Protein AF-A0AA89C3M0-F1 (afdb_monomer)

Mean predicted aligned error: 6.58 Å

Radius of gyration: 28.15 Å; Cα contacts (8 Å, |Δi|>4): 535; chains: 1; bounding box: 69×43×86 Å

Nearest PDB structures (foldseek):
  2bap-assembly1_A-2  TM=1.719E-01  e=4.183E+00  Mus musculus
  3jck-assembly1_B  TM=1.562E-01  e=6.192E+00  Saccharomyces cerevisiae S288C

pLDDT: mean 90.75, std 10.66, range [44.59, 98.56]

Organism: Pinctada imbricata (NCBI:txid66713)

Secondary structure (DSSP, 8-state):
-HHHHHHHHHHHTT----TTT--B-----TT--SS-PPP-EETTEEPPB-SEEEETTEEEETT--SHHHHHHHHHHHHHHHHHHHTTT-SSTTSS-HHHHHHHIIIIIHHHHTTTHHHH---HHHHHHHHHHHHHHHHHHTT--TTS-HHHHHHHH----HHHHHHHHHHHHHHHHHTS-TTSHHHHHHHHHHHHHTTT--SHHHHHHHHHHHTTPPPHHHHHHSPPPHHHHHHHHHHHHHHHHHHHHHHHHHT-GGGTTS-GGG-BTTB--GGG---TTS-HHHHHHHHHHHHHHHTT-S--HHHHHHHTTT-S--B-TTT-SSB--HHIIIII-GGGHHHHHHHHHHHHHHH-TT--GGGS-HHHHHHHHH-GGG-TTTS----HHHHHHHHHHHHHHHHHHHHHHHHHHTTS-GGGTTT-

Foldseek 3Di:
DVLQVVQVVCVVVPHHDDLAQDAAAAQDDPVPPDDDDDFDDNVPHTHHYDQWDADPNAIAGSPRACQVRQVQLVVVLVVQCVVCVVVFLWQAQGAFLLVNLVSCVVTRLCSNQPPVLVVLHDPVSLVVSQLVVQVSLCGSQLHDSPFQSLLSCQQSLAFGNNLVSLLVNLLVLLVLLPDDPPDPSLVVLLVCCVPQPCNDPDSSNVNQVSCVLLVHDGSNVCSVPPDDSVVSSVSSVVSSQVNRLVVSLVSLVVDPLQLLPQSVNNGRPDHDPLRDDDPPDPRSVLSNLSSLLSCLNSNNPDALLVVCVVVVNPTDQAHPQQRPDGRDSLCLQPNPPNCCVVNPVLVVQLCVLLPPQDNLVPDDSSVVSSLLNPVVNCCVSSVDPPPVSSVSSSVSSSSSSVSSVVSSVVSVVVDDVVVVVSD

Sequence (423 aa):
MLCSIANDYSKMERYELQPKKSVVLPHLKKRSKTTDTPVIFLGDQQMPVVEITTHVGVVRTSDNSPTTAIQENLQKARRTLYSLMSAGLRGENGLDPETCIHLFRTYVIPILTYGLEIYLPSPNDIRPLEMFLKKVLKQILSIPVTTADPASFILSGLVPVEAIIHLRALSLFGNIALLDDSSIEKRLAYRQLTIHGHTGSSWFSNLAIITTKYELPNPMEILRDPVSKSQWKTVTLRAVYAYWGRRIKQQALTYSSLEYLSVGHYNPGKIHPLLRITETQTQSREVNRLPVKTKLVTGTYSLQSTRAAFNNLDVDPTCLLCKTSTETLEHFILHCTKLQHVRVQILCDIASACGENINFSQLCTSDQLRIILDVYSTVDVVHNKNTEYLAEIDRHTRRLCHALHCERKKLFALLPTRRRYGL

Solvent-accessible surface area (backbone atoms only — not comparable to full-atom values): 23632 Å² total; per-residue (Å²): 110,70,50,43,52,53,45,54,50,30,53,74,73,72,45,83,86,56,52,92,79,44,68,41,66,62,73,65,59,89,91,56,84,69,81,80,83,80,89,50,48,51,70,95,43,73,37,53,76,40,63,64,49,71,58,97,88,34,60,44,39,29,80,68,55,55,64,64,40,50,52,50,20,48,52,52,22,49,51,53,47,58,66,36,38,81,79,23,56,37,27,79,93,34,47,49,48,57,60,35,51,48,50,40,58,68,61,28,48,53,44,51,51,60,66,39,41,77,61,63,66,52,76,76,67,43,45,64,57,39,52,51,49,52,50,52,46,21,40,40,55,42,37,61,85,83,49,63,67,41,56,51,31,37,49,58,7,52,73,59,58,68,58,56,34,48,54,48,30,52,51,53,49,54,57,40,32,68,49,56,81,85,38,67,66,36,45,48,49,54,51,50,42,70,75,35,43,78,81,36,93,45,71,62,14,50,46,41,53,53,26,58,76,40,77,46,74,54,62,70,54,40,48,75,60,53,67,57,73,69,57,47,52,50,53,52,50,50,32,51,42,51,52,51,41,51,51,40,39,58,56,35,73,74,37,77,48,36,73,39,41,40,55,84,66,43,41,69,83,39,62,26,70,91,59,62,78,62,88,93,50,68,61,71,62,55,51,67,23,45,38,50,38,50,17,50,24,48,55,64,51,93,35,36,37,61,46,8,64,73,49,79,57,77,38,74,29,47,21,87,82,66,67,80,49,59,22,40,73,63,31,66,76,75,60,41,70,79,52,40,84,70,41,56,63,43,52,49,52,34,32,60,52,54,37,91,89,37,61,52,89,77,46,55,70,69,58,46,48,24,46,49,54,23,51,76,55,38,52,84,78,50,82,60,91,55,65,65,52,55,52,51,31,47,52,40,28,37,51,44,48,33,52,54,51,52,52,52,52,56,56,54,74,71,51,64,66,85,66,51,78,84,95

Structure (mmCIF, N/CA/C/O backbone):
data_AF-A0AA89C3M0-F1
#
_entry.id   AF-A0AA89C3M0-F1
#
loop_
_atom_site.group_PDB
_atom_site.id
_atom_site.type_symbol
_atom_site.label_atom_id
_atom_site.label_alt_id
_atom_site.label_comp_id
_atom_site.label_asym_id
_atom_site.label_entity_id
_atom_site.label_seq_id
_atom_site.pdbx_PDB_ins_code
_atom_site.Cartn_x
_atom_site.Cartn_y
_atom_site.Cartn_z
_atom_site.occupancy
_atom_site.B_iso_or_equiv
_atom_site.auth_seq_id
_atom_site.auth_comp_id
_atom_site.auth_asym_id
_atom_site.auth_atom_id
_atom_site.pdbx_PDB_model_num
ATOM 1 N N . MET A 1 1 ? 15.903 -7.377 -47.546 1.00 63.31 1 MET A N 1
ATOM 2 C CA . MET A 1 1 ? 17.375 -7.300 -47.407 1.00 63.31 1 MET A CA 1
ATOM 3 C C . MET A 1 1 ? 17.862 -7.741 -46.027 1.00 63.31 1 MET A C 1
ATOM 5 O O . MET A 1 1 ? 18.655 -8.661 -45.970 1.00 63.31 1 MET A O 1
ATOM 9 N N . LEU A 1 2 ? 17.394 -7.173 -44.905 1.00 82.06 2 LEU A N 1
ATOM 10 C CA . LEU A 1 2 ? 17.863 -7.623 -43.577 1.00 82.06 2 LEU A CA 1
ATOM 11 C C . LEU A 1 2 ? 17.398 -9.045 -43.204 1.00 82.06 2 LEU A C 1
ATOM 13 O O . LEU A 1 2 ? 18.191 -9.826 -42.694 1.00 82.06 2 LEU A O 1
ATOM 17 N N . CYS A 1 3 ? 16.146 -9.411 -43.505 1.00 85.94 3 CYS A N 1
ATOM 18 C CA . CYS A 1 3 ? 15.626 -10.756 -43.216 1.00 85.94 3 CYS A CA 1
ATOM 19 C C . CYS A 1 3 ? 16.336 -11.859 -44.016 1.00 85.94 3 CYS A C 1
ATOM 21 O O . CYS A 1 3 ? 16.565 -12.939 -43.482 1.00 85.94 3 CYS A O 1
ATOM 23 N N . SER A 1 4 ? 16.724 -11.583 -45.266 1.00 84.88 4 SER A N 1
ATOM 24 C CA . SER A 1 4 ? 17.490 -12.527 -46.086 1.00 84.88 4 SER A CA 1
ATOM 25 C C . SER A 1 4 ? 18.902 -12.720 -45.532 1.00 84.88 4 SER A C 1
ATOM 27 O O . SER A 1 4 ? 19.311 -13.854 -45.338 1.00 84.88 4 SER A O 1
ATOM 29 N N . ILE A 1 5 ? 19.583 -11.633 -45.144 1.00 89.75 5 ILE A N 1
ATOM 30 C CA . ILE A 1 5 ? 20.900 -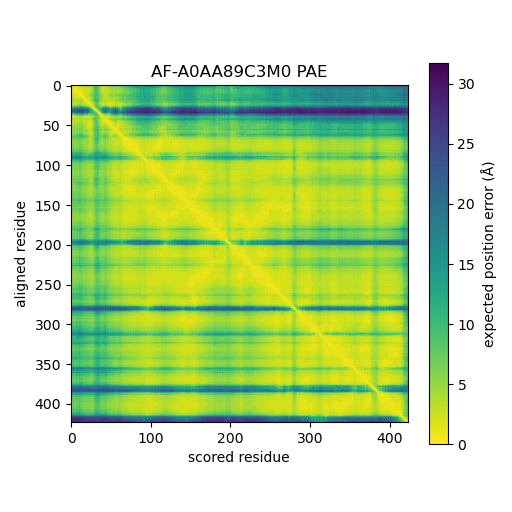11.706 -44.486 1.00 89.75 5 ILE A CA 1
ATOM 31 C C . ILE A 1 5 ? 20.822 -12.524 -43.189 1.00 89.75 5 ILE A C 1
ATOM 33 O O . ILE A 1 5 ? 21.667 -13.380 -42.950 1.00 89.75 5 ILE A O 1
ATOM 37 N N . ALA A 1 6 ? 19.797 -12.297 -42.361 1.00 89.88 6 ALA A N 1
ATOM 38 C CA . ALA A 1 6 ? 19.602 -13.060 -41.128 1.00 89.88 6 ALA A CA 1
ATOM 39 C C . ALA A 1 6 ? 19.360 -14.555 -41.400 1.00 89.88 6 ALA A C 1
ATOM 41 O O . ALA A 1 6 ? 19.881 -15.403 -40.678 1.00 89.88 6 ALA A O 1
ATOM 42 N N . ASN A 1 7 ? 18.603 -14.882 -42.450 1.00 90.81 7 ASN A N 1
ATOM 43 C CA . ASN A 1 7 ? 18.365 -16.259 -42.870 1.00 90.81 7 ASN A CA 1
ATOM 44 C C . ASN A 1 7 ? 19.651 -16.939 -43.364 1.00 90.81 7 ASN A C 1
ATOM 46 O O . ASN A 1 7 ? 19.956 -18.053 -42.944 1.00 90.81 7 ASN A O 1
ATOM 50 N N . ASP A 1 8 ? 20.438 -16.263 -44.196 1.00 91.31 8 ASP A N 1
ATOM 51 C CA . ASP A 1 8 ? 21.698 -16.803 -44.715 1.00 91.31 8 ASP A CA 1
ATOM 52 C C . ASP A 1 8 ? 22.723 -17.000 -43.591 1.00 91.31 8 ASP A C 1
ATOM 54 O O . ASP A 1 8 ? 23.361 -18.050 -43.506 1.00 91.31 8 ASP A O 1
ATOM 58 N N . TYR A 1 9 ? 22.805 -16.042 -42.661 1.00 93.56 9 TYR A N 1
ATOM 59 C CA . TYR A 1 9 ? 23.631 -16.163 -41.461 1.00 93.56 9 TYR A CA 1
ATOM 60 C C . TYR A 1 9 ? 23.180 -17.330 -40.571 1.00 93.56 9 TYR A C 1
ATOM 62 O O . TYR A 1 9 ? 24.011 -18.110 -40.117 1.00 93.56 9 TYR A O 1
ATOM 70 N N . SER A 1 10 ? 21.869 -17.517 -40.374 1.00 92.38 10 SER A N 1
ATOM 71 C CA . SER A 1 10 ? 21.356 -18.655 -39.599 1.00 92.38 10 SER A CA 1
ATOM 72 C C . SER A 1 10 ? 21.757 -20.000 -40.206 1.00 92.38 10 SER A C 1
ATOM 74 O O . SER A 1 10 ? 22.246 -20.879 -39.496 1.00 92.38 10 SER A O 1
ATOM 76 N N . LYS A 1 11 ? 21.666 -20.125 -41.539 1.00 91.81 11 LYS A N 1
ATOM 77 C CA . LYS A 1 11 ? 22.100 -21.320 -42.273 1.00 91.81 11 LYS A CA 1
ATOM 78 C C . LYS A 1 11 ? 23.602 -21.560 -42.124 1.00 91.81 11 LYS A C 1
ATOM 80 O O . LYS A 1 11 ? 24.007 -22.702 -41.916 1.00 91.81 11 LYS A O 1
ATOM 85 N N . MET A 1 12 ? 24.414 -20.503 -42.197 1.00 94.69 12 MET A N 1
ATOM 86 C CA . MET A 1 12 ? 25.865 -20.577 -41.986 1.00 94.69 12 MET A CA 1
ATOM 87 C C . MET A 1 12 ? 26.208 -21.096 -40.582 1.00 94.69 12 MET A C 1
ATOM 89 O O . MET A 1 12 ? 27.045 -21.984 -40.437 1.00 94.69 12 MET A O 1
ATOM 93 N N . GLU A 1 13 ? 25.497 -20.610 -39.566 1.00 95.19 13 GLU A N 1
ATOM 94 C CA . GLU A 1 13 ? 25.624 -21.024 -38.161 1.00 95.19 13 GLU A CA 1
ATOM 95 C C . GLU A 1 13 ? 24.845 -22.315 -37.825 1.00 95.19 13 GLU A C 1
ATOM 97 O O . GLU A 1 13 ? 24.753 -22.716 -36.665 1.00 95.19 13 GLU A O 1
ATOM 102 N N . ARG A 1 14 ? 24.298 -23.001 -38.839 1.00 93.44 14 ARG A N 1
ATOM 103 C CA . ARG A 1 14 ? 23.608 -24.300 -38.734 1.00 93.44 14 ARG A CA 1
ATOM 104 C C . ARG A 1 14 ? 22.346 -24.298 -37.859 1.00 93.44 14 ARG A C 1
ATOM 106 O O . ARG A 1 14 ? 22.023 -25.319 -37.251 1.00 93.44 14 ARG A O 1
ATOM 113 N N . TYR A 1 15 ? 21.596 -23.198 -37.828 1.00 92.19 15 TYR A N 1
ATOM 114 C CA . TYR A 1 15 ? 20.245 -23.163 -37.259 1.00 92.19 15 TYR A CA 1
ATOM 115 C C . TYR A 1 15 ? 19.223 -22.593 -38.249 1.00 92.19 15 TYR A C 1
ATOM 117 O O . TYR A 1 15 ? 19.558 -21.838 -39.155 1.00 92.19 15 TYR A O 1
ATOM 125 N N . GLU A 1 16 ? 17.953 -22.963 -38.084 1.00 90.38 16 GLU A N 1
ATOM 126 C CA . GLU A 1 16 ? 16.873 -22.541 -38.979 1.00 90.38 16 GLU A CA 1
ATOM 127 C C . GLU A 1 16 ? 15.913 -21.593 -38.256 1.00 90.38 16 GLU A C 1
ATOM 129 O O . GLU A 1 16 ? 15.395 -21.890 -37.174 1.00 90.38 16 GLU A O 1
ATOM 134 N N . LEU A 1 17 ? 15.662 -20.434 -38.861 1.00 89.50 17 LEU A N 1
ATOM 135 C CA . LEU A 1 17 ? 14.657 -19.500 -38.370 1.00 89.50 17 LEU A CA 1
ATOM 136 C C . LEU A 1 17 ? 13.261 -20.020 -38.721 1.00 89.50 17 LEU A C 1
ATOM 138 O O . LEU A 1 17 ? 12.989 -20.339 -39.870 1.00 89.50 17 LEU A O 1
ATOM 142 N N . GLN A 1 18 ? 12.356 -20.075 -37.740 1.00 87.81 18 GLN A N 1
ATOM 143 C CA . GLN A 1 18 ? 10.998 -20.592 -37.937 1.00 87.81 18 GLN A CA 1
ATOM 144 C C . GLN A 1 18 ? 10.055 -19.503 -38.473 1.00 87.81 18 GLN A C 1
ATOM 146 O O . GLN A 1 18 ? 9.604 -18.669 -37.679 1.00 87.81 18 GLN A O 1
ATOM 151 N N . PRO A 1 19 ? 9.627 -19.536 -39.752 1.00 81.94 19 PRO A N 1
ATOM 152 C CA . PRO A 1 19 ? 8.867 -18.429 -40.339 1.00 81.94 19 PRO A CA 1
ATOM 153 C C . PRO A 1 19 ? 7.488 -18.240 -39.696 1.00 81.94 19 PRO A C 1
ATOM 155 O O . PRO A 1 19 ? 6.989 -17.127 -39.609 1.00 81.94 19 PRO A O 1
ATOM 158 N N . LYS A 1 20 ? 6.901 -19.307 -39.131 1.00 81.25 20 LYS A N 1
ATOM 159 C CA . LYS A 1 20 ? 5.638 -19.237 -38.370 1.00 81.25 20 LYS A CA 1
ATOM 160 C C . LYS A 1 20 ? 5.750 -18.482 -37.039 1.00 81.25 20 LYS A C 1
ATOM 162 O O . LYS A 1 20 ? 4.739 -18.004 -36.536 1.00 81.25 20 LYS A O 1
ATOM 167 N N . LYS A 1 21 ? 6.946 -18.411 -36.443 1.00 85.50 21 LYS A N 1
ATOM 168 C CA . LYS A 1 21 ? 7.210 -17.646 -35.209 1.00 85.50 21 LYS A CA 1
ATOM 169 C C . LYS A 1 21 ? 7.799 -16.263 -35.498 1.00 85.50 21 LYS A C 1
ATOM 171 O O . LYS A 1 21 ? 7.760 -15.395 -34.630 1.00 85.50 21 LYS A O 1
ATOM 176 N N . SER A 1 22 ? 8.332 -16.058 -36.699 1.00 88.75 22 SER A N 1
ATOM 177 C CA . SER A 1 22 ? 8.862 -14.782 -37.169 1.00 88.75 22 SER A CA 1
ATOM 178 C C . SER A 1 22 ? 7.739 -13.958 -37.795 1.00 88.75 22 SER A C 1
ATOM 180 O O . SER A 1 22 ? 7.236 -14.289 -38.860 1.00 88.75 22 SER A O 1
ATOM 182 N N . VAL A 1 23 ? 7.355 -12.858 -37.153 1.00 89.06 23 VAL A N 1
ATOM 183 C CA . VAL A 1 23 ? 6.233 -12.018 -37.599 1.00 89.06 23 VAL A CA 1
ATOM 184 C C . VAL A 1 23 ? 6.694 -10.604 -37.942 1.00 89.06 23 VAL A C 1
ATOM 186 O O . VAL A 1 23 ? 7.696 -10.124 -37.410 1.00 89.06 23 VAL A O 1
ATOM 189 N N . VAL A 1 24 ? 5.947 -9.918 -38.806 1.00 88.25 24 VAL A N 1
ATOM 190 C CA . VAL A 1 24 ? 6.171 -8.508 -39.150 1.00 88.25 24 VAL A CA 1
ATOM 191 C C . VAL A 1 24 ? 5.150 -7.648 -38.419 1.00 88.25 24 VAL A C 1
ATOM 193 O O . VAL A 1 24 ? 3.950 -7.833 -38.599 1.00 88.25 24 VAL A O 1
ATOM 196 N N . LEU A 1 25 ? 5.624 -6.686 -37.625 1.00 87.06 25 LEU A N 1
ATOM 197 C CA . LEU A 1 25 ? 4.782 -5.724 -36.908 1.00 87.06 25 LEU A CA 1
ATOM 198 C C . LEU A 1 25 ? 4.972 -4.312 -37.498 1.00 87.06 25 LEU A C 1
ATOM 200 O O . LEU A 1 25 ? 5.925 -3.616 -37.126 1.00 87.06 25 LEU A O 1
ATOM 204 N N . PRO A 1 26 ? 4.102 -3.860 -38.415 1.00 84.19 26 PRO A N 1
ATOM 205 C CA . PRO A 1 26 ? 4.274 -2.579 -39.089 1.00 84.19 26 PRO A CA 1
ATOM 206 C C . PRO A 1 26 ? 3.975 -1.413 -38.136 1.00 84.19 26 PRO A C 1
ATOM 208 O O . PRO A 1 26 ? 2.892 -1.332 -37.571 1.00 84.19 26 PRO A O 1
ATOM 211 N N . HIS A 1 27 ? 4.918 -0.481 -37.980 1.00 79.75 27 HIS A N 1
ATOM 212 C CA . HIS A 1 27 ? 4.708 0.770 -37.239 1.00 79.75 27 HIS A CA 1
ATOM 213 C C . HIS A 1 27 ? 4.366 1.903 -38.215 1.00 79.75 27 HIS A C 1
ATOM 215 O O . HIS A 1 27 ? 5.236 2.660 -38.649 1.00 79.75 27 HIS A O 1
ATOM 221 N N . LEU A 1 28 ? 3.091 2.007 -38.597 1.00 68.06 28 LEU A N 1
ATOM 222 C CA . LEU A 1 28 ? 2.613 3.033 -39.529 1.00 68.06 28 LEU A CA 1
ATOM 223 C C . LEU A 1 28 ? 2.078 4.250 -38.764 1.00 68.06 28 LEU A C 1
ATOM 225 O O . LEU A 1 28 ? 1.200 4.141 -37.908 1.00 68.06 28 LEU A O 1
ATOM 229 N N . LYS A 1 29 ? 2.568 5.453 -39.094 1.00 60.22 29 LYS A N 1
ATOM 230 C CA . LYS A 1 29 ? 1.980 6.698 -38.572 1.00 60.22 29 LYS A CA 1
ATOM 231 C C . LYS A 1 29 ? 0.548 6.834 -39.103 1.00 60.22 29 LYS A C 1
ATOM 233 O O . LYS A 1 29 ? 0.320 6.650 -40.294 1.00 60.22 29 LYS A O 1
ATOM 238 N N . LYS A 1 30 ? -0.401 7.248 -38.248 1.00 56.25 30 LYS A N 1
ATOM 239 C CA . LYS A 1 30 ? -1.850 7.372 -38.549 1.00 56.25 30 LYS A CA 1
ATOM 240 C C . LYS A 1 30 ? -2.208 8.093 -39.868 1.00 56.25 30 LYS A C 1
ATOM 242 O O . LYS A 1 30 ? -3.290 7.857 -40.387 1.00 56.25 30 LYS A O 1
ATOM 247 N N . ARG A 1 31 ? -1.326 8.943 -40.415 1.00 49.44 31 ARG A N 1
ATOM 248 C CA . ARG A 1 31 ? -1.511 9.655 -41.699 1.00 49.44 31 ARG A CA 1
ATOM 249 C C . ARG A 1 31 ? -1.175 8.839 -42.960 1.00 49.44 31 ARG A C 1
ATOM 251 O O . ARG A 1 31 ? -1.485 9.304 -44.044 1.00 49.44 31 ARG A O 1
ATOM 258 N N . SER A 1 32 ? -0.581 7.651 -42.837 1.00 52.09 32 SER A N 1
ATOM 259 C CA . SER A 1 32 ? -0.129 6.809 -43.960 1.00 52.09 32 SER A CA 1
ATOM 260 C C . SER A 1 32 ? -0.831 5.445 -43.973 1.00 52.09 32 SER A C 1
ATOM 262 O O . SER A 1 32 ? -0.192 4.413 -44.149 1.00 52.09 32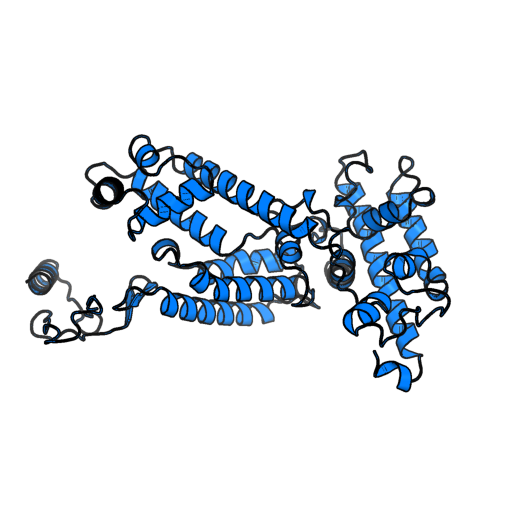 SER A O 1
ATOM 264 N N . LYS A 1 33 ? -2.147 5.418 -43.723 1.00 52.59 33 LYS A N 1
ATOM 265 C CA . LYS A 1 33 ? -2.960 4.190 -43.848 1.00 52.59 33 LYS A CA 1
ATOM 266 C C . LYS A 1 33 ? -3.307 3.829 -45.298 1.00 52.59 33 LYS A C 1
ATOM 268 O O . LYS A 1 33 ? -3.995 2.844 -45.534 1.00 52.59 33 LYS A O 1
ATOM 273 N N . THR A 1 34 ? -2.838 4.610 -46.260 1.00 51.53 34 THR A N 1
ATOM 274 C CA . THR A 1 34 ? -2.928 4.300 -47.682 1.00 51.53 34 THR A CA 1
ATOM 275 C C . THR A 1 34 ? -1.617 3.684 -48.163 1.00 51.53 34 THR A C 1
ATOM 277 O O . THR A 1 34 ? -0.548 4.200 -47.845 1.00 51.53 34 THR A O 1
ATOM 280 N N . THR A 1 35 ? -1.764 2.626 -48.968 1.00 51.91 35 THR A N 1
ATOM 281 C CA . THR A 1 35 ? -0.786 1.876 -49.785 1.00 51.91 35 THR A CA 1
ATOM 282 C C . THR A 1 35 ? 0.045 0.778 -49.100 1.00 51.91 35 THR A C 1
ATOM 284 O O . THR A 1 35 ? 0.876 1.043 -48.241 1.00 51.91 35 THR A O 1
ATOM 287 N N . ASP A 1 36 ? -0.257 -0.462 -49.512 1.00 62.00 36 ASP A N 1
ATOM 288 C CA . ASP A 1 36 ? 0.483 -1.730 -49.445 1.00 62.00 36 ASP A CA 1
ATOM 289 C C . ASP A 1 36 ? 1.497 -1.919 -48.315 1.00 62.00 36 ASP A C 1
ATOM 291 O O . ASP A 1 36 ? 2.619 -1.414 -48.331 1.00 62.00 36 ASP A O 1
ATOM 295 N N . THR A 1 37 ? 1.127 -2.765 -47.348 1.00 64.81 37 THR A N 1
ATOM 296 C CA . THR A 1 37 ? 2.107 -3.260 -46.376 1.00 64.81 37 THR A CA 1
ATOM 297 C C . THR A 1 37 ? 3.096 -4.156 -47.127 1.00 64.81 37 THR A C 1
ATOM 299 O O . THR A 1 37 ? 2.655 -5.111 -47.770 1.00 64.81 37 THR A O 1
ATOM 302 N N . PRO A 1 38 ? 4.409 -3.872 -47.092 1.00 72.44 38 PRO A N 1
ATOM 303 C CA . PRO A 1 38 ? 5.373 -4.610 -47.895 1.00 72.44 38 PRO A CA 1
ATOM 304 C C . PRO A 1 38 ? 5.367 -6.088 -47.504 1.00 72.44 38 PRO A C 1
ATOM 306 O O . PRO A 1 38 ? 5.430 -6.427 -46.320 1.00 72.44 38 PRO A O 1
ATOM 309 N N . VAL A 1 39 ? 5.308 -6.966 -48.505 1.00 81.62 39 VAL A N 1
ATOM 310 C CA . VAL A 1 39 ? 5.424 -8.411 -48.299 1.00 81.62 39 VAL A CA 1
ATOM 311 C C . VAL A 1 39 ? 6.875 -8.728 -47.949 1.00 81.62 39 VAL A C 1
ATOM 313 O O . VAL A 1 39 ? 7.783 -8.485 -48.744 1.00 81.62 39 VAL A O 1
ATOM 316 N N . ILE A 1 40 ? 7.104 -9.247 -46.743 1.00 86.75 40 ILE A N 1
ATOM 317 C CA . ILE A 1 40 ? 8.440 -9.614 -46.265 1.00 86.75 40 ILE A CA 1
ATOM 318 C C . ILE A 1 40 ? 8.570 -11.133 -46.272 1.00 86.75 40 ILE A C 1
ATOM 320 O O . ILE A 1 40 ? 7.713 -11.845 -45.748 1.00 86.75 40 ILE A O 1
ATOM 324 N N . PHE A 1 41 ? 9.671 -11.612 -46.843 1.00 86.56 41 PHE A N 1
ATOM 325 C CA . PHE A 1 41 ? 10.016 -13.026 -46.916 1.00 86.56 41 PHE A CA 1
ATOM 326 C C . PHE A 1 41 ? 11.191 -13.357 -45.991 1.00 86.56 41 PHE A C 1
ATOM 328 O O . PHE A 1 41 ? 12.103 -12.544 -45.797 1.00 86.56 41 PHE A O 1
ATOM 335 N N . LEU A 1 42 ? 11.168 -14.573 -45.450 1.00 87.06 42 LEU A N 1
ATOM 336 C CA . LEU A 1 42 ? 12.257 -15.202 -44.715 1.00 87.06 42 LEU A CA 1
ATOM 337 C C . LEU A 1 42 ? 12.654 -16.481 -45.460 1.00 87.06 42 LEU A C 1
ATOM 339 O O . LEU A 1 42 ? 11.969 -17.500 -45.373 1.00 87.06 42 LEU A O 1
ATOM 343 N N . GLY A 1 43 ? 13.720 -16.394 -46.260 1.00 85.88 43 GLY A N 1
ATOM 344 C CA . GLY A 1 43 ? 13.967 -17.382 -47.313 1.00 85.88 43 GLY A CA 1
ATOM 345 C C . GLY A 1 43 ? 12.832 -17.349 -48.338 1.00 85.88 43 GLY A C 1
ATOM 346 O O . GLY A 1 43 ? 12.452 -16.270 -48.787 1.00 85.88 43 GLY A O 1
ATOM 347 N N . ASP A 1 44 ? 12.256 -18.512 -48.637 1.00 86.56 44 ASP A N 1
ATOM 348 C CA . ASP A 1 44 ? 11.161 -18.655 -49.608 1.00 86.56 44 ASP A CA 1
ATOM 349 C C . ASP A 1 44 ? 9.764 -18.546 -48.968 1.00 86.56 44 ASP A C 1
ATOM 351 O O . ASP A 1 44 ? 8.746 -18.633 -49.653 1.00 86.56 44 ASP A O 1
ATOM 355 N N . GLN A 1 45 ? 9.686 -18.367 -47.644 1.00 88.56 45 GLN A N 1
ATOM 356 C CA . GLN A 1 45 ? 8.417 -18.293 -46.918 1.00 88.56 45 GLN A CA 1
ATOM 357 C C . GLN A 1 45 ? 8.035 -16.848 -46.600 1.00 88.56 45 GLN A C 1
ATOM 359 O O . GLN A 1 45 ? 8.826 -16.079 -46.051 1.00 88.56 45 GLN A O 1
ATOM 364 N N . GLN A 1 46 ? 6.790 -16.482 -46.903 1.00 87.94 46 GLN A N 1
ATOM 365 C CA . GLN A 1 46 ? 6.227 -15.189 -46.526 1.00 87.94 46 GLN A CA 1
ATOM 366 C C . GLN A 1 46 ? 5.993 -15.130 -45.011 1.00 87.94 46 GLN A C 1
ATOM 368 O O . GLN A 1 46 ? 5.355 -16.012 -44.432 1.00 87.94 46 GLN A O 1
ATOM 373 N N . MET A 1 47 ? 6.480 -14.069 -44.369 1.00 88.62 47 MET A N 1
ATOM 374 C CA . MET A 1 47 ? 6.243 -13.829 -42.949 1.00 88.62 47 MET A CA 1
ATOM 375 C C . MET A 1 47 ? 4.832 -13.263 -42.729 1.00 88.62 47 MET A C 1
ATOM 377 O O . MET A 1 47 ? 4.419 -12.353 -43.457 1.00 88.62 47 MET A O 1
ATOM 381 N N . PRO A 1 48 ? 4.088 -13.734 -41.712 1.00 88.88 48 PRO A N 1
ATOM 382 C CA . PRO A 1 48 ? 2.796 -13.156 -41.372 1.00 88.88 48 PRO A CA 1
ATOM 383 C C . PRO A 1 48 ? 2.965 -11.719 -40.866 1.00 88.88 48 PRO A C 1
ATOM 385 O O . PRO A 1 48 ? 3.778 -11.434 -39.980 1.00 88.88 48 PRO A O 1
ATOM 388 N N . VAL A 1 49 ? 2.162 -10.813 -41.419 1.00 87.75 49 VAL A N 1
ATOM 389 C CA . VAL A 1 49 ? 2.021 -9.441 -40.926 1.00 87.75 49 VAL A CA 1
ATOM 390 C C . VAL A 1 49 ? 0.950 -9.441 -39.841 1.00 87.75 49 VAL A C 1
ATOM 392 O O . VAL A 1 49 ? -0.170 -9.888 -40.076 1.00 87.75 49 VAL A O 1
ATOM 395 N N . VAL A 1 50 ? 1.292 -8.961 -38.648 1.00 88.88 50 VAL A N 1
ATOM 396 C CA . VAL A 1 50 ? 0.400 -8.952 -37.482 1.00 88.88 50 VAL A CA 1
ATOM 397 C C . VAL A 1 50 ? 0.337 -7.560 -36.868 1.00 88.88 50 VAL A C 1
ATOM 399 O O . VAL A 1 50 ? 1.303 -6.806 -36.924 1.00 88.88 50 VAL A O 1
ATOM 402 N N . GLU A 1 51 ? -0.787 -7.218 -36.240 1.00 86.25 51 GLU A N 1
ATOM 403 C CA . GLU A 1 51 ? -0.935 -5.954 -35.500 1.00 86.25 51 GLU A CA 1
ATOM 404 C C . GLU A 1 51 ? -0.473 -6.055 -34.042 1.00 86.25 51 GLU A C 1
ATOM 406 O O . GLU A 1 51 ? -0.226 -5.034 -33.398 1.00 86.25 51 GLU A O 1
ATOM 411 N N . ILE A 1 52 ? -0.371 -7.280 -33.516 1.00 87.38 52 ILE A N 1
ATOM 412 C CA . ILE A 1 52 ? -0.011 -7.581 -32.130 1.00 87.38 52 ILE A CA 1
ATOM 413 C C . ILE A 1 52 ? 0.928 -8.787 -32.125 1.00 87.38 52 ILE A C 1
ATOM 415 O O . ILE A 1 52 ? 0.658 -9.795 -32.775 1.00 87.38 52 ILE A O 1
ATOM 419 N N . THR A 1 53 ? 2.024 -8.705 -31.375 1.00 89.69 53 THR A N 1
ATOM 420 C CA . THR A 1 53 ? 2.931 -9.837 -31.139 1.00 89.69 53 THR A CA 1
ATOM 421 C C . THR A 1 53 ? 3.526 -9.778 -29.739 1.00 89.69 53 THR A C 1
ATOM 423 O O . THR A 1 53 ? 3.602 -8.713 -29.134 1.00 89.69 53 THR A O 1
ATOM 426 N N . THR A 1 54 ? 3.967 -10.911 -29.202 1.00 87.25 54 THR A N 1
ATOM 427 C CA . THR A 1 54 ? 4.669 -10.967 -27.916 1.00 87.25 54 THR A CA 1
ATOM 428 C C . THR A 1 54 ? 6.164 -11.123 -28.157 1.00 87.25 54 THR A C 1
ATOM 430 O O . THR A 1 54 ? 6.606 -12.111 -28.736 1.00 87.25 54 THR A O 1
ATOM 433 N N . HIS A 1 55 ? 6.957 -10.178 -27.659 1.00 85.81 55 HIS A N 1
ATOM 434 C CA . HIS A 1 55 ? 8.414 -10.226 -27.720 1.00 85.81 55 HIS A CA 1
ATOM 435 C C . HIS A 1 55 ? 8.992 -10.242 -26.304 1.00 85.81 55 HIS A C 1
ATOM 437 O O . HIS A 1 55 ? 8.804 -9.290 -25.547 1.00 85.81 55 HIS A O 1
ATOM 443 N N . VAL A 1 56 ? 9.681 -11.331 -25.940 1.00 84.81 56 VAL A N 1
ATOM 444 C CA . VAL A 1 56 ? 10.253 -11.546 -24.591 1.00 84.81 56 VAL A CA 1
ATOM 445 C C . VAL A 1 56 ? 9.188 -11.341 -23.501 1.00 84.81 56 VAL A C 1
ATOM 447 O O . VAL A 1 56 ? 9.370 -10.610 -22.538 1.00 84.81 56 VAL A O 1
ATOM 450 N N . GLY A 1 57 ? 8.002 -11.923 -23.704 1.00 82.81 57 GLY A N 1
ATOM 451 C CA . GLY A 1 57 ? 6.875 -11.811 -22.769 1.00 82.81 57 GLY A CA 1
ATOM 452 C C . GLY A 1 57 ? 6.160 -10.452 -22.747 1.00 82.81 57 GLY A C 1
ATOM 453 O O . GLY A 1 57 ? 5.148 -10.327 -22.059 1.00 82.81 57 GLY A O 1
ATOM 454 N N . VAL A 1 58 ? 6.632 -9.453 -23.500 1.00 85.31 58 VAL A N 1
ATOM 455 C CA . VAL A 1 58 ? 6.012 -8.126 -23.604 1.00 85.31 58 VAL A CA 1
ATOM 456 C C . VAL A 1 58 ? 5.192 -8.040 -24.885 1.00 85.31 58 VAL A C 1
ATOM 458 O O . VAL A 1 58 ? 5.707 -8.239 -25.985 1.00 85.31 58 VAL A O 1
ATOM 461 N N . VAL A 1 59 ? 3.908 -7.724 -24.749 1.00 86.81 59 VAL A N 1
ATOM 462 C CA . VAL A 1 59 ? 3.012 -7.490 -25.888 1.00 86.81 59 VAL A CA 1
ATOM 463 C C . VAL A 1 59 ? 3.421 -6.207 -26.585 1.00 86.81 59 VAL A C 1
ATOM 465 O O . VAL A 1 59 ? 3.536 -5.187 -25.918 1.00 86.81 59 VAL A O 1
ATOM 468 N N . ARG A 1 60 ? 3.617 -6.258 -27.899 1.00 85.69 60 ARG A N 1
ATOM 469 C CA . ARG A 1 60 ? 3.923 -5.146 -28.799 1.00 85.69 60 ARG A CA 1
ATOM 470 C C . ARG A 1 60 ? 2.772 -4.983 -29.778 1.00 85.69 60 ARG A C 1
ATOM 472 O O . ARG A 1 60 ? 2.319 -5.970 -30.353 1.00 85.69 60 ARG A O 1
ATOM 479 N N . THR A 1 61 ? 2.330 -3.751 -29.979 1.00 86.25 61 THR A N 1
ATOM 480 C CA . THR A 1 61 ? 1.277 -3.406 -30.940 1.00 86.25 61 THR A CA 1
ATOM 481 C C . THR A 1 61 ? 1.833 -2.503 -32.038 1.00 86.25 61 THR A C 1
ATOM 483 O O . THR A 1 61 ? 2.847 -1.832 -31.838 1.00 86.25 61 THR A O 1
ATOM 486 N N . SER A 1 62 ? 1.183 -2.472 -33.200 1.00 82.75 62 SER A N 1
ATOM 487 C CA . SER A 1 62 ? 1.579 -1.623 -34.337 1.00 82.75 62 SER A CA 1
ATOM 488 C C . SER A 1 62 ? 1.588 -0.125 -34.007 1.00 82.75 62 SER A C 1
ATOM 490 O O . SER A 1 62 ? 2.359 0.643 -34.580 1.00 82.75 62 SER A O 1
ATOM 492 N N . ASP A 1 63 ? 0.754 0.297 -33.056 1.00 81.06 63 ASP A N 1
ATOM 493 C CA . ASP A 1 63 ? 0.665 1.669 -32.553 1.00 81.06 63 ASP A CA 1
ATOM 494 C C . ASP A 1 63 ? 1.530 1.929 -31.306 1.00 81.06 63 ASP A C 1
ATOM 496 O O . ASP A 1 63 ? 1.538 3.049 -30.791 1.00 81.06 63 ASP A O 1
ATOM 500 N N . ASN A 1 64 ? 2.259 0.909 -30.833 1.00 78.75 64 ASN A N 1
ATOM 501 C CA . ASN A 1 64 ? 3.062 0.910 -29.609 1.00 78.75 64 ASN A CA 1
ATOM 502 C C . ASN A 1 64 ? 2.289 1.386 -28.358 1.00 78.75 64 ASN A C 1
ATOM 504 O O . ASN A 1 64 ? 2.872 1.946 -27.427 1.00 78.75 64 ASN A O 1
ATOM 508 N N . SER A 1 65 ? 0.970 1.177 -28.336 1.00 84.81 65 SER A N 1
ATOM 509 C CA . SER A 1 65 ? 0.111 1.502 -27.203 1.00 84.81 65 SER A CA 1
ATOM 510 C C . SER A 1 65 ? 0.305 0.511 -26.044 1.00 84.81 65 SER A C 1
ATOM 512 O O . SER A 1 65 ? 0.293 -0.707 -26.254 1.00 84.81 65 SER A O 1
ATOM 514 N N . PRO A 1 66 ? 0.403 0.987 -24.787 1.00 89.00 66 PRO A N 1
ATOM 515 C CA . PRO A 1 66 ? 0.497 0.108 -23.626 1.00 89.00 66 PRO A CA 1
ATOM 516 C C . PRO A 1 66 ? -0.824 -0.598 -23.294 1.00 89.00 66 PRO A C 1
ATOM 518 O O . PRO A 1 66 ? -0.825 -1.521 -22.480 1.00 89.00 66 PRO A O 1
ATOM 521 N N . THR A 1 67 ? -1.955 -0.184 -23.878 1.00 91.00 67 THR A N 1
ATOM 522 C CA . THR A 1 67 ? -3.292 -0.632 -23.458 1.00 91.00 67 THR A CA 1
ATOM 523 C C . THR A 1 67 ? -3.442 -2.153 -23.504 1.00 91.00 67 THR A C 1
ATOM 525 O O . THR A 1 67 ? -3.896 -2.749 -22.526 1.00 91.00 67 THR A O 1
ATOM 528 N N . THR A 1 68 ? -3.020 -2.803 -24.592 1.00 90.06 68 THR A N 1
ATOM 529 C CA . THR A 1 68 ? -3.121 -4.266 -24.731 1.00 90.06 68 THR A CA 1
ATOM 530 C C . THR A 1 68 ? -2.246 -4.985 -23.704 1.00 90.06 68 THR A C 1
ATOM 532 O O . THR A 1 68 ? -2.717 -5.901 -23.030 1.00 90.06 68 THR A O 1
ATOM 535 N N . ALA A 1 69 ? -1.006 -4.521 -23.507 1.00 91.50 69 ALA A N 1
ATOM 536 C CA . ALA A 1 69 ? -0.100 -5.074 -22.498 1.00 91.50 69 ALA A CA 1
ATOM 537 C C . ALA A 1 69 ? -0.686 -4.951 -21.080 1.00 91.50 69 ALA A C 1
ATOM 539 O O . ALA A 1 69 ? -0.631 -5.892 -20.291 1.00 91.50 69 ALA A O 1
ATOM 540 N N . ILE A 1 70 ? -1.314 -3.814 -20.768 1.00 95.12 70 ILE A N 1
ATOM 541 C CA . ILE A 1 70 ? -1.973 -3.564 -19.482 1.00 95.12 70 ILE A CA 1
ATOM 542 C C . ILE A 1 70 ? -3.150 -4.518 -19.259 1.00 95.12 70 ILE A C 1
ATOM 544 O O . ILE A 1 70 ? -3.276 -5.079 -18.168 1.00 95.12 70 ILE A O 1
ATOM 548 N N . GLN A 1 71 ? -3.998 -4.736 -20.269 1.00 94.56 71 GLN A N 1
ATOM 549 C CA . GLN A 1 71 ? -5.130 -5.662 -20.152 1.00 94.56 71 GLN A CA 1
ATOM 550 C C . GLN A 1 71 ? -4.668 -7.106 -19.946 1.00 94.56 71 GLN A C 1
ATOM 552 O O . GLN A 1 71 ? -5.197 -7.803 -19.075 1.00 94.56 71 GLN A O 1
ATOM 557 N N . GLU A 1 72 ? -3.644 -7.544 -20.677 1.00 93.56 72 GLU A N 1
ATOM 558 C CA . GLU A 1 72 ? -3.058 -8.867 -20.472 1.00 93.56 72 GLU A CA 1
ATOM 559 C C . GLU A 1 72 ? -2.438 -9.022 -19.082 1.00 93.56 72 GLU A C 1
ATOM 561 O O . GLU A 1 72 ? -2.679 -10.028 -18.408 1.00 93.56 72 GLU A O 1
ATOM 566 N N . ASN A 1 73 ? -1.671 -8.030 -18.624 1.00 95.88 73 ASN A N 1
ATOM 567 C CA . ASN A 1 73 ? -1.070 -8.043 -17.292 1.00 95.88 73 ASN A CA 1
ATOM 568 C C . ASN A 1 73 ? -2.147 -8.091 -16.204 1.00 95.88 73 ASN A C 1
ATOM 570 O O . ASN A 1 73 ? -2.025 -8.873 -15.263 1.00 95.88 73 ASN A O 1
ATOM 574 N N . LEU A 1 74 ? -3.238 -7.330 -16.348 1.00 97.62 74 LEU A N 1
ATOM 575 C CA . LEU A 1 74 ? -4.393 -7.392 -15.449 1.00 97.62 74 LEU A CA 1
ATOM 576 C C . LEU A 1 74 ? -5.041 -8.776 -15.441 1.00 97.62 74 LEU A C 1
ATOM 578 O O . LEU A 1 74 ? -5.376 -9.290 -14.374 1.00 97.62 74 LEU A O 1
ATOM 582 N N . GLN A 1 75 ? -5.229 -9.391 -16.608 1.00 97.00 75 GLN A N 1
ATOM 583 C CA . GLN A 1 75 ? -5.822 -10.721 -16.705 1.00 97.00 75 GLN A CA 1
ATOM 584 C C . GLN A 1 75 ? -4.934 -11.777 -16.034 1.00 97.00 75 GLN A C 1
ATOM 586 O O . GLN A 1 75 ? -5.432 -12.575 -15.237 1.00 97.00 75 GLN A O 1
ATOM 591 N N . LYS A 1 76 ? -3.625 -11.757 -16.309 1.00 96.94 76 LYS A N 1
ATOM 592 C CA . LYS A 1 76 ? -2.640 -12.660 -15.694 1.00 96.94 76 LYS A CA 1
ATOM 593 C C . LYS A 1 76 ? -2.581 -12.440 -14.179 1.00 96.94 76 LYS A C 1
ATOM 595 O O . LYS A 1 76 ? -2.733 -13.395 -13.426 1.00 96.94 76 LYS A O 1
ATOM 600 N N . ALA A 1 77 ? -2.490 -11.188 -13.728 1.00 97.81 77 ALA A N 1
ATOM 601 C CA . ALA A 1 77 ? -2.470 -10.834 -12.310 1.00 97.81 77 ALA A CA 1
ATOM 602 C C . ALA A 1 77 ? -3.746 -11.275 -11.576 1.00 97.81 77 ALA A C 1
ATOM 604 O O . ALA A 1 77 ? -3.658 -11.799 -10.468 1.00 97.81 77 ALA A O 1
ATOM 605 N N . ARG A 1 78 ? -4.930 -11.127 -12.190 1.00 97.44 78 ARG A N 1
ATOM 606 C CA . ARG A 1 78 ? -6.199 -11.636 -11.635 1.00 97.44 78 ARG A CA 1
ATOM 607 C C . ARG A 1 78 ? -6.188 -13.152 -11.496 1.00 97.44 78 ARG A C 1
ATOM 609 O O . ARG A 1 78 ? -6.572 -13.653 -10.448 1.00 97.44 78 ARG A O 1
ATOM 616 N N . ARG A 1 79 ? -5.743 -13.884 -12.521 1.00 97.25 79 ARG A N 1
ATOM 617 C CA . ARG A 1 79 ? -5.649 -15.353 -12.463 1.00 97.25 79 ARG A CA 1
ATOM 618 C C . ARG A 1 79 ? -4.719 -15.803 -11.335 1.00 97.25 79 ARG A C 1
ATOM 620 O O . ARG A 1 79 ? -5.129 -16.631 -10.529 1.00 97.25 79 ARG A O 1
ATOM 627 N N . THR A 1 80 ? -3.537 -15.196 -11.223 1.00 97.25 80 THR A N 1
ATOM 628 C CA . THR A 1 80 ? -2.587 -15.473 -10.133 1.00 97.25 80 THR A CA 1
ATOM 629 C C . THR A 1 80 ? -3.166 -15.125 -8.763 1.00 97.25 80 THR A C 1
ATOM 631 O O . THR A 1 80 ? -3.000 -15.872 -7.803 1.00 97.25 80 THR A O 1
ATOM 634 N N . LEU A 1 81 ? -3.889 -14.009 -8.656 1.00 96.69 81 LEU A N 1
ATOM 635 C CA . LEU A 1 81 ? -4.581 -13.642 -7.425 1.00 96.69 81 LEU A CA 1
ATOM 636 C C . LEU A 1 81 ? -5.589 -14.725 -7.018 1.00 96.69 81 LEU A C 1
ATOM 638 O O . LEU A 1 81 ? -5.564 -15.180 -5.879 1.00 96.69 81 LEU A O 1
ATOM 642 N N . TYR A 1 82 ? -6.444 -15.163 -7.946 1.00 95.44 82 TYR A N 1
ATOM 643 C CA . TYR A 1 82 ? -7.447 -16.192 -7.676 1.00 95.44 82 TYR A CA 1
ATOM 644 C C . TYR A 1 82 ? -6.823 -17.538 -7.302 1.00 95.44 82 TYR A C 1
ATOM 646 O O . TYR A 1 82 ? -7.325 -18.189 -6.389 1.00 95.44 82 TYR A O 1
ATOM 654 N N . SER A 1 83 ? -5.701 -17.928 -7.917 1.00 95.50 83 SER A N 1
ATOM 655 C CA . SER A 1 83 ? -4.989 -19.147 -7.514 1.00 95.50 83 SER A CA 1
ATOM 656 C C . SER A 1 83 ? -4.401 -19.062 -6.104 1.00 95.50 83 SER A C 1
ATOM 658 O O . SER A 1 83 ? -4.250 -20.087 -5.455 1.00 95.50 83 SER A O 1
ATOM 660 N N . LEU A 1 84 ? -4.089 -17.860 -5.609 1.00 94.69 84 LEU A N 1
ATOM 661 C CA . LEU A 1 84 ? -3.589 -17.651 -4.245 1.00 94.69 84 LEU A CA 1
ATOM 662 C C . LEU A 1 84 ? -4.713 -17.547 -3.200 1.00 94.69 84 LEU A C 1
ATOM 664 O O . LEU A 1 84 ? -4.454 -17.696 -2.007 1.00 94.69 84 LEU A O 1
ATOM 668 N N . MET A 1 85 ? -5.967 -17.321 -3.609 1.00 91.69 85 MET A N 1
ATOM 669 C CA . MET A 1 85 ? -7.091 -17.246 -2.665 1.00 91.69 85 MET A CA 1
ATOM 670 C C . MET A 1 85 ? -7.345 -18.578 -1.947 1.00 91.69 85 MET A C 1
ATOM 672 O O . MET A 1 85 ? -7.748 -18.569 -0.781 1.00 91.69 85 MET A O 1
ATOM 676 N N . SER A 1 86 ? -7.082 -19.715 -2.604 1.00 87.69 86 SER A N 1
ATOM 677 C CA . SER A 1 86 ? -7.157 -21.047 -1.983 1.00 87.69 86 SER A CA 1
ATOM 678 C C . SER A 1 86 ? -6.092 -21.239 -0.900 1.00 87.69 86 SER A C 1
ATOM 680 O O . SER A 1 86 ? -6.370 -21.864 0.118 1.00 87.69 86 SER A O 1
ATOM 682 N N . ALA A 1 87 ? -4.921 -20.620 -1.069 1.00 86.75 87 ALA A N 1
ATOM 683 C CA . ALA A 1 87 ? -3.851 -20.575 -0.075 1.00 86.75 87 ALA A CA 1
ATOM 684 C C . ALA A 1 87 ? -4.108 -19.556 1.056 1.00 86.75 87 ALA A C 1
ATOM 686 O O . ALA A 1 87 ? -3.262 -19.378 1.924 1.00 86.75 87 ALA A O 1
ATOM 687 N N . GLY A 1 88 ? -5.266 -18.883 1.064 1.00 87.44 88 GLY A N 1
ATOM 688 C CA . GLY A 1 88 ? -5.660 -17.962 2.129 1.00 87.44 88 GLY A CA 1
ATOM 689 C C . GLY A 1 88 ? -5.346 -16.488 1.864 1.00 87.44 88 GLY A C 1
ATOM 690 O O . GLY A 1 88 ? -5.466 -15.692 2.790 1.00 87.44 88 GLY A O 1
ATOM 691 N N . LEU A 1 89 ? -5.019 -16.094 0.624 1.00 89.38 89 LEU A N 1
ATOM 692 C CA . LEU A 1 89 ? -4.863 -14.688 0.214 1.00 89.38 89 LEU A CA 1
ATOM 693 C C . LEU A 1 89 ? -6.220 -13.952 0.132 1.00 89.38 89 LEU A C 1
ATOM 695 O O . LEU A 1 89 ? -6.687 -13.547 -0.935 1.00 89.38 89 LEU A O 1
ATOM 699 N N . ARG A 1 90 ? -6.883 -13.813 1.274 1.00 85.94 90 ARG A N 1
ATOM 700 C CA . ARG A 1 90 ? -8.159 -13.118 1.465 1.00 85.94 90 ARG A CA 1
ATOM 701 C C . ARG A 1 90 ? -8.124 -12.410 2.816 1.00 85.94 90 ARG A C 1
ATOM 703 O O . ARG A 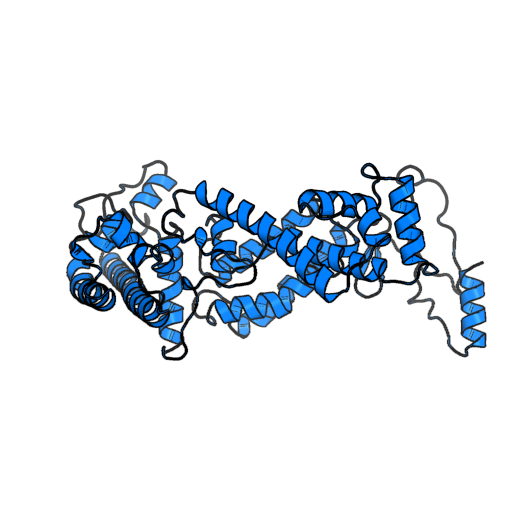1 90 ? -7.357 -12.805 3.680 1.00 85.94 90 ARG A O 1
ATOM 710 N N . GLY A 1 91 ? -8.944 -11.378 2.992 1.00 80.06 91 GLY A N 1
ATOM 711 C CA . GLY A 1 91 ? -8.992 -10.642 4.255 1.00 80.06 91 GLY A CA 1
ATOM 712 C C . GLY A 1 91 ? -9.585 -11.461 5.399 1.00 80.06 91 GLY A C 1
ATOM 713 O O . GLY A 1 91 ? -8.876 -11.925 6.285 1.00 80.06 91 GLY A O 1
ATOM 714 N N . GLU A 1 92 ? -10.905 -11.654 5.390 1.00 81.12 92 GLU A N 1
ATOM 715 C CA . GLU A 1 92 ? -11.585 -12.374 6.470 1.00 81.12 92 GLU A CA 1
ATOM 716 C C . GLU A 1 92 ? -11.327 -13.891 6.370 1.00 81.12 92 GLU A C 1
ATOM 718 O O . GLU A 1 92 ? -11.449 -14.496 5.298 1.00 81.12 92 GLU A O 1
ATOM 723 N N . ASN A 1 93 ? -10.974 -14.515 7.501 1.00 81.62 93 ASN A N 1
ATOM 724 C CA . ASN A 1 93 ? -10.628 -15.940 7.610 1.00 81.62 93 ASN A CA 1
ATOM 725 C C . ASN A 1 93 ? -9.477 -16.384 6.679 1.00 81.62 93 ASN A C 1
ATOM 727 O O . ASN A 1 93 ? -9.476 -17.530 6.215 1.00 81.62 93 ASN A O 1
ATOM 731 N N . GLY A 1 94 ? -8.569 -15.475 6.313 1.00 87.62 94 GLY A N 1
ATOM 732 C CA . GLY A 1 94 ? -7.385 -15.758 5.500 1.00 87.62 94 GLY A CA 1
ATOM 733 C C . GLY A 1 94 ? -6.110 -15.923 6.325 1.00 87.62 94 GLY A C 1
ATOM 734 O O . GLY A 1 94 ? -6.160 -16.156 7.533 1.00 87.62 94 GLY A O 1
ATOM 735 N N . LEU A 1 95 ? -4.967 -15.804 5.648 1.00 91.25 95 LEU A N 1
ATOM 736 C CA . LEU A 1 95 ? -3.669 -15.623 6.298 1.00 91.25 95 LEU A CA 1
ATOM 737 C C . LEU A 1 95 ? -3.615 -14.250 6.976 1.00 91.25 95 LEU A C 1
ATOM 739 O O . LEU A 1 95 ? -4.442 -13.373 6.713 1.00 91.25 95 LEU A O 1
ATOM 743 N N . ASP A 1 96 ? -2.615 -14.037 7.823 1.00 91.12 96 ASP A N 1
ATOM 744 C CA . ASP A 1 96 ? -2.384 -12.710 8.372 1.00 91.12 96 ASP A CA 1
ATOM 745 C C . ASP A 1 96 ? -2.089 -11.688 7.247 1.00 91.12 96 ASP A C 1
ATOM 747 O O . ASP A 1 96 ? -1.550 -12.048 6.187 1.00 91.12 96 ASP A O 1
ATOM 751 N N . PRO A 1 97 ? -2.458 -10.404 7.427 1.00 93.38 97 PRO A N 1
ATOM 752 C CA . PRO A 1 97 ? -2.286 -9.416 6.368 1.00 93.38 97 PRO A CA 1
ATOM 753 C C . PRO A 1 97 ? -0.835 -9.187 5.953 1.00 93.38 97 PRO A C 1
ATOM 755 O O . PRO A 1 97 ? -0.604 -8.851 4.793 1.00 93.38 97 PRO A O 1
ATOM 758 N N . GLU A 1 98 ? 0.137 -9.373 6.851 1.00 93.69 98 GLU A N 1
ATOM 759 C CA . GLU A 1 98 ? 1.557 -9.218 6.530 1.00 93.69 98 GLU A CA 1
ATOM 760 C C . GLU A 1 98 ? 2.006 -10.269 5.519 1.00 93.69 98 GLU A C 1
ATOM 762 O O . GLU A 1 98 ? 2.525 -9.920 4.452 1.00 93.69 98 GLU A O 1
ATOM 767 N N . THR A 1 99 ? 1.684 -11.534 5.779 1.00 93.75 99 THR A N 1
ATOM 768 C CA . THR A 1 99 ? 1.899 -12.634 4.839 1.00 93.75 99 THR A CA 1
ATOM 769 C C . THR A 1 99 ? 1.129 -12.413 3.538 1.00 93.75 99 THR A C 1
ATOM 771 O O . THR A 1 99 ? 1.694 -12.577 2.455 1.00 93.75 99 THR A O 1
ATOM 774 N N . CYS A 1 100 ? -0.134 -11.975 3.594 1.00 95.56 100 CYS A N 1
ATOM 775 C CA . CYS A 1 100 ? -0.907 -11.689 2.382 1.00 95.56 100 CYS A CA 1
ATOM 776 C C . CYS A 1 100 ? -0.267 -10.589 1.523 1.00 95.56 100 CYS A C 1
ATOM 778 O O . CYS A 1 100 ? -0.147 -10.738 0.306 1.00 95.56 100 CYS A O 1
ATOM 780 N N . ILE A 1 101 ? 0.162 -9.482 2.134 1.00 96.38 101 ILE A N 1
ATOM 781 C CA . ILE A 1 101 ? 0.838 -8.383 1.435 1.00 96.38 101 ILE A CA 1
ATOM 782 C C . ILE A 1 101 ? 2.166 -8.867 0.853 1.00 96.38 101 ILE A C 1
ATOM 784 O O . ILE A 1 101 ? 2.491 -8.519 -0.285 1.00 96.38 101 ILE A O 1
ATOM 788 N N . HIS A 1 102 ? 2.911 -9.691 1.593 1.00 95.56 102 HIS A N 1
ATOM 789 C CA . HIS A 1 102 ? 4.144 -10.295 1.107 1.00 95.56 102 HIS A CA 1
ATOM 790 C C . HIS A 1 102 ? 3.892 -11.156 -0.139 1.00 95.56 102 HIS A C 1
ATOM 792 O O . HIS A 1 102 ? 4.491 -10.902 -1.183 1.00 95.56 102 HIS A O 1
ATOM 798 N N . LEU A 1 103 ? 2.951 -12.106 -0.084 1.00 96.19 103 LEU A N 1
ATOM 799 C CA . LEU A 1 103 ? 2.576 -12.948 -1.226 1.00 96.19 103 LEU A CA 1
ATOM 800 C C . LEU A 1 103 ? 2.109 -12.110 -2.422 1.00 96.19 103 LEU A C 1
ATOM 802 O O . LEU A 1 103 ? 2.532 -12.336 -3.556 1.00 96.19 103 LEU A O 1
ATOM 806 N N . PHE A 1 104 ? 1.274 -11.102 -2.178 1.00 97.31 104 PHE A N 1
ATOM 807 C CA . PHE A 1 104 ? 0.786 -10.209 -3.221 1.00 97.31 104 PHE A CA 1
ATOM 808 C C . PHE A 1 104 ? 1.931 -9.425 -3.888 1.00 97.31 104 PHE A C 1
ATOM 810 O O . PHE A 1 104 ? 1.998 -9.347 -5.120 1.00 97.31 104 PHE A O 1
ATOM 817 N N . ARG A 1 105 ? 2.879 -8.905 -3.097 1.00 96.94 105 ARG A N 1
ATOM 818 C CA . ARG A 1 105 ? 4.081 -8.214 -3.588 1.00 96.94 105 ARG A CA 1
ATOM 819 C C . ARG A 1 105 ? 5.026 -9.138 -4.352 1.00 96.94 105 ARG A C 1
ATOM 821 O O . ARG A 1 105 ? 5.654 -8.680 -5.304 1.00 96.94 105 ARG A O 1
ATOM 828 N N . THR A 1 106 ? 5.119 -10.400 -3.950 1.00 96.94 106 THR A N 1
ATOM 829 C CA . THR A 1 106 ? 6.028 -11.389 -4.541 1.00 96.94 106 THR A CA 1
ATOM 830 C C . THR A 1 106 ? 5.480 -11.981 -5.838 1.00 96.94 106 THR A C 1
ATOM 832 O O . THR A 1 106 ? 6.237 -12.148 -6.788 1.00 96.94 106 THR A O 1
ATOM 835 N N . TYR A 1 107 ? 4.175 -12.251 -5.922 1.00 97.44 107 TYR A N 1
ATOM 836 C CA . TYR A 1 107 ? 3.600 -12.989 -7.054 1.00 97.44 107 TYR A CA 1
ATOM 837 C C . TYR A 1 107 ? 2.730 -12.140 -7.980 1.00 97.44 107 TYR A C 1
ATOM 839 O O . TYR A 1 107 ? 2.764 -12.328 -9.194 1.00 97.44 107 TYR A O 1
ATOM 847 N N . VAL A 1 108 ? 1.950 -11.195 -7.448 1.00 98.00 108 VAL A N 1
ATOM 848 C CA . VAL A 1 108 ? 0.937 -10.483 -8.247 1.00 98.00 108 VAL A CA 1
ATOM 849 C C . VAL A 1 108 ? 1.474 -9.168 -8.800 1.00 98.00 108 VAL A C 1
ATOM 851 O O . VAL A 1 108 ? 1.332 -8.906 -9.995 1.00 98.00 108 VAL A O 1
ATOM 854 N N . ILE A 1 109 ? 2.128 -8.349 -7.970 1.00 97.81 109 ILE A N 1
ATOM 855 C CA . ILE A 1 109 ? 2.697 -7.062 -8.409 1.00 97.81 109 ILE A CA 1
ATOM 856 C C . ILE A 1 109 ? 3.686 -7.233 -9.572 1.00 97.81 109 ILE A C 1
ATOM 858 O O . ILE A 1 109 ? 3.608 -6.433 -10.512 1.00 97.81 109 ILE A O 1
ATOM 862 N N . PRO A 1 110 ? 4.590 -8.238 -9.583 1.00 97.62 110 PRO A N 1
ATOM 863 C CA . PRO A 1 110 ? 5.527 -8.404 -10.683 1.00 97.62 110 PRO A CA 1
ATOM 864 C C . PRO A 1 110 ? 4.846 -8.622 -12.023 1.00 97.62 110 PRO A C 1
ATOM 866 O O . PRO A 1 110 ? 5.223 -7.953 -12.980 1.00 97.62 110 PRO A O 1
ATOM 869 N N . ILE A 1 111 ? 3.805 -9.457 -12.047 1.00 97.50 111 ILE A N 1
ATOM 870 C CA . ILE A 1 111 ? 2.975 -9.727 -13.224 1.00 97.50 111 ILE A CA 1
ATOM 871 C C . ILE A 1 111 ? 2.209 -8.471 -13.644 1.00 97.50 111 ILE A C 1
ATOM 873 O O . ILE A 1 111 ? 2.205 -8.113 -14.816 1.00 97.50 111 ILE A O 1
ATOM 877 N N . LEU A 1 112 ? 1.600 -7.772 -12.682 1.00 97.62 112 LEU A N 1
ATOM 878 C CA . LEU A 1 112 ? 0.801 -6.571 -12.933 1.00 97.62 112 LEU A CA 1
ATOM 879 C C . LEU A 1 112 ? 1.606 -5.470 -13.643 1.00 97.62 112 LEU A C 1
ATOM 881 O O . LEU A 1 112 ? 1.068 -4.735 -14.467 1.00 97.62 112 LEU A O 1
ATOM 885 N N . THR A 1 113 ? 2.891 -5.357 -13.311 1.00 96.94 113 THR A N 1
ATOM 886 C CA . THR A 1 113 ? 3.769 -4.265 -13.758 1.00 96.94 113 THR A CA 1
ATOM 887 C C . THR A 1 113 ? 4.819 -4.693 -14.780 1.00 96.94 113 THR A C 1
ATOM 889 O O . THR A 1 113 ? 5.673 -3.889 -15.140 1.00 96.94 113 THR A O 1
ATOM 892 N N . TYR A 1 114 ? 4.795 -5.947 -15.235 1.00 95.62 114 TYR A N 1
ATOM 893 C CA . TYR A 1 114 ? 5.814 -6.497 -16.126 1.00 95.62 114 TYR A CA 1
ATOM 894 C C . TYR A 1 114 ? 5.878 -5.745 -17.464 1.00 95.62 114 TYR A C 1
ATOM 896 O O . TYR A 1 114 ? 4.859 -5.596 -18.142 1.00 95.62 114 TYR A O 1
ATOM 904 N N . GLY A 1 115 ? 7.072 -5.273 -17.838 1.00 92.62 115 GLY A N 1
ATOM 905 C CA . GLY A 1 115 ? 7.339 -4.608 -19.116 1.00 92.62 115 GLY A CA 1
ATOM 906 C C . GLY A 1 115 ? 6.790 -3.183 -19.238 1.00 92.62 115 GLY A C 1
ATOM 907 O O . GLY A 1 115 ? 7.032 -2.525 -20.250 1.00 92.62 115 GLY A O 1
ATOM 908 N N . LEU A 1 116 ? 6.077 -2.668 -18.229 1.00 95.25 116 LEU A N 1
ATOM 909 C CA . LEU A 1 116 ? 5.494 -1.323 -18.273 1.00 95.25 116 LEU A CA 1
ATOM 910 C C . LEU A 1 116 ? 6.544 -0.218 -18.123 1.00 95.25 116 LEU A C 1
ATOM 912 O O . LEU A 1 116 ? 6.322 0.901 -18.580 1.00 95.25 116 LEU A O 1
ATOM 916 N N . GLU A 1 117 ? 7.709 -0.529 -17.556 1.00 94.81 117 GLU A N 1
ATOM 917 C CA . GLU A 1 117 ? 8.863 0.369 -17.506 1.00 94.81 117 GLU A CA 1
ATOM 918 C C . GLU A 1 117 ? 9.386 0.765 -18.893 1.00 94.81 117 GLU A C 1
ATOM 920 O O . GLU A 1 117 ? 10.008 1.815 -19.027 1.00 94.81 117 GLU A O 1
ATOM 925 N N . ILE A 1 118 ? 9.104 -0.036 -19.926 1.00 92.06 118 ILE A N 1
ATOM 926 C CA . ILE A 1 118 ? 9.478 0.248 -21.319 1.00 92.06 118 ILE A CA 1
ATOM 927 C C . ILE A 1 118 ? 8.463 1.191 -21.975 1.00 92.06 118 ILE A C 1
ATOM 929 O O . ILE A 1 118 ? 8.823 1.986 -22.839 1.00 92.06 118 ILE A O 1
ATOM 933 N N . TYR A 1 119 ? 7.194 1.112 -21.573 1.00 89.88 119 TYR A N 1
ATOM 934 C CA . TYR A 1 119 ? 6.128 1.937 -22.136 1.00 89.88 119 TYR A CA 1
ATOM 935 C C . TYR A 1 119 ? 6.027 3.314 -21.490 1.00 89.88 119 TYR A C 1
ATOM 937 O O . TYR A 1 119 ? 5.670 4.264 -22.178 1.00 89.88 119 TYR A O 1
ATOM 945 N N . LEU A 1 120 ? 6.318 3.413 -20.187 1.00 92.50 120 LEU A N 1
ATOM 946 C CA . LEU A 1 120 ? 6.042 4.606 -19.375 1.00 92.50 120 LEU A CA 1
ATOM 947 C C . LEU A 1 120 ? 4.599 5.110 -19.595 1.00 92.50 120 LEU A C 1
ATOM 949 O O . LEU A 1 120 ? 4.397 6.211 -20.110 1.00 92.50 120 LEU A O 1
ATOM 953 N N . PRO A 1 121 ? 3.592 4.273 -19.266 1.00 93.06 121 PRO A N 1
ATOM 954 C CA . PRO A 1 121 ? 2.189 4.542 -19.564 1.00 93.06 121 PRO A CA 1
ATOM 955 C C . PRO A 1 121 ? 1.702 5.868 -18.971 1.00 93.06 121 PRO A C 1
ATOM 957 O O . PRO A 1 121 ? 2.151 6.296 -17.907 1.00 93.06 121 PRO A O 1
ATOM 960 N N . SER A 1 122 ? 0.734 6.495 -19.642 1.00 92.38 122 SER A N 1
ATOM 961 C CA . SER A 1 122 ? 0.140 7.746 -19.170 1.00 92.38 122 SER A CA 1
ATOM 962 C C . SER A 1 122 ? -0.662 7.540 -17.872 1.00 92.38 122 SER A C 1
ATOM 964 O O . SER A 1 122 ? -1.063 6.415 -17.556 1.00 92.38 122 SER A O 1
ATOM 966 N N . PRO A 1 123 ? -0.998 8.610 -17.126 1.00 92.94 123 PRO A N 1
ATOM 967 C CA . PRO A 1 123 ? -1.845 8.490 -15.936 1.00 92.94 123 PRO A CA 1
ATOM 968 C C . PRO A 1 123 ? -3.197 7.802 -16.197 1.00 92.94 123 PRO A C 1
ATOM 970 O O . PRO A 1 123 ? -3.703 7.079 -15.336 1.00 92.94 123 PRO A O 1
ATOM 973 N N . ASN A 1 124 ? -3.768 7.980 -17.394 1.00 94.00 124 ASN A N 1
ATOM 974 C CA . ASN A 1 124 ? -5.021 7.331 -17.789 1.00 94.00 124 ASN A CA 1
ATOM 975 C C . ASN A 1 124 ? -4.849 5.820 -17.974 1.00 94.00 124 ASN A C 1
ATOM 977 O O . ASN A 1 124 ? -5.711 5.051 -17.551 1.00 94.00 124 ASN A O 1
ATOM 981 N N . ASP A 1 125 ? -3.718 5.397 -18.537 1.00 94.44 125 ASP A N 1
ATOM 982 C CA . ASP A 1 125 ? -3.378 3.986 -18.724 1.00 94.44 125 ASP A CA 1
ATOM 983 C C . ASP A 1 125 ? -3.049 3.295 -17.393 1.00 94.44 125 ASP A C 1
ATOM 985 O O . ASP A 1 125 ? -3.358 2.121 -17.201 1.00 94.44 125 ASP A O 1
ATOM 989 N N . ILE A 1 126 ? -2.457 4.020 -16.437 1.00 96.31 126 ILE A N 1
ATOM 990 C CA . ILE A 1 126 ? -2.130 3.490 -15.103 1.00 96.31 126 ILE A CA 1
ATOM 991 C C . ILE A 1 126 ? -3.395 3.271 -14.258 1.00 96.31 126 ILE A C 1
ATOM 993 O O . ILE A 1 126 ? -3.437 2.363 -13.423 1.00 96.31 126 ILE A O 1
ATOM 997 N N . ARG A 1 127 ? -4.452 4.065 -14.470 1.00 96.88 127 ARG A N 1
ATOM 998 C CA . ARG A 1 127 ? -5.659 4.066 -13.626 1.00 96.88 127 ARG A CA 1
ATOM 999 C C . ARG A 1 127 ? -6.295 2.676 -13.425 1.00 96.88 127 ARG A C 1
ATOM 1001 O O . ARG A 1 127 ? -6.587 2.350 -12.273 1.00 96.88 127 ARG A O 1
ATOM 1008 N N . PRO A 1 128 ? -6.497 1.822 -14.449 1.00 97.69 128 PRO A N 1
ATOM 1009 C CA . PRO A 1 128 ? -7.016 0.466 -14.254 1.00 97.69 128 PRO A CA 1
ATOM 1010 C C . PRO A 1 128 ? -6.128 -0.427 -13.372 1.00 97.69 128 PRO A C 1
ATOM 1012 O O . PRO A 1 128 ? -6.652 -1.201 -12.567 1.00 97.69 128 PRO A O 1
ATOM 1015 N N . LEU A 1 129 ? -4.800 -0.310 -13.490 1.00 97.94 129 LEU A N 1
ATOM 1016 C CA . LEU A 1 129 ? -3.842 -1.045 -12.654 1.00 97.94 129 LEU A CA 1
ATOM 1017 C C . LEU A 1 129 ? -3.934 -0.586 -11.199 1.00 97.94 129 LEU A C 1
ATOM 1019 O O . LEU A 1 129 ? -3.977 -1.404 -10.281 1.00 97.94 129 LEU A O 1
ATOM 1023 N N . GLU A 1 130 ? -4.020 0.727 -11.004 1.00 97.44 130 GLU A N 1
ATOM 1024 C CA . GLU A 1 130 ? -4.141 1.356 -9.695 1.00 97.44 130 GLU A CA 1
ATOM 1025 C C . GLU A 1 130 ? -5.450 0.958 -8.996 1.00 97.44 130 GLU A C 1
ATOM 1027 O O . GLU A 1 130 ? -5.458 0.603 -7.817 1.00 97.44 130 GLU A O 1
ATOM 1032 N N . MET A 1 131 ? -6.566 0.946 -9.731 1.00 97.50 131 MET A N 1
ATOM 1033 C CA . MET A 1 131 ? -7.857 0.477 -9.221 1.00 97.50 131 MET A CA 1
ATOM 1034 C C . MET A 1 131 ? -7.808 -0.999 -8.817 1.00 97.50 131 MET A C 1
ATOM 1036 O O . MET A 1 131 ? -8.364 -1.368 -7.781 1.00 97.50 131 MET A O 1
ATOM 1040 N N . PHE A 1 132 ? -7.139 -1.844 -9.609 1.00 98.00 132 PHE A N 1
ATOM 1041 C CA . PHE A 1 132 ? -6.935 -3.249 -9.263 1.00 98.00 132 PHE A CA 1
ATOM 1042 C C . PHE A 1 132 ? -6.112 -3.395 -7.976 1.00 98.00 132 PHE A C 1
ATOM 1044 O O . PHE A 1 132 ? -6.569 -4.067 -7.051 1.00 98.00 132 PHE A O 1
ATOM 1051 N N . LEU A 1 133 ? -4.964 -2.714 -7.878 1.00 97.88 133 LEU A N 1
ATOM 1052 C CA . LEU A 1 133 ? -4.106 -2.710 -6.688 1.00 97.88 133 LEU A CA 1
ATOM 1053 C C . LEU A 1 133 ? -4.893 -2.322 -5.429 1.00 97.88 133 LEU A C 1
ATOM 1055 O O . LEU A 1 133 ? -4.922 -3.076 -4.457 1.00 97.88 133 LEU A O 1
ATOM 1059 N N . LYS A 1 134 ? -5.579 -1.174 -5.466 1.00 97.38 134 LYS A N 1
ATOM 1060 C CA . LYS A 1 134 ? -6.361 -0.653 -4.336 1.00 97.38 134 LYS A CA 1
ATOM 1061 C C . LYS A 1 134 ? -7.477 -1.604 -3.923 1.00 97.38 134 LYS A C 1
ATOM 1063 O O . LYS A 1 134 ? -7.675 -1.830 -2.733 1.00 97.38 134 LYS A O 1
ATOM 1068 N N . LYS A 1 135 ? -8.195 -2.186 -4.888 1.00 96.81 135 LYS A N 1
ATOM 1069 C CA . LYS A 1 135 ? -9.269 -3.147 -4.605 1.00 96.81 135 LYS A CA 1
ATOM 1070 C C . LYS A 1 135 ? -8.737 -4.375 -3.866 1.00 96.81 135 LYS A C 1
ATOM 1072 O O . LYS A 1 135 ? -9.330 -4.781 -2.871 1.00 96.81 135 LYS A O 1
ATOM 1077 N N . VAL A 1 136 ? -7.621 -4.938 -4.329 1.00 96.62 136 VAL A N 1
ATOM 1078 C CA . VAL A 1 136 ? -7.005 -6.111 -3.693 1.00 96.62 136 VAL A CA 1
ATOM 1079 C C . VAL A 1 136 ? -6.456 -5.766 -2.312 1.00 96.62 136 VAL A C 1
ATOM 1081 O O . VAL A 1 136 ? -6.690 -6.512 -1.368 1.00 96.62 136 VAL A O 1
ATOM 1084 N N . LEU A 1 137 ? -5.791 -4.618 -2.158 1.00 97.12 137 LEU A N 1
ATOM 1085 C CA . LEU A 1 137 ? -5.304 -4.170 -0.854 1.00 97.12 137 LEU A CA 1
ATOM 1086 C C . LEU A 1 137 ? -6.438 -4.010 0.158 1.00 97.12 137 LEU A C 1
ATOM 1088 O O . LEU A 1 137 ? -6.341 -4.530 1.264 1.00 97.12 137 LEU A O 1
ATOM 1092 N N . LYS A 1 138 ? -7.537 -3.351 -0.223 1.00 97.38 138 LYS A N 1
ATOM 1093 C CA . LYS A 1 138 ? -8.708 -3.197 0.652 1.00 97.38 138 LYS A CA 1
ATOM 1094 C C . LYS A 1 138 ? -9.310 -4.556 1.032 1.00 97.38 138 LYS A C 1
ATOM 1096 O O . LYS A 1 138 ? -9.664 -4.758 2.189 1.00 97.38 138 LYS A O 1
ATOM 1101 N N . GLN A 1 139 ? -9.326 -5.517 0.103 1.00 95.69 139 GLN A N 1
ATOM 1102 C CA . GLN A 1 139 ? -9.738 -6.893 0.387 1.00 95.69 139 GLN A CA 1
ATOM 1103 C C . GLN A 1 139 ? -8.807 -7.593 1.388 1.00 95.69 139 GLN A C 1
ATOM 1105 O O . GLN A 1 139 ? -9.309 -8.180 2.339 1.00 95.69 139 GLN A O 1
ATOM 1110 N N . ILE A 1 140 ? -7.482 -7.538 1.200 1.00 95.75 140 ILE A N 1
ATOM 1111 C CA . ILE A 1 140 ? -6.497 -8.139 2.122 1.00 95.75 140 ILE A CA 1
ATOM 1112 C C . ILE A 1 140 ? -6.624 -7.528 3.523 1.00 95.75 140 ILE A C 1
ATOM 1114 O O . ILE A 1 140 ? -6.599 -8.233 4.525 1.00 95.75 140 ILE A O 1
ATOM 1118 N N . LEU A 1 141 ? -6.824 -6.214 3.593 1.00 95.88 141 LEU A N 1
ATOM 1119 C CA . LEU A 1 141 ? -6.979 -5.474 4.844 1.00 95.88 141 LEU A CA 1
ATOM 1120 C C . LEU A 1 141 ? -8.371 -5.627 5.478 1.00 95.88 141 LEU A C 1
ATOM 1122 O O . LEU A 1 141 ? -8.606 -5.088 6.554 1.00 95.88 141 LEU A O 1
ATOM 1126 N N . SER A 1 142 ? -9.296 -6.350 4.835 1.00 95.81 142 SER A N 1
ATOM 1127 C CA . SER A 1 142 ? -10.691 -6.507 5.272 1.00 95.81 142 SER A CA 1
ATOM 1128 C C . SER A 1 142 ? -11.445 -5.183 5.469 1.00 95.81 142 SER A C 1
ATOM 1130 O O . SER A 1 142 ? -12.346 -5.099 6.302 1.00 95.81 142 SER A O 1
ATOM 1132 N N . ILE A 1 143 ? -11.108 -4.149 4.697 1.00 96.12 143 ILE A N 1
ATOM 1133 C CA . ILE A 1 143 ? -11.766 -2.834 4.732 1.00 96.12 143 ILE A CA 1
ATOM 1134 C C . ILE A 1 143 ? -12.652 -2.632 3.487 1.00 96.12 143 ILE A C 1
ATOM 1136 O O . ILE A 1 143 ? -12.367 -3.201 2.428 1.00 96.12 143 ILE A O 1
ATOM 1140 N N . PRO A 1 144 ? -13.743 -1.847 3.572 1.00 95.19 144 PRO A N 1
ATOM 1141 C CA . PRO A 1 144 ? -14.614 -1.588 2.427 1.00 95.19 144 PRO A CA 1
ATOM 1142 C C . PRO A 1 144 ? -13.895 -0.952 1.233 1.00 95.19 144 PRO A C 1
ATOM 1144 O O . PRO A 1 144 ? -12.941 -0.192 1.375 1.00 95.19 144 PRO A O 1
ATOM 1147 N N . VAL A 1 145 ? -14.413 -1.176 0.022 1.00 94.62 145 VAL A N 1
ATOM 1148 C CA . VAL A 1 145 ? -13.873 -0.540 -1.198 1.00 94.62 145 VAL A CA 1
ATOM 1149 C C . VAL A 1 145 ? -13.973 0.991 -1.174 1.00 94.62 145 VAL A C 1
ATOM 1151 O O . VAL A 1 145 ? -13.190 1.658 -1.852 1.00 94.62 145 VAL A O 1
ATOM 1154 N N . THR A 1 146 ? -14.896 1.530 -0.375 1.00 93.69 146 THR A N 1
ATOM 1155 C CA . THR A 1 146 ? -15.133 2.963 -0.159 1.00 93.69 146 THR A CA 1
ATOM 1156 C C . THR A 1 146 ? -14.154 3.606 0.821 1.00 93.69 146 THR A C 1
ATOM 1158 O O . THR A 1 146 ? -14.111 4.830 0.887 1.00 93.69 146 THR A O 1
ATOM 1161 N N . THR A 1 147 ? -13.351 2.828 1.562 1.00 96.81 147 THR A N 1
ATOM 1162 C CA . THR A 1 147 ? -12.333 3.384 2.465 1.00 96.81 147 THR A CA 1
ATOM 1163 C C . THR A 1 147 ? -11.392 4.308 1.698 1.00 96.81 147 THR A C 1
ATOM 1165 O O . THR A 1 147 ? -11.013 3.994 0.567 1.00 96.81 147 THR A O 1
ATOM 1168 N N . ALA A 1 148 ? -10.982 5.418 2.313 1.00 97.31 148 ALA A N 1
ATOM 1169 C CA . ALA A 1 148 ? -10.032 6.350 1.721 1.00 97.31 148 ALA A CA 1
ATOM 1170 C C . ALA A 1 148 ? -8.768 5.621 1.225 1.00 97.31 148 ALA A C 1
ATOM 1172 O O . ALA A 1 148 ? -8.112 4.890 1.968 1.00 97.31 148 ALA A O 1
ATOM 1173 N N . ASP A 1 149 ? -8.418 5.830 -0.045 1.00 97.19 149 ASP A N 1
ATOM 1174 C CA . ASP A 1 149 ? -7.256 5.209 -0.685 1.00 97.19 149 ASP A CA 1
ATOM 1175 C C . ASP A 1 149 ? -5.938 5.331 0.107 1.00 97.19 149 ASP A C 1
ATOM 1177 O O . ASP A 1 149 ? -5.258 4.304 0.226 1.00 97.19 149 ASP A O 1
ATOM 1181 N N . PRO A 1 150 ? -5.559 6.494 0.690 1.00 98.19 150 PRO A N 1
ATOM 1182 C CA . PRO A 1 150 ? -4.313 6.598 1.452 1.00 98.19 150 PRO A CA 1
ATOM 1183 C C . PRO A 1 150 ? -4.226 5.603 2.615 1.00 98.19 150 PRO A C 1
ATOM 1185 O O . PRO A 1 150 ? -3.140 5.091 2.874 1.00 98.19 150 PRO A O 1
ATOM 1188 N N . ALA A 1 151 ? -5.343 5.241 3.255 1.00 98.00 151 ALA A N 1
ATOM 1189 C CA . ALA A 1 151 ? -5.342 4.268 4.348 1.00 98.00 151 ALA A CA 1
ATOM 1190 C C . ALA A 1 151 ? -4.811 2.899 3.905 1.00 98.00 151 ALA A C 1
ATOM 1192 O O . ALA A 1 151 ? -4.040 2.267 4.623 1.00 98.00 151 ALA A O 1
ATOM 1193 N N . SER A 1 152 ? -5.172 2.459 2.694 1.00 97.56 152 SER A N 1
ATOM 1194 C CA . SER A 1 152 ? -4.716 1.172 2.162 1.00 97.56 152 SER A CA 1
ATOM 1195 C C . SER A 1 152 ? -3.201 1.133 1.933 1.00 97.56 152 SER A C 1
ATOM 1197 O O . SER A 1 152 ? -2.568 0.110 2.199 1.00 97.56 152 SER A O 1
ATOM 1199 N N . PHE A 1 153 ? -2.595 2.250 1.519 1.00 98.31 153 PHE A N 1
ATOM 1200 C CA . PHE A 1 153 ? -1.142 2.368 1.367 1.00 98.31 153 PHE A CA 1
ATOM 1201 C C . PHE A 1 153 ? -0.430 2.498 2.709 1.00 98.31 153 PHE A C 1
ATOM 1203 O O . PHE A 1 153 ? 0.569 1.820 2.925 1.00 98.31 153 PHE A O 1
ATOM 1210 N N . ILE A 1 154 ? -0.967 3.308 3.627 1.00 98.19 154 ILE A N 1
ATOM 1211 C CA . ILE A 1 154 ? -0.402 3.496 4.969 1.00 98.19 154 ILE A CA 1
ATOM 1212 C C . ILE A 1 154 ? -0.327 2.164 5.707 1.00 98.19 154 ILE A C 1
ATOM 1214 O O . ILE A 1 154 ? 0.736 1.798 6.200 1.00 98.19 154 ILE A O 1
ATOM 1218 N N . LEU A 1 155 ? -1.438 1.426 5.726 1.00 97.69 155 LEU A N 1
ATOM 1219 C CA . LEU A 1 155 ? -1.538 0.140 6.402 1.00 97.69 155 LEU A CA 1
ATOM 1220 C C . LEU A 1 155 ? -0.628 -0.911 5.755 1.00 97.69 155 LEU A C 1
ATOM 1222 O O . LEU A 1 155 ? 0.140 -1.574 6.449 1.00 97.69 155 LEU A O 1
ATOM 1226 N N . SER A 1 156 ? -0.670 -1.045 4.426 1.00 97.50 156 SER A N 1
ATOM 1227 C CA . SER A 1 156 ? 0.096 -2.088 3.728 1.00 97.50 156 SER A CA 1
ATOM 1228 C C . SER A 1 156 ? 1.587 -1.787 3.566 1.00 97.50 156 SER A C 1
ATOM 1230 O O . SER A 1 156 ? 2.376 -2.700 3.323 1.00 97.50 156 SER A O 1
ATOM 1232 N N . GLY A 1 157 ? 1.984 -0.517 3.644 1.00 97.50 157 GLY A N 1
ATOM 1233 C CA . GLY A 1 157 ? 3.326 -0.075 3.281 1.00 97.50 157 GLY A CA 1
ATOM 1234 C C . GLY A 1 157 ? 3.604 -0.091 1.777 1.00 97.50 157 GLY A C 1
ATOM 1235 O O . GLY A 1 157 ? 4.742 0.147 1.374 1.00 97.50 157 GLY A O 1
ATOM 1236 N N . LEU A 1 158 ? 2.626 -0.401 0.920 1.00 97.75 158 LEU A N 1
ATOM 1237 C CA . LEU A 1 158 ? 2.827 -0.370 -0.528 1.00 97.75 158 LEU A CA 1
ATOM 1238 C C . LEU A 1 158 ? 2.769 1.056 -1.079 1.00 97.75 158 LEU A C 1
ATOM 1240 O O . LEU A 1 158 ? 2.196 1.960 -0.481 1.00 97.75 158 LEU A O 1
ATOM 1244 N N . VAL A 1 159 ? 3.340 1.225 -2.269 1.00 97.88 159 VAL A N 1
ATOM 1245 C CA . VAL A 1 159 ? 3.276 2.460 -3.055 1.00 97.88 159 VAL A CA 1
ATOM 1246 C C . VAL A 1 159 ? 2.340 2.284 -4.258 1.00 97.88 159 VAL A C 1
ATOM 1248 O O . VAL A 1 159 ? 2.108 1.146 -4.676 1.00 97.88 159 VAL A O 1
ATOM 1251 N N . PRO A 1 160 ? 1.832 3.382 -4.845 1.00 97.94 160 PRO A N 1
ATOM 1252 C CA . PRO A 1 160 ? 1.033 3.340 -6.067 1.00 97.94 160 PRO A CA 1
ATOM 1253 C C . PRO A 1 160 ? 1.767 2.648 -7.218 1.00 97.94 160 PRO A C 1
ATOM 1255 O O . PRO A 1 160 ? 2.999 2.680 -7.285 1.00 97.94 160 PRO A O 1
ATOM 1258 N N . VAL A 1 161 ? 1.020 2.070 -8.160 1.00 98.00 161 VAL A N 1
ATOM 1259 C CA . VAL A 1 161 ? 1.565 1.338 -9.316 1.00 98.00 161 VAL A CA 1
ATOM 1260 C C . VAL A 1 161 ? 2.534 2.208 -10.115 1.00 98.00 161 VAL A C 1
ATOM 1262 O O . VAL A 1 161 ? 3.594 1.735 -10.522 1.00 98.00 161 VAL A O 1
ATOM 1265 N N . GLU A 1 162 ? 2.213 3.493 -10.271 1.00 97.94 162 GLU A N 1
ATOM 1266 C CA . GLU A 1 162 ? 3.079 4.478 -10.923 1.00 97.94 162 GLU A CA 1
ATOM 1267 C C . GLU A 1 162 ? 4.490 4.505 -10.306 1.00 97.94 162 GLU A C 1
ATOM 1269 O O . GLU A 1 162 ? 5.488 4.459 -11.020 1.00 97.94 162 GLU A O 1
ATOM 1274 N N . ALA A 1 163 ? 4.588 4.499 -8.972 1.00 98.31 163 ALA A N 1
ATOM 1275 C CA . ALA A 1 163 ? 5.865 4.487 -8.262 1.00 98.31 163 ALA A CA 1
ATOM 1276 C C . ALA A 1 163 ? 6.694 3.237 -8.591 1.00 98.31 163 ALA A C 1
ATOM 1278 O O . ALA A 1 163 ? 7.910 3.314 -8.752 1.00 98.31 163 ALA A O 1
ATOM 1279 N N . ILE A 1 164 ? 6.027 2.084 -8.697 1.00 98.25 164 ILE A N 1
ATOM 1280 C CA . ILE A 1 164 ? 6.656 0.793 -8.992 1.00 98.25 164 ILE A CA 1
ATOM 1281 C C . ILE A 1 164 ? 7.211 0.795 -10.419 1.00 98.25 164 ILE A C 1
ATOM 1283 O O . ILE A 1 164 ? 8.354 0.386 -10.631 1.00 98.25 164 ILE A O 1
ATOM 1287 N N . ILE A 1 165 ? 6.430 1.290 -11.384 1.00 98.12 165 ILE A N 1
ATOM 1288 C CA . ILE A 1 165 ? 6.853 1.427 -12.784 1.00 98.12 165 ILE A CA 1
ATOM 1289 C C . ILE A 1 165 ? 8.043 2.385 -12.882 1.00 98.12 165 ILE A C 1
ATOM 1291 O O . ILE A 1 165 ? 9.044 2.057 -13.516 1.00 98.12 165 ILE A O 1
ATOM 1295 N N . HIS A 1 166 ? 7.982 3.534 -12.206 1.00 98.38 166 HIS A N 1
ATOM 1296 C CA . HIS A 1 166 ? 9.066 4.513 -12.223 1.00 98.38 166 HIS A CA 1
ATOM 1297 C C . HIS A 1 166 ? 10.358 3.968 -11.608 1.00 98.38 166 HIS A C 1
ATOM 1299 O O . HIS A 1 166 ? 11.424 4.157 -12.184 1.00 98.38 166 HIS A O 1
ATOM 1305 N N . LEU A 1 167 ? 10.287 3.235 -10.491 1.00 98.31 167 LEU A N 1
ATOM 1306 C CA . LEU A 1 167 ? 11.464 2.584 -9.903 1.00 98.31 167 LEU A CA 1
ATOM 1307 C C . LEU A 1 167 ? 12.115 1.586 -10.866 1.00 98.31 167 LEU A C 1
ATOM 1309 O O . LEU A 1 167 ? 13.341 1.520 -10.947 1.00 98.31 167 LEU A O 1
ATOM 1313 N N . ARG A 1 168 ? 11.314 0.829 -11.622 1.00 98.06 168 ARG A N 1
ATOM 1314 C CA . ARG A 1 168 ? 11.826 -0.097 -12.642 1.00 98.06 168 ARG A CA 1
ATOM 1315 C C . ARG A 1 168 ? 12.447 0.634 -13.824 1.00 98.06 168 ARG A C 1
ATOM 1317 O O . ARG A 1 168 ? 13.533 0.255 -14.247 1.00 98.06 168 ARG A O 1
ATOM 1324 N N . ALA A 1 169 ? 11.813 1.701 -14.304 1.00 98.00 169 ALA A N 1
ATOM 1325 C CA . ALA A 1 169 ? 12.341 2.522 -15.390 1.00 98.00 169 ALA A CA 1
ATOM 1326 C C . ALA A 1 169 ? 13.661 3.204 -15.008 1.00 98.00 169 ALA A C 1
ATOM 1328 O O . ALA A 1 169 ? 14.631 3.145 -15.760 1.00 98.00 169 ALA A O 1
ATOM 1329 N N . LEU A 1 170 ? 13.735 3.771 -13.802 1.00 98.31 170 LEU A N 1
ATOM 1330 C CA . LEU A 1 170 ? 14.964 4.339 -13.254 1.00 98.31 170 LEU A CA 1
ATOM 1331 C C . LEU A 1 170 ? 16.040 3.262 -13.080 1.00 98.31 170 LEU A C 1
ATOM 1333 O O . LEU A 1 170 ? 17.199 3.500 -13.408 1.00 98.31 170 LEU A O 1
ATOM 1337 N N . SER A 1 171 ? 15.683 2.059 -12.617 1.00 97.94 171 SER A N 1
ATOM 1338 C CA . SER A 1 171 ? 16.634 0.945 -12.527 1.00 97.94 171 SER A CA 1
ATOM 1339 C C . SER A 1 171 ? 17.155 0.512 -13.899 1.00 97.94 171 SER A C 1
ATOM 1341 O O . SER A 1 171 ? 18.340 0.207 -14.012 1.00 97.94 171 SER A O 1
ATOM 1343 N N . LEU A 1 172 ? 16.295 0.471 -14.921 1.00 97.12 172 LEU A N 1
ATOM 1344 C CA . LEU A 1 172 ? 16.688 0.175 -16.298 1.00 97.12 172 LEU A CA 1
ATOM 1345 C C . LEU A 1 172 ? 17.655 1.241 -16.817 1.00 97.12 172 LEU A C 1
ATOM 1347 O O . LEU A 1 172 ? 18.719 0.902 -17.327 1.00 97.12 172 LEU A O 1
ATOM 1351 N N . PHE A 1 173 ? 17.331 2.517 -16.612 1.00 97.62 173 PHE A N 1
ATOM 1352 C CA . PHE A 1 173 ? 18.199 3.620 -17.007 1.00 97.62 173 PHE A CA 1
ATOM 1353 C C . PHE A 1 173 ? 19.564 3.586 -16.320 1.00 97.62 173 PHE A C 1
ATOM 1355 O O . PHE A 1 173 ? 20.579 3.769 -16.979 1.00 97.62 173 PHE A O 1
ATOM 1362 N N . GLY A 1 174 ? 19.606 3.295 -15.018 1.00 97.38 174 GLY A N 1
ATOM 1363 C CA . GLY A 1 174 ? 20.870 3.173 -14.292 1.00 97.38 174 GLY A CA 1
ATOM 1364 C C . GLY A 1 174 ? 21.773 2.078 -14.855 1.00 97.38 174 GLY A C 1
ATOM 1365 O O . GLY A 1 174 ? 22.985 2.252 -14.908 1.00 97.38 174 GLY A O 1
ATOM 1366 N N . ASN A 1 175 ? 21.194 0.970 -15.333 1.00 97.06 175 ASN A N 1
ATOM 1367 C CA . ASN A 1 175 ? 21.972 -0.053 -16.030 1.00 97.06 175 ASN A CA 1
ATOM 1368 C C . ASN A 1 175 ? 22.514 0.470 -17.370 1.00 97.06 175 ASN A C 1
ATOM 1370 O O . ASN A 1 175 ? 23.663 0.191 -17.678 1.00 97.06 175 ASN A O 1
ATOM 1374 N N . ILE A 1 176 ? 21.724 1.240 -18.134 1.00 96.88 176 ILE A N 1
ATOM 1375 C CA . ILE A 1 176 ? 22.167 1.856 -19.401 1.00 96.88 176 ILE A CA 1
ATOM 1376 C C . ILE A 1 176 ? 23.310 2.851 -19.158 1.00 96.88 176 ILE A C 1
ATOM 1378 O O . ILE A 1 176 ? 24.282 2.861 -19.906 1.00 96.88 176 ILE A O 1
ATOM 1382 N N . ALA A 1 177 ? 23.219 3.667 -18.106 1.00 97.00 177 ALA A N 1
ATOM 1383 C CA . ALA A 1 1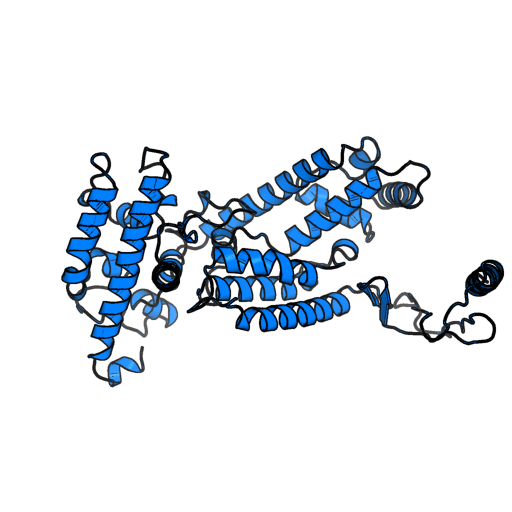77 ? 24.235 4.664 -17.771 1.00 97.00 177 ALA A CA 1
ATOM 1384 C C . ALA A 1 177 ? 25.598 4.043 -17.425 1.00 97.00 177 ALA A C 1
ATOM 1386 O O . ALA A 1 177 ? 26.634 4.632 -17.722 1.00 97.00 177 ALA A O 1
ATOM 1387 N N . LEU A 1 178 ? 25.592 2.840 -16.845 1.00 96.75 178 LEU A N 1
ATOM 1388 C CA . LEU A 1 178 ? 26.794 2.087 -16.480 1.00 96.75 178 LEU A CA 1
ATOM 1389 C C . LEU A 1 178 ? 27.428 1.308 -17.643 1.00 96.75 178 LEU A C 1
ATOM 1391 O O . LEU A 1 178 ? 28.482 0.705 -17.447 1.00 96.75 178 LEU A O 1
ATOM 1395 N N . LEU A 1 179 ? 26.804 1.276 -18.824 1.00 97.19 179 LEU A N 1
ATOM 1396 C CA . LEU A 1 179 ? 27.402 0.640 -19.996 1.00 97.19 179 LEU A CA 1
ATOM 1397 C C . LEU A 1 179 ? 28.601 1.445 -20.516 1.00 97.19 179 LEU A C 1
ATOM 1399 O O . LEU A 1 179 ? 28.752 2.641 -20.242 1.00 97.19 179 LEU A O 1
ATOM 1403 N N . ASP A 1 180 ? 29.429 0.770 -21.310 1.00 95.69 180 ASP A N 1
ATOM 1404 C CA . ASP A 1 180 ? 30.519 1.397 -22.050 1.00 95.69 180 ASP A CA 1
ATOM 1405 C C . ASP A 1 180 ? 29.986 2.426 -23.061 1.00 95.69 180 ASP A C 1
ATOM 1407 O O . ASP A 1 180 ? 28.894 2.265 -23.619 1.00 95.69 180 ASP A O 1
ATOM 1411 N N . ASP A 1 181 ? 30.758 3.478 -23.329 1.00 93.50 181 ASP A N 1
ATOM 1412 C CA . ASP A 1 181 ? 30.363 4.551 -24.249 1.00 93.50 181 ASP A CA 1
ATOM 1413 C C . ASP A 1 181 ? 30.240 4.083 -25.707 1.00 93.50 181 ASP A C 1
ATOM 1415 O O . ASP A 1 181 ? 29.550 4.721 -26.507 1.00 93.50 181 ASP A O 1
ATOM 1419 N N . SER A 1 182 ? 30.842 2.944 -26.065 1.00 94.06 182 SER A N 1
ATOM 1420 C CA . SER A 1 182 ? 30.647 2.303 -27.369 1.00 94.06 182 SER A CA 1
ATOM 1421 C C . SER A 1 182 ? 29.292 1.599 -27.506 1.00 94.06 182 SER A C 1
ATOM 1423 O O . SER A 1 182 ? 28.840 1.376 -28.636 1.00 94.06 182 SER A O 1
ATOM 1425 N N . SER A 1 183 ? 28.614 1.298 -26.389 1.00 96.69 183 SER A N 1
ATOM 1426 C CA . SER A 1 183 ? 27.326 0.600 -26.398 1.00 96.69 183 SER A CA 1
ATOM 1427 C C . SER A 1 183 ? 26.259 1.397 -27.147 1.00 96.69 183 SER A C 1
ATOM 1429 O O . SER A 1 183 ? 26.139 2.624 -27.038 1.00 96.69 183 SER A O 1
ATOM 1431 N N . ILE A 1 184 ? 25.454 0.690 -27.937 1.00 95.31 184 ILE A N 1
ATOM 1432 C CA . ILE A 1 184 ? 24.425 1.311 -28.775 1.00 95.31 184 ILE A CA 1
ATOM 1433 C C . ILE A 1 184 ? 23.364 1.971 -27.891 1.00 95.31 184 ILE A C 1
ATOM 1435 O O . ILE A 1 184 ? 22.883 3.058 -28.205 1.00 95.31 184 ILE A O 1
ATOM 1439 N N . GLU A 1 185 ? 23.033 1.346 -26.768 1.00 94.75 185 GLU A N 1
ATOM 1440 C CA . GLU A 1 185 ? 22.039 1.790 -25.803 1.00 94.75 185 GLU A CA 1
ATOM 1441 C C . GLU A 1 185 ? 22.428 3.130 -25.178 1.00 94.75 185 GLU A C 1
ATOM 1443 O O . GLU A 1 185 ? 21.618 4.061 -25.173 1.00 94.75 185 GLU A O 1
ATOM 1448 N N . LYS A 1 186 ? 23.673 3.262 -24.700 1.00 95.31 186 LYS A N 1
ATOM 1449 C CA . LYS A 1 186 ? 24.156 4.502 -24.081 1.00 95.31 186 LYS A CA 1
ATOM 1450 C C . LYS A 1 186 ? 24.304 5.618 -25.110 1.00 95.31 186 LYS A C 1
ATOM 1452 O O . LYS A 1 186 ? 23.860 6.742 -24.873 1.00 95.31 186 LYS A O 1
ATOM 1457 N N . ARG A 1 187 ? 24.816 5.304 -26.305 1.00 95.38 187 ARG A N 1
ATOM 1458 C CA . ARG A 1 187 ? 24.879 6.258 -27.428 1.00 95.38 187 ARG A CA 1
ATOM 1459 C C . ARG A 1 187 ? 23.495 6.742 -27.851 1.00 95.38 187 ARG A C 1
ATOM 1461 O O . ARG A 1 187 ? 23.311 7.931 -28.120 1.00 95.38 187 ARG A O 1
ATOM 1468 N N . LEU A 1 188 ? 22.513 5.843 -27.895 1.00 93.69 188 LEU A N 1
ATOM 1469 C CA . LEU A 1 188 ? 21.126 6.188 -28.186 1.00 93.69 188 LEU A CA 1
ATOM 1470 C C . LEU A 1 188 ? 20.544 7.086 -27.091 1.00 93.69 188 LEU A C 1
ATOM 1472 O O . LEU A 1 188 ? 19.895 8.076 -27.425 1.00 93.69 188 LEU A O 1
ATOM 1476 N N . ALA A 1 189 ? 20.812 6.785 -25.817 1.00 93.50 189 ALA A N 1
ATOM 1477 C CA . ALA A 1 189 ? 20.391 7.609 -24.688 1.00 93.50 189 ALA A CA 1
ATOM 1478 C C . ALA A 1 189 ? 20.931 9.043 -24.803 1.00 93.50 189 ALA A C 1
ATOM 1480 O O . ALA A 1 189 ? 20.144 9.992 -24.802 1.00 93.50 189 ALA A O 1
ATOM 1481 N N . TYR A 1 190 ? 22.245 9.203 -25.012 1.00 93.06 190 TYR A N 1
ATOM 1482 C CA . TYR A 1 190 ? 22.877 10.508 -25.234 1.00 93.06 190 TYR A CA 1
ATOM 1483 C C . TYR A 1 190 ? 22.240 11.270 -26.393 1.00 93.06 190 TYR A C 1
ATOM 1485 O O . TYR A 1 190 ? 21.862 12.436 -26.251 1.00 93.06 190 TYR A O 1
ATOM 1493 N N . ARG A 1 191 ? 22.088 10.598 -27.541 1.00 91.81 191 ARG A N 1
ATOM 1494 C CA . ARG A 1 191 ? 21.503 11.192 -28.743 1.00 91.81 191 ARG A CA 1
ATOM 1495 C C . ARG A 1 191 ? 20.078 11.681 -28.488 1.00 91.81 191 ARG A C 1
ATOM 1497 O O . ARG A 1 191 ? 19.755 12.810 -28.839 1.00 91.81 191 ARG A O 1
ATOM 1504 N N . GLN A 1 192 ? 19.225 10.847 -27.899 1.00 91.31 192 GLN A N 1
ATOM 1505 C CA . GLN A 1 192 ? 17.817 11.185 -27.676 1.00 91.31 192 GLN A CA 1
ATOM 1506 C C . GLN A 1 192 ? 17.659 12.333 -26.676 1.00 91.31 192 GLN A C 1
ATOM 1508 O O . GLN A 1 192 ? 16.888 13.256 -26.932 1.00 91.31 192 GLN A O 1
ATOM 1513 N N . LEU A 1 193 ? 18.429 12.322 -25.586 1.00 90.44 193 LEU A N 1
ATOM 1514 C CA . LEU A 1 193 ? 18.394 13.386 -24.581 1.00 90.44 193 LEU A CA 1
ATOM 1515 C C . LEU A 1 193 ? 18.928 14.719 -25.116 1.00 90.44 193 LEU A C 1
ATOM 1517 O O . LEU A 1 193 ? 18.385 15.767 -24.779 1.00 90.44 193 LEU A O 1
ATOM 1521 N N . THR A 1 194 ? 19.937 14.687 -25.989 1.00 89.00 194 THR A N 1
ATOM 1522 C CA . THR A 1 194 ? 20.507 15.901 -26.595 1.00 89.00 194 THR A CA 1
ATOM 1523 C C . THR A 1 194 ? 19.578 16.501 -27.653 1.00 89.00 194 THR A C 1
ATOM 1525 O O . THR A 1 194 ? 19.429 17.716 -27.713 1.00 89.00 194 THR A O 1
ATOM 1528 N N . ILE A 1 195 ? 18.931 15.669 -28.478 1.00 85.12 195 ILE A N 1
ATOM 1529 C CA . ILE A 1 195 ? 18.052 16.149 -29.558 1.00 85.12 195 ILE A CA 1
ATOM 1530 C C . ILE A 1 195 ? 16.713 16.659 -29.015 1.00 85.12 195 ILE A C 1
ATOM 1532 O O . ILE A 1 195 ? 16.194 17.659 -29.503 1.00 85.12 195 ILE A O 1
ATOM 1536 N N . HIS A 1 196 ? 16.121 15.953 -28.051 1.00 74.62 196 HIS A N 1
ATOM 1537 C CA . HIS A 1 196 ? 14.728 16.184 -27.670 1.00 74.62 196 HIS A CA 1
ATOM 1538 C C . HIS A 1 196 ? 14.538 16.862 -26.310 1.00 74.62 196 HIS A C 1
ATOM 1540 O O . HIS A 1 196 ? 13.424 17.304 -26.022 1.00 74.62 196 HIS A O 1
ATOM 1546 N N . GLY A 1 197 ? 15.579 16.941 -25.472 1.00 69.44 197 GLY A N 1
ATOM 1547 C CA . GLY A 1 197 ? 15.483 17.507 -24.126 1.00 69.44 197 GLY A CA 1
ATOM 1548 C C . GLY A 1 197 ? 14.241 17.012 -23.365 1.00 69.44 197 GLY A C 1
ATOM 1549 O O . GLY A 1 197 ? 13.931 15.815 -23.363 1.00 69.44 197 GLY A O 1
ATOM 1550 N N . HIS A 1 198 ? 13.499 17.953 -22.769 1.00 67.25 198 HIS A N 1
ATOM 1551 C CA . HIS A 1 198 ? 12.283 17.689 -21.984 1.00 67.25 198 HIS A CA 1
ATOM 1552 C C . HIS A 1 198 ? 10.970 17.677 -22.790 1.00 67.25 198 HIS A C 1
ATOM 1554 O O . HIS A 1 198 ? 9.932 17.331 -22.234 1.00 67.25 198 HIS A O 1
ATOM 1560 N N . THR A 1 199 ? 10.975 18.064 -24.068 1.00 68.00 199 THR A N 1
ATOM 1561 C CA . THR A 1 199 ? 9.742 18.266 -24.859 1.00 68.00 199 THR A CA 1
ATOM 1562 C C . THR A 1 199 ? 9.440 17.123 -25.830 1.00 68.00 199 THR A C 1
ATOM 1564 O O . THR A 1 199 ? 8.394 17.118 -26.479 1.00 68.00 199 THR A O 1
ATOM 1567 N N . GLY A 1 200 ? 10.336 16.138 -25.939 1.00 70.69 200 GLY A N 1
ATOM 1568 C CA . GLY A 1 200 ? 10.141 14.965 -26.789 1.00 70.69 200 GLY A CA 1
ATOM 1569 C C . GLY A 1 200 ? 9.150 13.940 -26.238 1.00 70.69 200 GLY A C 1
ATOM 1570 O O . GLY A 1 200 ? 8.975 13.795 -25.034 1.00 70.69 200 GLY A O 1
ATOM 1571 N N . SER A 1 201 ? 8.576 13.137 -27.135 1.00 79.75 201 SER A N 1
ATOM 1572 C CA . SER A 1 201 ? 7.770 11.947 -26.811 1.00 79.75 201 SER A CA 1
ATOM 1573 C C . SER A 1 201 ? 8.609 10.668 -26.665 1.00 79.75 201 SER A C 1
ATOM 1575 O O . SER A 1 201 ? 8.072 9.559 -26.675 1.00 79.75 201 SER A O 1
ATOM 1577 N N . SER A 1 202 ? 9.936 10.801 -26.569 1.00 87.75 202 SER A N 1
ATOM 1578 C CA . SER A 1 202 ? 10.844 9.663 -26.419 1.00 87.75 202 SER A CA 1
ATOM 1579 C C . SER A 1 202 ? 10.782 9.078 -25.004 1.00 87.75 202 SER A C 1
ATOM 1581 O O . SER A 1 202 ? 10.460 9.771 -24.036 1.00 87.75 202 SER A O 1
ATOM 1583 N N . TRP A 1 203 ? 11.165 7.806 -24.865 1.00 92.12 203 TRP A N 1
ATOM 1584 C CA . TRP A 1 203 ? 11.298 7.166 -23.553 1.00 92.12 203 TRP A CA 1
ATOM 1585 C C . TRP A 1 203 ? 12.252 7.940 -22.627 1.00 92.12 203 TRP A C 1
ATOM 1587 O O . TRP A 1 203 ? 11.942 8.152 -21.458 1.00 92.12 203 TRP A O 1
ATOM 1597 N N . PHE A 1 204 ? 13.372 8.439 -23.161 1.00 92.62 204 PHE A N 1
ATOM 1598 C CA . PHE A 1 204 ? 14.349 9.217 -22.395 1.00 92.62 204 PHE A CA 1
ATOM 1599 C C . PHE A 1 204 ? 13.830 10.607 -21.996 1.00 92.62 204 PHE A C 1
ATOM 1601 O O . PHE A 1 204 ? 14.135 11.083 -20.905 1.00 92.62 204 PHE A O 1
ATOM 1608 N N . SER A 1 205 ? 13.001 11.241 -22.830 1.00 89.62 205 SER A N 1
ATOM 1609 C CA . SER A 1 205 ? 12.335 12.506 -22.486 1.00 89.62 205 SER A CA 1
ATOM 1610 C C . SER A 1 205 ? 11.322 12.307 -21.354 1.00 89.62 205 SER A C 1
ATOM 1612 O O . SER A 1 205 ? 11.316 13.072 -20.391 1.00 89.62 205 SER A O 1
ATOM 1614 N N . ASN A 1 206 ? 10.536 11.226 -21.401 1.00 91.56 206 ASN A N 1
ATOM 1615 C CA . ASN A 1 206 ? 9.649 10.844 -20.297 1.00 91.56 206 ASN A CA 1
ATOM 1616 C C . ASN A 1 206 ? 10.436 10.532 -19.019 1.00 91.56 206 ASN A C 1
ATOM 1618 O O . ASN A 1 206 ? 10.019 10.906 -17.924 1.00 91.56 206 ASN A O 1
ATOM 1622 N N . LEU A 1 207 ? 11.605 9.900 -19.141 1.00 94.12 207 LEU A N 1
ATOM 1623 C CA . LEU A 1 207 ? 12.484 9.673 -18.002 1.00 94.12 207 LEU A CA 1
ATOM 1624 C C . LEU A 1 207 ? 12.977 10.986 -17.381 1.00 94.12 207 LEU A C 1
ATOM 1626 O O . LEU A 1 207 ? 13.037 11.081 -16.160 1.00 94.12 207 LEU A O 1
ATOM 1630 N N . ALA A 1 208 ? 13.263 12.010 -18.188 1.00 92.88 208 ALA A N 1
ATOM 1631 C CA . ALA A 1 208 ? 13.626 13.328 -17.677 1.00 92.88 208 ALA A CA 1
ATOM 1632 C C . ALA A 1 208 ? 12.490 13.960 -16.850 1.00 92.88 208 ALA A C 1
ATOM 1634 O O . ALA A 1 208 ? 12.742 14.559 -15.807 1.00 92.88 208 ALA A O 1
ATOM 1635 N N . ILE A 1 209 ? 11.229 13.763 -17.253 1.00 93.50 209 ILE A N 1
ATOM 1636 C CA . ILE A 1 209 ? 10.057 14.167 -16.454 1.00 93.50 209 ILE A CA 1
ATOM 1637 C C . ILE A 1 209 ? 10.014 13.386 -15.131 1.00 93.50 209 ILE A C 1
ATOM 1639 O O . ILE A 1 209 ? 9.748 13.964 -14.076 1.00 93.50 209 ILE A O 1
ATOM 1643 N N . ILE A 1 210 ? 10.304 12.081 -15.164 1.00 96.12 210 ILE A N 1
ATOM 1644 C CA . ILE A 1 210 ? 10.352 11.220 -13.973 1.00 96.12 210 ILE A CA 1
ATOM 1645 C C . ILE A 1 210 ? 11.452 11.674 -13.005 1.00 96.12 210 ILE A C 1
ATOM 1647 O O . ILE A 1 210 ? 11.190 11.784 -11.807 1.00 96.12 210 ILE A O 1
ATOM 1651 N N . THR A 1 211 ? 12.665 11.962 -13.485 1.00 96.38 211 THR A N 1
ATOM 1652 C CA . THR A 1 211 ? 13.754 12.450 -12.626 1.00 96.38 211 THR A CA 1
ATOM 1653 C C . THR A 1 211 ? 13.405 13.799 -12.010 1.00 96.38 211 THR A C 1
ATOM 1655 O O . THR A 1 211 ? 13.566 13.958 -10.805 1.00 96.38 211 THR A O 1
ATOM 1658 N N . THR A 1 212 ? 12.814 14.723 -12.779 1.00 96.25 212 THR A N 1
ATOM 1659 C CA . THR A 1 212 ? 12.332 16.007 -12.248 1.00 96.25 212 THR A CA 1
ATOM 1660 C C . THR A 1 212 ? 11.247 15.813 -11.188 1.00 96.25 212 THR A C 1
ATOM 1662 O O . THR A 1 212 ? 11.318 16.426 -10.127 1.00 96.25 212 THR A O 1
ATOM 1665 N N . LYS A 1 213 ? 10.274 14.918 -11.418 1.00 96.88 213 LYS A N 1
ATOM 1666 C CA . LYS A 1 213 ? 9.203 14.603 -10.452 1.00 96.88 213 LYS A CA 1
ATOM 1667 C C . LYS A 1 213 ? 9.743 14.146 -9.094 1.00 96.88 213 LYS A C 1
ATOM 1669 O O . LYS A 1 213 ? 9.101 14.398 -8.076 1.00 96.88 213 LYS A O 1
ATOM 1674 N N . TYR A 1 214 ? 10.880 13.455 -9.083 1.00 98.31 214 TYR A N 1
ATOM 1675 C CA . TYR A 1 214 ? 11.497 12.910 -7.875 1.00 98.31 214 TYR A CA 1
ATOM 1676 C C . TYR A 1 214 ? 12.710 13.698 -7.384 1.00 98.31 214 TYR A C 1
ATOM 1678 O O . TYR A 1 214 ? 13.399 13.202 -6.498 1.00 98.31 214 TYR A O 1
ATOM 1686 N N . GLU A 1 215 ? 12.964 14.893 -7.927 1.00 97.81 215 GLU A N 1
ATOM 1687 C CA . GLU A 1 215 ? 14.117 15.727 -7.549 1.00 97.81 215 GLU A CA 1
ATOM 1688 C C . GLU A 1 215 ? 15.457 14.969 -7.706 1.00 97.81 215 GLU A C 1
ATOM 1690 O O . GLU A 1 215 ? 16.382 15.111 -6.909 1.00 97.81 215 GLU A O 1
ATOM 1695 N N . LEU A 1 216 ? 15.550 14.110 -8.727 1.00 97.56 216 LEU A N 1
ATOM 1696 C CA . LEU A 1 216 ? 16.760 13.370 -9.086 1.00 97.56 216 LEU A CA 1
ATOM 1697 C C . LEU A 1 216 ? 17.616 14.170 -10.087 1.00 97.56 216 LEU A C 1
ATOM 1699 O O . LEU A 1 216 ? 17.062 14.999 -10.816 1.00 97.56 216 LEU A O 1
ATOM 1703 N N . PRO A 1 217 ? 18.936 13.888 -10.177 1.00 96.69 217 PRO A N 1
ATOM 1704 C CA . PRO A 1 217 ? 19.813 14.516 -11.163 1.00 96.69 217 PRO A CA 1
ATOM 1705 C C . PRO A 1 217 ? 19.299 14.347 -12.593 1.00 96.69 217 PRO A C 1
ATOM 1707 O O . PRO A 1 217 ? 18.573 13.393 -12.905 1.00 96.69 217 PRO A O 1
ATOM 1710 N N . ASN A 1 218 ? 19.688 15.267 -13.475 1.00 94.00 218 ASN A N 1
ATOM 1711 C CA . ASN A 1 218 ? 19.263 15.204 -14.867 1.00 94.00 218 ASN A CA 1
ATOM 1712 C C . ASN A 1 218 ? 19.782 13.897 -15.511 1.00 94.00 218 ASN A C 1
ATOM 1714 O O . ASN A 1 218 ? 20.934 13.527 -15.279 1.00 94.00 218 ASN A O 1
ATOM 1718 N N . PRO A 1 219 ? 19.000 13.200 -16.362 1.00 95.19 219 PRO A N 1
ATOM 1719 C CA . PRO A 1 219 ? 19.470 11.994 -17.044 1.00 95.19 219 PRO A CA 1
ATOM 1720 C C . PRO A 1 219 ? 20.807 12.179 -17.777 1.00 95.19 219 PRO A C 1
ATOM 1722 O O . PRO A 1 219 ? 21.630 11.270 -17.777 1.00 95.19 219 PRO A O 1
ATOM 1725 N N . MET A 1 220 ? 21.070 13.358 -18.351 1.00 94.25 220 MET A N 1
ATOM 1726 C CA . MET A 1 220 ? 22.355 13.657 -18.995 1.00 94.25 220 MET A CA 1
ATOM 1727 C C . MET A 1 220 ? 23.530 13.705 -18.015 1.00 94.25 220 MET A C 1
ATOM 1729 O O . MET A 1 220 ? 24.627 13.288 -18.378 1.00 94.25 220 MET A O 1
ATOM 1733 N N . GLU A 1 221 ? 23.319 14.196 -16.794 1.00 94.50 221 GLU A N 1
ATOM 1734 C CA . GLU A 1 221 ? 24.342 14.197 -15.740 1.00 94.50 221 GLU A CA 1
ATOM 1735 C C . GLU A 1 221 ? 24.650 12.764 -15.312 1.00 94.50 221 GLU A C 1
ATOM 1737 O O . GLU A 1 221 ? 25.811 12.377 -15.257 1.00 94.50 221 GLU A O 1
ATOM 1742 N N . ILE A 1 222 ? 23.607 11.948 -15.134 1.00 95.44 222 ILE A N 1
ATOM 1743 C CA . ILE A 1 222 ? 23.732 10.535 -14.752 1.00 95.44 222 ILE A CA 1
ATOM 1744 C C . ILE A 1 222 ? 24.481 9.723 -15.818 1.00 95.44 222 ILE A C 1
ATOM 1746 O O . ILE A 1 222 ? 25.223 8.809 -15.476 1.00 95.44 222 ILE A O 1
ATOM 1750 N N . LEU A 1 223 ? 24.298 10.028 -17.108 1.00 95.62 223 LEU A N 1
ATOM 1751 C CA . LEU A 1 223 ? 25.059 9.364 -18.172 1.00 95.62 223 LEU A CA 1
ATOM 1752 C C . LEU A 1 223 ? 26.546 9.742 -18.147 1.00 95.62 223 LEU A C 1
ATOM 1754 O O . LEU A 1 223 ? 27.382 8.884 -18.415 1.00 95.62 223 LEU A O 1
ATOM 1758 N N . ARG A 1 224 ? 26.862 11.018 -17.878 1.00 94.56 224 ARG A N 1
ATOM 1759 C CA . ARG A 1 224 ? 28.240 11.543 -17.854 1.00 94.56 224 ARG A CA 1
ATOM 1760 C C . ARG A 1 224 ? 29.025 11.063 -16.639 1.00 94.56 224 ARG A C 1
ATOM 1762 O O . ARG A 1 224 ? 30.194 10.738 -16.789 1.00 94.56 224 ARG A O 1
ATOM 1769 N N . ASP A 1 225 ? 28.384 11.031 -15.476 1.00 95.50 225 ASP A N 1
ATOM 1770 C CA . ASP A 1 225 ? 28.989 10.600 -14.217 1.00 95.50 225 ASP A CA 1
ATOM 1771 C C . ASP A 1 225 ? 28.114 9.519 -13.555 1.00 95.50 225 ASP A C 1
ATOM 1773 O O . ASP A 1 225 ? 27.306 9.800 -12.660 1.00 95.50 225 ASP A O 1
ATOM 1777 N N . PRO A 1 226 ? 28.179 8.270 -14.056 1.00 94.81 226 PRO A N 1
ATOM 1778 C CA . PRO A 1 226 ? 27.324 7.203 -13.571 1.00 94.81 226 PRO A CA 1
ATOM 1779 C C . PRO A 1 226 ? 27.779 6.725 -12.191 1.00 94.81 226 PRO A C 1
ATOM 1781 O O . PRO A 1 226 ? 28.894 6.247 -11.993 1.00 94.81 226 PRO A O 1
ATOM 1784 N N . VAL A 1 227 ? 26.865 6.766 -11.225 1.00 95.69 227 VAL A N 1
ATOM 1785 C CA . VAL A 1 227 ? 27.094 6.181 -9.898 1.00 95.69 227 VAL A CA 1
ATOM 1786 C C . VAL A 1 227 ? 26.931 4.660 -9.927 1.00 95.69 227 VAL A C 1
ATOM 1788 O O . VAL A 1 227 ? 26.205 4.105 -10.755 1.00 95.69 227 VAL A O 1
ATOM 1791 N N . SER A 1 228 ? 27.542 3.960 -8.967 1.00 96.88 228 SER A N 1
ATOM 1792 C CA . SER A 1 228 ? 27.435 2.498 -8.890 1.00 96.88 228 SER A CA 1
ATOM 1793 C C . SER A 1 228 ? 25.979 2.019 -8.786 1.00 96.88 228 SER A C 1
ATOM 1795 O O . SER A 1 228 ? 25.113 2.682 -8.209 1.00 96.88 228 SER A O 1
ATOM 1797 N N . LYS A 1 229 ? 25.706 0.798 -9.262 1.00 96.19 229 LYS A N 1
ATOM 1798 C CA . LYS A 1 229 ? 24.356 0.204 -9.258 1.00 96.19 229 LYS A CA 1
ATOM 1799 C C . LYS A 1 229 ? 23.684 0.216 -7.877 1.00 96.19 229 LYS A C 1
ATOM 1801 O O . LYS A 1 229 ? 22.483 0.462 -7.773 1.00 96.19 229 LYS A O 1
ATOM 1806 N N . SER A 1 230 ? 24.446 -0.045 -6.812 1.00 97.31 230 SER A N 1
ATOM 1807 C CA . SER A 1 230 ? 23.937 -0.046 -5.432 1.00 97.31 230 SER A CA 1
ATOM 1808 C C . SER A 1 230 ? 23.583 1.364 -4.945 1.00 97.31 230 SER A C 1
ATOM 1810 O O . SER A 1 230 ? 22.508 1.579 -4.371 1.00 97.31 230 SER A O 1
ATOM 1812 N N . GLN A 1 231 ? 24.447 2.345 -5.234 1.00 97.62 231 GLN A N 1
ATOM 1813 C CA . GLN A 1 231 ? 24.190 3.753 -4.926 1.00 97.62 231 GLN A CA 1
ATOM 1814 C C . GLN A 1 231 ? 22.971 4.258 -5.698 1.00 97.62 231 GLN A C 1
ATOM 1816 O O . GLN A 1 231 ? 22.053 4.794 -5.080 1.00 97.62 231 GLN A O 1
ATOM 1821 N N . TRP A 1 232 ? 22.897 3.998 -7.008 1.00 97.50 232 TRP A N 1
ATOM 1822 C CA . TRP A 1 232 ? 21.760 4.392 -7.841 1.00 97.50 232 TRP A CA 1
ATOM 1823 C C . TRP A 1 232 ? 20.440 3.819 -7.323 1.00 97.50 232 TRP A C 1
ATOM 1825 O O . TRP A 1 232 ? 19.460 4.546 -7.148 1.00 97.50 232 TRP A O 1
ATOM 1835 N N . LYS A 1 233 ? 20.419 2.520 -6.997 1.00 97.50 233 LYS A N 1
ATOM 1836 C CA . LYS A 1 233 ? 19.250 1.861 -6.399 1.00 97.50 233 LYS A CA 1
ATOM 1837 C C . LYS A 1 233 ? 18.833 2.534 -5.091 1.00 97.50 233 LYS A C 1
ATOM 1839 O O . LYS A 1 233 ? 17.647 2.737 -4.864 1.00 97.50 233 LYS A O 1
ATOM 1844 N N . THR A 1 234 ? 19.789 2.888 -4.235 1.00 98.00 234 THR A N 1
ATOM 1845 C CA . THR A 1 234 ? 19.508 3.530 -2.942 1.00 98.00 234 THR A CA 1
ATOM 1846 C C . THR A 1 234 ? 18.960 4.946 -3.116 1.00 98.00 234 THR A C 1
ATOM 1848 O O . THR A 1 234 ? 17.968 5.298 -2.478 1.00 98.00 234 THR A O 1
ATOM 1851 N N . VAL A 1 235 ? 19.574 5.744 -3.995 1.00 98.06 235 VAL A N 1
ATOM 1852 C CA . VAL A 1 235 ? 19.175 7.130 -4.284 1.00 98.06 235 VAL A CA 1
ATOM 1853 C C . VAL A 1 235 ? 17.774 7.175 -4.890 1.00 98.06 235 VAL A C 1
ATOM 1855 O O . VAL A 1 235 ? 16.901 7.866 -4.367 1.00 98.06 235 VAL A O 1
ATOM 1858 N N . THR A 1 236 ? 17.524 6.380 -5.933 1.00 98.25 236 THR A N 1
ATOM 1859 C CA . THR A 1 236 ? 16.212 6.316 -6.598 1.00 98.25 236 THR A CA 1
ATOM 1860 C C . THR A 1 236 ? 15.120 5.813 -5.663 1.00 98.25 236 THR A C 1
ATOM 1862 O O . THR A 1 236 ? 14.056 6.426 -5.585 1.00 98.25 236 THR A O 1
ATOM 1865 N N . LEU A 1 237 ? 15.385 4.750 -4.894 1.00 98.25 237 LEU A N 1
ATOM 1866 C CA . LEU A 1 237 ? 14.433 4.229 -3.915 1.00 98.25 237 LEU A CA 1
ATOM 1867 C C . LEU A 1 237 ? 14.069 5.292 -2.877 1.00 98.25 237 LEU A C 1
ATOM 1869 O O . LEU A 1 237 ? 12.888 5.525 -2.632 1.00 98.25 237 LEU A O 1
ATOM 1873 N N . ARG A 1 238 ? 15.073 5.965 -2.301 1.00 98.31 238 ARG A N 1
ATOM 1874 C CA . ARG A 1 238 ? 14.872 7.019 -1.301 1.00 98.31 238 ARG A CA 1
ATOM 1875 C C . ARG A 1 238 ? 14.056 8.180 -1.864 1.00 98.31 238 ARG A C 1
ATOM 1877 O O . ARG A 1 238 ? 13.107 8.598 -1.209 1.00 98.31 238 ARG A O 1
ATOM 1884 N N . ALA A 1 239 ? 14.394 8.673 -3.053 1.00 98.56 239 ALA A N 1
ATOM 1885 C CA . ALA A 1 239 ? 13.713 9.804 -3.679 1.00 98.56 239 ALA A CA 1
ATOM 1886 C C . ALA A 1 239 ? 12.239 9.493 -3.986 1.00 98.56 239 ALA A C 1
ATOM 1888 O O . ALA A 1 239 ? 11.337 10.227 -3.572 1.00 98.56 239 ALA A O 1
ATOM 1889 N N . VAL A 1 240 ? 11.972 8.347 -4.624 1.00 98.56 240 VAL A N 1
ATOM 1890 C CA . VAL A 1 240 ? 10.603 7.922 -4.956 1.00 98.56 240 VAL A CA 1
ATOM 1891 C C . VAL A 1 240 ? 9.782 7.676 -3.689 1.00 98.56 240 VAL A C 1
ATOM 1893 O O . VAL A 1 240 ? 8.631 8.112 -3.603 1.00 98.56 240 VAL A O 1
ATOM 1896 N N . TYR A 1 241 ? 10.358 7.009 -2.685 1.00 98.38 241 TYR A N 1
ATOM 1897 C CA . TYR A 1 241 ? 9.676 6.751 -1.416 1.00 98.38 241 TYR A CA 1
ATOM 1898 C C . TYR A 1 241 ? 9.431 8.034 -0.622 1.00 98.38 241 TYR A C 1
ATOM 1900 O O . TYR A 1 241 ? 8.361 8.173 -0.036 1.00 98.38 241 TYR A O 1
ATOM 1908 N N . ALA A 1 242 ? 10.356 8.994 -0.630 1.00 98.25 242 ALA A N 1
ATOM 1909 C CA . ALA A 1 242 ? 10.154 10.286 0.017 1.00 98.25 242 ALA A CA 1
ATOM 1910 C C . ALA A 1 242 ? 9.000 11.063 -0.634 1.00 98.25 242 ALA A C 1
ATOM 1912 O O . ALA A 1 242 ? 8.104 11.526 0.074 1.00 98.25 242 ALA A O 1
ATOM 1913 N N . TYR A 1 243 ? 8.970 11.141 -1.969 1.00 98.50 243 TYR A N 1
ATOM 1914 C CA . TYR A 1 243 ? 7.891 11.799 -2.709 1.00 98.50 243 TYR A CA 1
ATOM 1915 C C . TYR A 1 243 ? 6.520 11.187 -2.390 1.00 98.50 243 TYR A C 1
ATOM 1917 O O . TYR A 1 243 ? 5.599 11.888 -1.963 1.00 98.50 243 TYR A O 1
ATOM 1925 N N . TRP A 1 244 ? 6.376 9.868 -2.560 1.00 98.06 244 TRP A N 1
ATOM 1926 C CA . TRP A 1 244 ? 5.096 9.193 -2.331 1.00 98.06 244 TRP A CA 1
ATOM 1927 C C . TRP A 1 244 ? 4.729 9.118 -0.854 1.00 98.06 244 TRP A C 1
ATOM 1929 O O . TRP A 1 244 ? 3.552 9.214 -0.518 1.00 98.06 244 TRP A O 1
ATOM 1939 N N . GLY A 1 245 ? 5.726 9.015 0.025 1.00 98.00 245 GLY A N 1
ATOM 1940 C CA . GLY A 1 245 ? 5.587 9.160 1.468 1.00 98.00 245 GLY A CA 1
ATOM 1941 C C . GLY A 1 245 ? 4.907 10.475 1.826 1.00 98.00 245 GLY A C 1
ATOM 1942 O O . GLY A 1 245 ? 3.840 10.460 2.432 1.00 98.00 245 GLY A O 1
ATOM 1943 N N . ARG A 1 246 ? 5.470 11.611 1.390 1.00 98.06 246 ARG A N 1
ATOM 1944 C CA . ARG A 1 246 ? 4.881 12.942 1.620 1.00 98.06 246 ARG A CA 1
ATOM 1945 C C . ARG A 1 246 ? 3.476 13.051 1.031 1.00 98.06 246 ARG A C 1
ATOM 1947 O O . ARG A 1 246 ? 2.551 13.438 1.738 1.00 98.06 246 ARG A O 1
ATOM 1954 N N . ARG A 1 247 ? 3.303 12.659 -0.235 1.00 97.81 247 ARG A N 1
ATOM 1955 C CA . ARG A 1 247 ? 2.027 12.787 -0.952 1.00 97.81 247 ARG A CA 1
ATOM 1956 C C . ARG A 1 247 ? 0.897 11.990 -0.298 1.00 97.81 247 ARG A C 1
ATOM 1958 O O . ARG A 1 247 ? -0.188 12.529 -0.118 1.00 97.81 247 ARG A O 1
ATOM 1965 N N . ILE A 1 248 ? 1.133 10.729 0.066 1.00 98.12 248 ILE A N 1
ATOM 1966 C CA . ILE A 1 248 ? 0.115 9.880 0.708 1.00 98.12 248 ILE A CA 1
ATOM 1967 C C . ILE A 1 248 ? -0.215 10.398 2.105 1.00 98.12 248 ILE A C 1
ATOM 1969 O O . ILE A 1 248 ? -1.388 10.432 2.465 1.00 98.12 248 ILE A O 1
ATOM 1973 N N . LYS A 1 249 ? 0.788 10.854 2.868 1.00 97.38 249 LYS A N 1
ATOM 1974 C CA . LYS A 1 249 ? 0.556 11.460 4.185 1.00 97.38 249 LYS A CA 1
ATOM 1975 C C . LYS A 1 249 ? -0.310 12.714 4.074 1.00 97.38 249 LYS A C 1
ATOM 1977 O O . LYS A 1 249 ? -1.317 12.810 4.762 1.00 97.38 249 LYS A O 1
ATOM 1982 N N . GLN A 1 250 ? 0.018 13.622 3.155 1.00 97.69 250 GLN A N 1
ATOM 1983 C CA . GLN A 1 250 ? -0.786 14.821 2.891 1.00 97.69 250 GLN A CA 1
ATOM 1984 C C . GLN A 1 250 ? -2.216 14.472 2.473 1.00 97.69 250 GLN A C 1
ATOM 1986 O O . GLN A 1 250 ? -3.158 15.061 2.987 1.00 97.69 250 GLN A O 1
ATOM 1991 N N . GLN A 1 251 ? -2.389 13.483 1.591 1.00 97.56 251 GLN A N 1
ATOM 1992 C CA . GLN A 1 251 ? -3.717 13.003 1.213 1.00 97.56 251 GLN A CA 1
ATOM 1993 C C . GLN A 1 251 ? -4.475 12.397 2.391 1.00 97.56 251 GLN A C 1
ATOM 1995 O O . GLN A 1 251 ? -5.676 12.579 2.469 1.00 97.56 251 GLN A O 1
ATOM 2000 N N . ALA A 1 252 ? -3.819 11.680 3.303 1.00 97.62 252 ALA A N 1
ATOM 2001 C CA . ALA A 1 252 ? -4.492 11.098 4.461 1.00 97.62 252 ALA A CA 1
ATOM 2002 C C . ALA A 1 252 ? -5.043 12.175 5.403 1.00 97.62 252 ALA A C 1
ATOM 2004 O O . ALA A 1 252 ? -6.161 12.034 5.889 1.00 97.62 252 ALA A O 1
ATOM 2005 N N . LEU A 1 253 ? -4.298 13.269 5.590 1.00 96.50 253 LEU A N 1
ATOM 2006 C CA . LEU A 1 253 ? -4.701 14.396 6.438 1.00 96.50 253 LEU A CA 1
ATOM 2007 C C . LEU A 1 253 ? -5.965 15.115 5.942 1.00 96.50 253 LEU A C 1
ATOM 2009 O O . LEU A 1 253 ? -6.610 15.798 6.730 1.00 96.50 253 LEU A O 1
ATOM 2013 N N . THR A 1 254 ? -6.357 14.960 4.671 1.00 97.56 254 THR A N 1
ATOM 2014 C CA . THR A 1 254 ? -7.614 15.542 4.167 1.00 97.56 254 THR A CA 1
ATOM 2015 C C . THR A 1 254 ? -8.854 14.719 4.527 1.00 97.56 254 THR A C 1
ATOM 2017 O O . THR A 1 254 ? -9.963 15.146 4.221 1.00 97.56 254 THR A O 1
ATOM 2020 N N . TYR A 1 255 ? -8.698 13.530 5.121 1.00 97.31 255 TYR A N 1
ATOM 2021 C CA . TYR A 1 255 ? -9.811 12.662 5.511 1.00 97.31 255 TYR A CA 1
ATOM 2022 C C . TYR A 1 255 ? -9.956 12.624 7.031 1.00 97.31 255 TYR A C 1
ATOM 2024 O O . TYR A 1 255 ? -9.160 11.987 7.717 1.00 97.31 255 TYR A O 1
ATOM 2032 N N . SER A 1 256 ? -11.037 13.210 7.552 1.00 95.50 256 SER A N 1
ATOM 2033 C CA . SER A 1 256 ? -11.386 13.115 8.979 1.00 95.50 256 SER A CA 1
ATOM 2034 C C . SER A 1 256 ? -11.581 11.669 9.447 1.00 95.50 256 SER A C 1
ATOM 2036 O O . SER A 1 256 ? -11.257 11.334 10.579 1.00 95.50 256 SER A O 1
ATOM 2038 N N . SER A 1 257 ? -12.012 10.766 8.558 1.00 95.62 257 SER A N 1
ATOM 2039 C CA . SER A 1 257 ? -12.151 9.336 8.865 1.00 95.62 257 SER A CA 1
ATOM 2040 C C . SER A 1 257 ? -10.831 8.640 9.223 1.00 95.62 257 SER A C 1
ATOM 2042 O O . SER A 1 257 ? -10.861 7.500 9.678 1.00 95.62 257 SER A O 1
ATOM 2044 N N . LEU A 1 258 ? -9.681 9.273 8.964 1.00 96.94 258 LEU A N 1
ATOM 2045 C CA . LEU A 1 258 ? -8.347 8.739 9.246 1.00 96.94 258 LEU A CA 1
ATOM 2046 C C . LEU A 1 258 ? -7.664 9.438 10.429 1.00 96.94 258 LEU A C 1
ATOM 2048 O O . LEU A 1 258 ? -6.468 9.240 10.622 1.00 96.94 258 LEU A O 1
ATOM 2052 N N . GLU A 1 259 ? -8.388 10.233 11.225 1.00 95.81 259 GLU A N 1
ATOM 2053 C CA . GLU A 1 259 ? -7.802 11.022 12.322 1.00 95.81 259 GLU A CA 1
ATOM 2054 C C . GLU A 1 259 ? -7.078 10.181 13.386 1.00 95.81 259 GLU A C 1
ATOM 2056 O O . GLU A 1 259 ? -6.148 10.663 14.034 1.00 95.81 259 GLU A O 1
ATOM 2061 N N . TYR A 1 260 ? -7.486 8.919 13.547 1.00 96.19 260 TYR A N 1
ATOM 2062 C CA . TYR A 1 260 ? -6.901 7.979 14.505 1.00 96.19 260 TYR A CA 1
ATOM 2063 C C . TYR A 1 260 ? -5.852 7.049 13.892 1.00 96.19 260 TYR A C 1
ATOM 2065 O O . TYR A 1 260 ? -5.251 6.267 14.620 1.00 96.19 260 TYR A O 1
ATOM 2073 N N . LEU A 1 261 ? -5.630 7.095 12.576 1.00 96.50 261 LEU A N 1
ATOM 2074 C CA . LEU A 1 261 ? -4.588 6.305 11.924 1.00 96.50 261 LEU A CA 1
ATOM 2075 C C . LEU A 1 261 ? -3.248 7.037 12.036 1.00 96.50 261 LEU A C 1
ATOM 2077 O O . LEU A 1 261 ? -3.150 8.214 11.692 1.00 96.50 261 LEU A O 1
ATOM 2081 N N . SER A 1 262 ? -2.188 6.337 12.437 1.00 93.81 262 SER A N 1
ATOM 2082 C CA . SER A 1 262 ? -0.843 6.900 12.550 1.00 93.81 262 SER A CA 1
ATOM 2083 C C . SER A 1 262 ? -0.209 7.152 11.178 1.00 93.81 262 SER A C 1
ATOM 2085 O O . SER A 1 262 ? 0.658 6.428 10.684 1.00 93.81 262 SER A O 1
ATOM 2087 N N . VAL A 1 263 ? -0.622 8.244 10.533 1.00 92.88 263 VAL A N 1
ATOM 2088 C CA . VAL A 1 263 ? -0.105 8.675 9.227 1.00 92.88 263 VAL A CA 1
ATOM 2089 C C . VAL A 1 263 ? 1.417 8.892 9.275 1.00 92.88 263 VAL A C 1
ATOM 2091 O O . VAL A 1 263 ? 2.126 8.616 8.301 1.00 92.88 263 VAL A O 1
ATOM 2094 N N . GLY A 1 264 ? 1.945 9.331 10.423 1.00 89.56 264 GLY A N 1
ATOM 2095 C CA . GLY A 1 264 ? 3.378 9.524 10.656 1.00 89.56 264 GLY A CA 1
ATOM 2096 C C . GLY A 1 264 ? 4.203 8.252 10.442 1.00 89.56 264 GLY A C 1
ATOM 2097 O O . GLY A 1 264 ? 5.285 8.326 9.850 1.00 89.56 264 GLY A O 1
ATOM 2098 N N . HIS A 1 265 ? 3.647 7.092 10.803 1.00 87.12 265 HIS A N 1
ATOM 2099 C CA . HIS A 1 265 ? 4.299 5.783 10.720 1.00 87.12 265 HIS A CA 1
ATOM 2100 C C . HIS A 1 265 ? 4.336 5.182 9.314 1.00 87.12 265 HIS A C 1
ATOM 2102 O O . HIS A 1 265 ? 4.998 4.162 9.105 1.00 87.12 265 HIS A O 1
ATOM 2108 N N . TYR A 1 266 ? 3.701 5.817 8.324 1.00 94.38 266 TYR A N 1
ATOM 2109 C CA . TYR A 1 266 ? 3.831 5.360 6.949 1.00 94.38 266 TYR A CA 1
ATOM 2110 C C . TYR A 1 266 ? 5.280 5.472 6.466 1.00 94.38 266 TYR A C 1
ATOM 2112 O O . TYR A 1 266 ? 5.841 6.567 6.319 1.00 94.38 266 TYR A O 1
ATOM 2120 N N . ASN A 1 267 ? 5.860 4.305 6.200 1.00 93.62 267 ASN A N 1
ATOM 2121 C CA . ASN A 1 267 ? 7.184 4.132 5.636 1.00 93.62 267 ASN A CA 1
ATOM 2122 C C . ASN A 1 267 ? 7.079 3.166 4.447 1.00 93.62 267 ASN A C 1
ATOM 2124 O O . ASN A 1 267 ? 6.921 1.961 4.664 1.00 93.62 267 ASN A O 1
ATOM 2128 N N . PRO A 1 268 ? 7.140 3.670 3.202 1.00 96.25 268 PRO A N 1
ATOM 2129 C CA . PRO A 1 268 ? 7.063 2.833 2.015 1.00 96.25 268 PRO A CA 1
ATOM 2130 C C . PRO A 1 268 ? 7.989 1.609 2.078 1.00 96.25 268 PRO A C 1
ATOM 2132 O O . PRO A 1 268 ? 9.173 1.691 2.404 1.00 96.25 268 PRO A O 1
ATOM 2135 N N . GLY A 1 269 ? 7.438 0.446 1.755 1.00 93.88 269 GLY A N 1
ATOM 2136 C CA . GLY A 1 269 ? 8.100 -0.850 1.834 1.00 93.88 269 GLY A CA 1
ATOM 2137 C C . GLY A 1 269 ? 8.023 -1.539 3.200 1.00 93.88 269 GLY A C 1
ATOM 2138 O O . GLY A 1 269 ? 8.420 -2.703 3.266 1.00 93.88 269 GLY A O 1
ATOM 2139 N N . LYS A 1 270 ? 7.513 -0.879 4.250 1.00 95.38 270 LYS A N 1
ATOM 2140 C CA . LYS A 1 270 ? 7.286 -1.471 5.576 1.00 95.38 270 LYS A CA 1
ATOM 2141 C C . LYS A 1 270 ? 5.802 -1.460 5.918 1.00 95.38 270 LYS A C 1
ATOM 2143 O O . LYS A 1 270 ? 5.159 -0.418 5.849 1.00 95.38 270 LYS A O 1
ATOM 2148 N N . ILE A 1 271 ? 5.286 -2.612 6.333 1.00 95.56 271 ILE A N 1
ATOM 2149 C CA . ILE A 1 271 ? 3.910 -2.727 6.808 1.00 95.56 271 ILE A CA 1
ATOM 2150 C C . ILE A 1 271 ? 3.701 -1.923 8.094 1.00 95.56 271 ILE 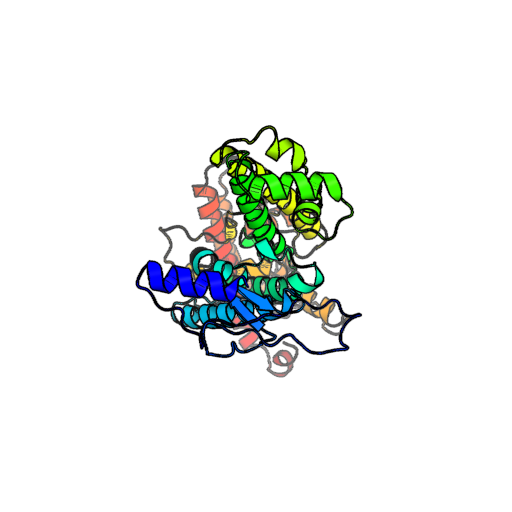A C 1
ATOM 2152 O O . ILE A 1 271 ? 4.616 -1.817 8.924 1.00 95.56 271 ILE A O 1
ATOM 2156 N N . HIS A 1 272 ? 2.494 -1.387 8.264 1.00 95.94 272 HIS A N 1
ATOM 2157 C CA . HIS A 1 272 ? 2.117 -0.689 9.480 1.00 95.94 272 HIS A CA 1
ATOM 2158 C C . HIS A 1 272 ? 2.130 -1.644 10.687 1.00 95.94 272 HIS A C 1
ATOM 2160 O O . HIS A 1 272 ? 1.580 -2.745 10.587 1.00 95.94 272 HIS A O 1
ATOM 2166 N N . PRO A 1 273 ? 2.697 -1.243 11.842 1.00 93.38 273 PRO A N 1
ATOM 2167 C CA . PRO A 1 273 ? 2.762 -2.096 13.031 1.00 93.38 273 PRO A CA 1
ATOM 2168 C C . PRO A 1 273 ? 1.399 -2.627 13.502 1.00 93.38 273 PRO A C 1
ATOM 2170 O O . PRO A 1 273 ? 1.317 -3.767 13.944 1.00 93.38 273 PRO A O 1
ATOM 2173 N N . LEU A 1 274 ? 0.325 -1.854 13.296 1.00 93.75 274 LEU A N 1
ATOM 2174 C CA . LEU A 1 274 ? -1.066 -2.263 13.558 1.00 93.75 274 LEU A CA 1
ATOM 2175 C C . LEU A 1 274 ? -1.458 -3.597 12.902 1.00 93.75 274 LEU A C 1
ATOM 2177 O O . LEU A 1 274 ? -2.347 -4.267 13.409 1.00 93.75 274 LEU A O 1
ATOM 2181 N N . LEU A 1 275 ? -0.836 -3.985 11.783 1.00 93.81 275 LEU A N 1
ATOM 2182 C CA . LEU A 1 275 ? -1.140 -5.245 11.095 1.00 93.81 275 LEU A CA 1
ATOM 2183 C C . LEU A 1 275 ? -0.247 -6.416 11.513 1.00 93.81 275 LEU A C 1
ATOM 2185 O O . LEU A 1 275 ? -0.529 -7.547 11.123 1.00 93.81 275 LEU A O 1
ATOM 2189 N N . ARG A 1 276 ? 0.824 -6.169 12.276 1.00 91.94 276 ARG A N 1
ATOM 2190 C CA . ARG A 1 276 ? 1.771 -7.218 12.664 1.00 91.94 276 ARG A CA 1
ATOM 2191 C C . ARG A 1 276 ? 1.164 -8.110 13.735 1.00 91.94 276 ARG A C 1
ATOM 2193 O O . ARG A 1 276 ? 0.545 -7.626 14.684 1.00 91.94 276 ARG A O 1
ATOM 2200 N N . ILE A 1 277 ? 1.348 -9.413 13.600 1.00 87.19 277 ILE A N 1
ATOM 2201 C CA . ILE A 1 277 ? 0.938 -10.405 14.597 1.00 87.19 277 ILE A CA 1
ATOM 2202 C C . ILE A 1 277 ? 2.226 -11.013 15.142 1.00 87.19 277 ILE A C 1
ATOM 2204 O O . ILE A 1 277 ? 3.012 -11.565 14.379 1.00 87.19 277 ILE A O 1
ATOM 2208 N N . THR A 1 278 ? 2.492 -10.855 16.439 1.00 78.56 278 THR A N 1
ATOM 2209 C CA . THR A 1 278 ? 3.732 -11.365 17.042 1.00 78.56 278 THR A CA 1
ATOM 2210 C C . THR A 1 278 ? 3.662 -12.884 17.216 1.00 78.56 278 THR A C 1
ATOM 2212 O O . THR A 1 278 ? 2.595 -13.429 17.493 1.00 78.56 278 THR A O 1
ATOM 2215 N N . GLU A 1 279 ? 4.800 -13.573 17.095 1.00 65.94 279 GLU A N 1
ATOM 2216 C CA . GLU A 1 279 ? 4.905 -15.047 17.099 1.00 65.94 279 GLU A CA 1
ATOM 2217 C C . GLU A 1 279 ? 4.329 -15.721 18.357 1.00 65.94 279 GLU A C 1
ATOM 2219 O O . GLU A 1 279 ? 3.868 -16.857 18.306 1.00 65.94 279 GLU A O 1
ATOM 2224 N N . THR A 1 280 ? 4.282 -15.003 19.480 1.00 60.31 280 THR A N 1
ATOM 2225 C CA . THR A 1 280 ? 3.716 -15.473 20.754 1.00 60.31 280 THR A CA 1
ATOM 2226 C C . THR A 1 280 ? 2.184 -15.559 20.769 1.00 60.31 280 THR A C 1
ATOM 2228 O O . THR A 1 280 ? 1.596 -16.007 21.754 1.00 60.31 280 THR A O 1
ATOM 2231 N N . GLN A 1 281 ? 1.506 -15.121 19.707 1.00 59.72 281 GLN A N 1
ATOM 2232 C CA . GLN A 1 281 ? 0.049 -15.056 19.634 1.00 59.72 281 GLN A CA 1
ATOM 2233 C C . GLN A 1 281 ? -0.517 -16.271 18.890 1.00 59.72 281 GLN A C 1
ATOM 2235 O O . GLN A 1 281 ? -0.011 -16.670 17.843 1.00 59.72 281 GLN A O 1
ATOM 2240 N N . THR A 1 282 ? -1.629 -16.841 19.375 1.00 60.94 282 THR A N 1
ATOM 2241 C CA . THR A 1 282 ? -2.395 -17.829 18.595 1.00 60.94 282 THR A CA 1
ATOM 2242 C C . THR A 1 282 ? -2.904 -17.159 17.317 1.00 60.94 282 THR A C 1
ATOM 2244 O O . THR A 1 282 ? -3.932 -16.473 17.354 1.00 60.94 282 THR A O 1
ATOM 2247 N N . GLN A 1 283 ? -2.180 -17.349 16.208 1.00 69.88 283 GLN A N 1
ATOM 2248 C CA . GLN A 1 283 ? -2.308 -16.571 14.969 1.00 69.88 283 GLN A CA 1
ATOM 2249 C C . GLN A 1 283 ? -3.768 -16.433 14.507 1.00 69.88 283 GLN A C 1
ATOM 2251 O O . GLN A 1 283 ? -4.225 -15.334 14.213 1.00 69.88 283 GLN A O 1
ATOM 2256 N N . SER A 1 284 ? -4.563 -17.507 14.571 1.00 80.94 284 SER A N 1
ATOM 2257 C CA . SER A 1 284 ? -5.955 -17.496 14.097 1.00 80.94 284 SER A CA 1
ATOM 2258 C C . SER A 1 284 ? -6.880 -16.514 14.840 1.00 80.94 284 SER A C 1
ATOM 2260 O O . SER A 1 284 ? -7.704 -15.846 14.214 1.00 80.94 284 SER A O 1
ATOM 2262 N N . ARG A 1 285 ? -6.759 -16.375 16.171 1.00 86.75 285 ARG A N 1
ATOM 2263 C CA . ARG A 1 285 ? -7.649 -15.478 16.937 1.00 86.75 285 ARG A CA 1
ATOM 2264 C C . ARG A 1 285 ? -7.346 -14.011 16.660 1.00 86.75 285 ARG A C 1
ATOM 2266 O O . ARG A 1 285 ? -8.277 -13.222 16.541 1.00 86.75 285 ARG A O 1
ATOM 2273 N N . GLU A 1 286 ? -6.071 -13.654 16.559 1.00 88.44 286 GLU A N 1
ATOM 2274 C CA . GLU A 1 286 ? -5.651 -12.274 16.299 1.00 88.44 286 GLU A CA 1
ATOM 2275 C C . GLU A 1 286 ? -5.969 -11.840 14.869 1.00 88.44 286 GLU A C 1
ATOM 2277 O O . GLU A 1 286 ? -6.489 -10.740 14.673 1.00 88.44 286 GLU A O 1
ATOM 2282 N N . VAL A 1 287 ? -5.795 -12.739 13.892 1.00 89.81 287 VAL A N 1
ATOM 2283 C CA . VAL A 1 287 ? -6.231 -12.507 12.506 1.00 89.81 287 VAL A CA 1
ATOM 2284 C C . VAL A 1 287 ? -7.717 -12.145 12.452 1.00 89.81 287 VAL A C 1
ATOM 2286 O O . VAL A 1 287 ? -8.089 -11.204 11.761 1.00 89.81 287 VAL A O 1
ATOM 2289 N N . ASN A 1 288 ? -8.569 -12.804 13.243 1.00 90.31 288 ASN A N 1
ATOM 2290 C CA . ASN A 1 288 ? -10.008 -12.510 13.272 1.00 90.31 288 ASN A CA 1
ATOM 2291 C C . ASN A 1 288 ? -10.368 -11.196 13.994 1.00 90.31 288 ASN A C 1
ATOM 2293 O O . ASN A 1 288 ? -11.422 -10.613 13.732 1.00 90.31 288 ASN A O 1
ATOM 2297 N N . ARG A 1 289 ? -9.506 -10.697 14.889 1.00 94.12 289 ARG A N 1
ATOM 2298 C CA . ARG A 1 289 ? -9.715 -9.424 15.609 1.00 94.12 289 ARG A CA 1
ATOM 2299 C C . ARG A 1 289 ? -9.383 -8.212 14.746 1.00 94.12 289 ARG A C 1
ATOM 2301 O O . ARG A 1 289 ? -10.031 -7.168 14.854 1.00 94.12 289 ARG A O 1
ATOM 2308 N N . LEU A 1 290 ? -8.390 -8.357 13.878 1.00 94.00 290 LEU A N 1
ATOM 2309 C CA . LEU A 1 290 ? -7.813 -7.271 13.100 1.00 94.00 290 LEU A CA 1
ATOM 2310 C C . LEU A 1 290 ? -8.794 -6.583 12.122 1.00 94.00 290 LEU A C 1
ATOM 2312 O O . LEU A 1 290 ? -8.780 -5.351 12.070 1.00 94.00 290 LEU A O 1
ATOM 2316 N N . PRO A 1 291 ? -9.709 -7.285 11.417 1.00 95.62 291 PRO A N 1
ATOM 2317 C CA . PRO A 1 291 ? -10.734 -6.657 10.579 1.00 95.62 291 PRO A CA 1
ATOM 2318 C C . PRO A 1 291 ? -11.611 -5.643 11.317 1.00 95.62 291 PRO A C 1
ATOM 2320 O O . PRO A 1 291 ? -12.002 -4.623 10.759 1.00 95.62 291 PRO A O 1
ATOM 2323 N N . VAL A 1 292 ? -11.935 -5.899 12.587 1.00 96.56 292 VAL A N 1
ATOM 2324 C CA . VAL A 1 292 ? -12.744 -4.966 13.382 1.00 96.56 292 VAL A CA 1
ATOM 2325 C C . VAL A 1 292 ? -11.940 -3.704 13.675 1.00 96.56 292 VAL A C 1
ATOM 2327 O O . VAL A 1 292 ? -12.426 -2.598 13.443 1.00 96.56 292 VAL A O 1
ATOM 2330 N N . LYS A 1 293 ? -10.696 -3.867 14.138 1.00 97.00 293 LYS A N 1
ATOM 2331 C CA . LYS A 1 293 ? -9.820 -2.743 14.483 1.00 97.00 293 LYS A CA 1
ATOM 2332 C C . LYS A 1 293 ? -9.467 -1.892 13.260 1.00 97.00 293 LYS A C 1
ATOM 2334 O O . LYS A 1 293 ? -9.580 -0.673 13.319 1.00 97.00 293 LYS A O 1
ATOM 2339 N N . THR A 1 294 ? -9.141 -2.519 12.130 1.00 96.75 294 THR A N 1
ATOM 2340 C CA . THR A 1 294 ? -8.871 -1.825 10.856 1.00 96.75 294 THR A CA 1
ATOM 2341 C C . THR A 1 294 ? -10.089 -1.049 10.345 1.00 96.75 294 THR A C 1
ATOM 2343 O O . THR A 1 294 ? -9.942 0.082 9.885 1.00 96.75 294 THR A O 1
ATOM 2346 N N . LYS A 1 295 ? -11.310 -1.586 10.478 1.00 97.56 295 LYS A N 1
ATOM 2347 C CA . LYS A 1 295 ? -12.541 -0.841 10.153 1.00 97.56 295 LYS A CA 1
ATOM 2348 C C . LYS A 1 295 ? -12.745 0.362 11.082 1.00 97.56 295 LYS A C 1
ATOM 2350 O O . LYS A 1 295 ? -13.136 1.424 10.606 1.00 97.56 295 LYS A O 1
ATOM 2355 N N . LEU A 1 296 ? -12.470 0.221 12.381 1.00 97.94 296 LEU A N 1
ATOM 2356 C CA . LEU A 1 296 ? -12.601 1.316 13.353 1.00 97.94 296 LEU A CA 1
ATOM 2357 C C . LEU A 1 296 ? -11.580 2.436 13.095 1.00 97.94 296 LEU A C 1
ATOM 2359 O O . LEU A 1 296 ? -11.982 3.585 12.957 1.00 97.94 296 LEU A O 1
ATOM 2363 N N . VAL A 1 297 ? -10.290 2.107 12.952 1.00 97.38 297 VAL A N 1
ATOM 2364 C CA . VAL A 1 297 ? -9.212 3.102 12.749 1.00 97.38 297 VAL A CA 1
ATOM 2365 C C . VAL A 1 297 ? -9.319 3.836 11.407 1.00 97.38 297 VAL A C 1
ATOM 2367 O O . VAL A 1 297 ? -8.863 4.965 11.276 1.00 97.38 297 VAL A O 1
ATOM 2370 N N . THR A 1 298 ? -9.943 3.213 10.402 1.00 97.31 298 THR A N 1
ATOM 2371 C CA . THR A 1 298 ? -10.183 3.837 9.088 1.00 97.31 298 THR A CA 1
ATOM 2372 C C . THR A 1 298 ? -11.538 4.542 8.980 1.00 97.31 298 THR A C 1
ATOM 2374 O O . THR A 1 298 ? -11.907 4.977 7.887 1.00 97.31 298 THR A O 1
ATOM 2377 N N . GLY A 1 299 ? -12.308 4.605 10.073 1.00 96.06 299 GLY A N 1
ATOM 2378 C CA . GLY A 1 299 ? -13.620 5.254 10.108 1.00 96.06 299 GLY A CA 1
ATOM 2379 C C . GLY A 1 299 ? -14.687 4.561 9.254 1.00 96.06 299 GLY A C 1
ATOM 2380 O O . GLY A 1 299 ? -15.656 5.190 8.842 1.00 96.06 299 GLY A O 1
ATOM 2381 N N . THR A 1 300 ? -14.518 3.270 8.955 1.00 95.75 300 THR A N 1
ATOM 2382 C CA . THR A 1 300 ? -15.430 2.491 8.095 1.00 95.75 300 THR A CA 1
ATOM 2383 C C . THR A 1 300 ? -16.274 1.465 8.846 1.00 95.75 300 THR A C 1
ATOM 2385 O O . THR A 1 300 ? -17.078 0.744 8.250 1.00 95.75 300 THR A O 1
ATOM 2388 N N . TYR A 1 301 ? -16.130 1.399 10.167 1.00 97.00 301 TYR A N 1
ATOM 2389 C CA . TYR A 1 301 ? -16.988 0.587 11.015 1.00 97.00 301 TYR A CA 1
ATOM 2390 C C . TYR A 1 301 ? -18.410 1.169 11.070 1.00 97.00 301 TYR A C 1
ATOM 2392 O O . TYR A 1 301 ? -18.600 2.351 11.338 1.00 97.00 301 TYR A O 1
ATOM 2400 N N . SER A 1 302 ? -19.427 0.340 10.821 1.00 95.00 302 SER A N 1
ATOM 2401 C CA . SER A 1 302 ? -20.816 0.801 10.700 1.00 95.00 302 SER A CA 1
ATOM 2402 C C . SER A 1 302 ? -21.437 1.165 12.055 1.00 95.00 302 SER A C 1
ATOM 2404 O O . SER A 1 302 ? -21.963 0.299 12.766 1.00 95.00 302 SER A O 1
ATOM 2406 N N . LEU A 1 303 ? -21.404 2.451 12.394 1.00 96.44 303 LEU A N 1
ATOM 2407 C CA . LEU A 1 303 ? -22.088 3.067 13.53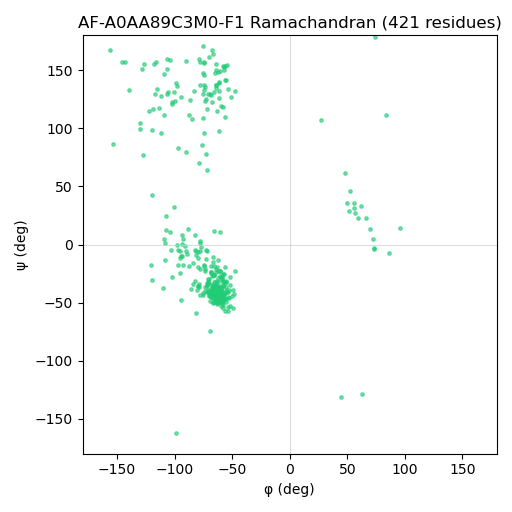6 1.00 96.44 303 LEU A CA 1
ATOM 2408 C C . LEU A 1 303 ? -23.327 3.851 13.072 1.00 96.44 303 LEU A C 1
ATOM 2410 O O . LEU A 1 303 ? -23.407 4.218 11.897 1.00 96.44 303 LEU A O 1
ATOM 2414 N N . GLN A 1 304 ? -24.292 4.117 13.962 1.00 95.62 304 GLN A N 1
ATOM 2415 C CA . GLN A 1 304 ? -25.477 4.913 13.602 1.00 95.62 304 GLN A CA 1
ATOM 2416 C C . GLN A 1 304 ? -25.112 6.323 13.130 1.00 95.62 304 GLN A C 1
ATOM 2418 O O . GLN A 1 304 ? -25.694 6.791 12.159 1.00 95.62 304 GLN A O 1
ATOM 2423 N N . SER A 1 305 ? -24.103 6.972 13.723 1.00 95.06 305 SER A N 1
ATOM 2424 C CA . SER A 1 305 ? -23.657 8.298 13.269 1.00 95.06 305 SER A CA 1
ATOM 2425 C C . SER A 1 305 ? -23.152 8.280 11.821 1.00 95.06 305 SER A C 1
ATOM 2427 O O . SER A 1 305 ? -23.547 9.112 11.007 1.00 95.06 305 SER A O 1
ATOM 2429 N N . THR A 1 306 ? -22.335 7.284 11.463 1.00 92.00 306 THR A N 1
ATOM 2430 C CA . THR A 1 306 ? -21.823 7.095 10.099 1.00 92.00 306 THR A CA 1
ATOM 2431 C C . THR A 1 306 ? -22.956 6.795 9.117 1.00 92.00 306 THR A C 1
ATOM 2433 O O . THR A 1 306 ? -22.925 7.244 7.974 1.00 92.00 306 THR A O 1
ATOM 2436 N N . ARG A 1 307 ? -23.977 6.051 9.555 1.00 90.88 307 ARG A N 1
ATOM 2437 C CA . ARG A 1 307 ? -25.161 5.744 8.740 1.00 90.88 307 ARG A CA 1
ATOM 2438 C C . ARG A 1 307 ? -26.049 6.945 8.509 1.00 90.88 307 ARG A C 1
ATOM 2440 O O . ARG A 1 307 ? -26.475 7.143 7.376 1.00 90.88 307 ARG A O 1
ATOM 2447 N N . ALA A 1 308 ? -26.307 7.722 9.552 1.00 92.88 308 ALA A N 1
ATOM 2448 C CA . ALA A 1 308 ? -27.043 8.970 9.455 1.00 92.88 308 ALA A CA 1
ATOM 2449 C C . ALA A 1 308 ? -26.354 9.903 8.455 1.00 92.88 308 ALA A C 1
ATOM 2451 O O . ALA A 1 308 ? -26.994 10.371 7.521 1.00 92.88 308 ALA A O 1
ATOM 2452 N N . ALA A 1 309 ? -25.032 10.072 8.564 1.00 89.75 309 ALA A N 1
ATOM 2453 C CA . ALA A 1 309 ? -24.260 10.883 7.625 1.00 89.75 309 ALA A CA 1
ATOM 2454 C C . ALA A 1 309 ? -24.345 10.373 6.172 1.00 89.75 309 ALA A C 1
ATOM 2456 O O . ALA A 1 309 ? -24.460 11.172 5.251 1.00 89.75 309 ALA A O 1
ATOM 2457 N N . PHE A 1 310 ? -24.316 9.053 5.955 1.00 87.62 310 PHE A N 1
ATOM 2458 C CA . PHE A 1 310 ? -24.408 8.469 4.612 1.00 87.62 310 PHE A CA 1
ATOM 2459 C C . PHE A 1 310 ? -25.809 8.581 3.987 1.00 87.62 310 PHE A C 1
ATOM 2461 O O . PHE A 1 310 ? -25.926 8.727 2.775 1.00 87.62 310 PHE A O 1
ATOM 2468 N N . ASN A 1 311 ? -26.866 8.521 4.800 1.00 88.94 311 ASN A N 1
ATOM 2469 C CA . ASN A 1 311 ? -28.259 8.579 4.347 1.00 88.94 311 ASN A CA 1
ATOM 2470 C C . ASN A 1 311 ? -28.877 9.972 4.548 1.00 88.94 311 ASN A C 1
ATOM 2472 O O . ASN A 1 311 ? -30.057 10.066 4.853 1.00 88.94 311 ASN A O 1
ATOM 2476 N N . ASN A 1 312 ? -28.090 11.050 4.449 1.00 86.75 312 ASN A N 1
ATOM 2477 C CA . ASN A 1 312 ? -28.575 12.435 4.574 1.00 86.75 312 ASN A CA 1
ATOM 2478 C C . ASN A 1 312 ? -29.460 12.702 5.812 1.00 86.75 312 ASN A C 1
ATOM 2480 O O . ASN A 1 312 ? -30.379 13.510 5.755 1.00 86.75 312 ASN A O 1
ATOM 2484 N N . LEU A 1 313 ? -29.151 12.051 6.938 1.00 82.56 313 LEU A N 1
ATOM 2485 C CA . LEU A 1 313 ? -29.863 12.139 8.220 1.00 82.56 313 LEU A CA 1
ATOM 2486 C C . LEU A 1 313 ? -31.263 11.497 8.254 1.00 82.56 313 LEU A C 1
ATOM 2488 O O . LEU A 1 313 ? -31.962 11.643 9.253 1.00 82.56 313 LEU A O 1
ATOM 2492 N N . ASP A 1 314 ? -31.630 10.694 7.251 1.00 89.00 314 ASP A N 1
ATOM 2493 C CA . ASP A 1 314 ? -32.866 9.888 7.268 1.00 89.00 314 ASP A CA 1
ATOM 2494 C C . ASP A 1 314 ? -32.838 8.775 8.336 1.00 89.00 314 ASP A C 1
ATOM 2496 O O . ASP A 1 314 ? -33.860 8.177 8.678 1.00 89.00 314 ASP A O 1
ATOM 2500 N N . VAL A 1 315 ? -31.651 8.473 8.865 1.00 91.12 315 VAL A N 1
ATOM 2501 C CA . VAL A 1 315 ? -31.434 7.494 9.933 1.00 91.12 315 VAL A CA 1
ATOM 2502 C C . VAL A 1 315 ? -31.117 8.228 11.235 1.00 91.12 315 VAL A C 1
ATOM 2504 O O . VAL A 1 315 ? -30.206 9.052 11.273 1.00 91.12 315 VAL A O 1
ATOM 2507 N N . ASP A 1 316 ? -31.827 7.883 12.314 1.00 93.81 316 ASP A N 1
ATOM 2508 C CA . ASP A 1 316 ? -31.550 8.392 13.662 1.00 93.81 316 ASP A CA 1
ATOM 2509 C C . ASP A 1 316 ? -30.118 8.006 14.099 1.00 93.81 316 ASP A C 1
ATOM 2511 O O . ASP A 1 316 ? -29.807 6.814 14.199 1.00 93.81 316 ASP A O 1
ATOM 2515 N N . PRO A 1 317 ? -29.229 8.981 14.379 1.00 96.44 317 PRO A N 1
ATOM 2516 C CA . PRO A 1 317 ? -27.853 8.711 14.785 1.00 96.44 317 PRO A CA 1
ATOM 2517 C C . PRO A 1 317 ? -27.747 8.141 16.213 1.00 96.44 317 PRO A C 1
ATOM 2519 O O . PRO A 1 317 ? -26.649 7.773 16.647 1.00 96.44 317 PRO A O 1
ATOM 2522 N N . THR A 1 318 ? -28.849 8.065 16.964 1.00 97.25 318 THR A N 1
ATOM 2523 C CA . THR A 1 318 ? -28.890 7.575 18.345 1.00 97.25 318 THR A CA 1
ATOM 2524 C C . THR A 1 318 ? -28.507 6.097 18.446 1.00 97.25 318 THR A C 1
ATOM 2526 O O . THR A 1 318 ? -28.957 5.240 17.689 1.00 97.25 318 THR A O 1
ATOM 2529 N N . CYS A 1 319 ? -27.698 5.754 19.448 1.00 97.25 319 CYS A N 1
ATOM 2530 C CA . CYS A 1 319 ? -27.274 4.383 19.708 1.00 97.25 319 CYS A CA 1
ATOM 2531 C C . CYS A 1 319 ? -28.451 3.428 19.936 1.00 97.25 319 CYS A C 1
ATOM 2533 O O . CYS A 1 319 ? -29.177 3.529 20.923 1.00 97.25 319 CYS A O 1
ATOM 2535 N N . LEU A 1 320 ? -28.584 2.418 19.071 1.00 95.81 320 LEU A N 1
ATOM 2536 C CA . LEU A 1 320 ? -29.667 1.429 19.148 1.00 95.81 320 LEU A CA 1
ATOM 2537 C C . LEU A 1 320 ? -29.624 0.559 20.415 1.00 95.81 320 LEU A C 1
ATOM 2539 O O . LEU A 1 320 ? -30.642 -0.034 20.778 1.00 95.81 320 LEU A O 1
ATOM 2543 N N . LEU A 1 321 ? -28.462 0.465 21.071 1.00 96.56 321 LEU A N 1
ATOM 2544 C CA . LEU A 1 321 ? -28.275 -0.332 22.283 1.00 96.56 321 LEU A CA 1
ATOM 2545 C C . LEU A 1 321 ? -28.763 0.403 23.534 1.00 96.56 321 LEU A C 1
ATOM 2547 O O . LEU A 1 321 ? -29.622 -0.108 24.252 1.00 96.56 321 LEU A O 1
ATOM 2551 N N . CYS A 1 322 ? -28.204 1.582 23.821 1.00 97.00 322 CYS A N 1
ATOM 2552 C CA . CYS A 1 322 ? -28.526 2.324 25.043 1.00 97.00 322 CYS A CA 1
ATOM 2553 C C . CYS A 1 322 ? -29.621 3.377 24.847 1.00 97.00 322 CYS A C 1
ATOM 2555 O O . CYS A 1 322 ? -30.306 3.691 25.813 1.00 97.00 322 CYS A O 1
ATOM 2557 N N . LYS A 1 323 ? -29.812 3.883 23.622 1.00 96.62 323 LYS A N 1
ATOM 2558 C CA . LYS A 1 323 ? -30.781 4.929 23.256 1.00 96.62 323 LYS A CA 1
ATOM 2559 C C . LYS A 1 323 ? -30.608 6.263 23.992 1.00 96.62 323 LYS A C 1
ATOM 2561 O O . LYS A 1 323 ? -31.565 7.014 24.116 1.00 96.62 323 LYS A O 1
ATOM 2566 N N . THR A 1 324 ? -29.413 6.546 24.509 1.00 96.81 324 THR A N 1
ATOM 2567 C CA . THR A 1 324 ? -29.162 7.747 25.328 1.00 96.81 324 THR A CA 1
ATOM 2568 C C . THR A 1 324 ? -28.446 8.865 24.581 1.00 96.81 324 THR A C 1
ATOM 2570 O O . THR A 1 324 ? -28.572 10.021 24.957 1.00 96.81 324 THR A O 1
ATOM 2573 N N . SER A 1 325 ? -27.646 8.537 23.567 1.00 97.50 325 SER A N 1
ATOM 2574 C CA . SER A 1 325 ? -26.818 9.501 22.838 1.00 97.50 325 SER A CA 1
ATOM 2575 C C . SER A 1 325 ? -26.489 8.984 21.440 1.00 97.50 325 SER A C 1
ATOM 2577 O O . SER A 1 325 ? -26.651 7.792 21.159 1.00 97.50 325 SER A O 1
ATOM 2579 N N . THR A 1 326 ? -25.964 9.861 20.588 1.00 97.81 326 THR A N 1
ATOM 2580 C CA . THR A 1 326 ? -25.433 9.509 19.266 1.00 97.81 326 THR A CA 1
ATOM 2581 C C . THR A 1 326 ? -24.387 8.393 19.353 1.00 97.81 326 THR A C 1
ATOM 2583 O O . THR A 1 326 ? -23.490 8.438 20.196 1.00 97.81 326 THR A O 1
ATOM 2586 N N . GLU A 1 327 ? -24.478 7.383 18.481 1.00 97.75 327 GLU A N 1
ATOM 2587 C CA . GLU A 1 327 ? -23.497 6.291 18.400 1.00 97.75 327 GLU A CA 1
ATOM 2588 C C . GLU A 1 327 ? -22.243 6.745 17.640 1.00 97.75 327 GLU A C 1
ATOM 2590 O O . GLU A 1 327 ? -22.001 6.332 16.510 1.00 97.75 327 GLU A O 1
ATOM 2595 N N . THR A 1 328 ? -21.446 7.629 18.236 1.00 97.75 328 THR A N 1
ATOM 2596 C CA . THR A 1 328 ? -20.104 7.956 17.733 1.00 97.75 328 THR A CA 1
ATOM 2597 C C . THR A 1 328 ? -19.100 6.842 18.047 1.00 97.75 328 THR A C 1
ATOM 2599 O O . THR A 1 328 ? -19.393 5.907 18.800 1.00 97.75 328 THR A O 1
ATOM 2602 N N . LEU A 1 329 ? -17.895 6.938 17.476 1.00 97.69 329 LEU A N 1
ATOM 2603 C CA . LEU A 1 329 ? -16.792 6.026 17.786 1.00 97.69 329 LEU A CA 1
ATOM 2604 C C . LEU A 1 329 ? -16.420 6.087 19.273 1.00 97.69 329 LEU A C 1
ATOM 2606 O O . LEU A 1 329 ? -16.327 5.050 19.926 1.00 97.69 329 LEU A O 1
ATOM 2610 N N . GLU A 1 330 ? -16.318 7.304 19.809 1.00 97.94 330 GLU A N 1
ATOM 2611 C CA . GLU A 1 330 ? -16.183 7.599 21.236 1.00 97.94 330 GLU A CA 1
ATOM 2612 C C . GLU A 1 330 ? -17.272 6.912 22.065 1.00 97.94 330 GLU A C 1
ATOM 2614 O O . GLU A 1 330 ? -16.974 6.157 22.990 1.00 97.94 330 GLU A O 1
ATOM 2619 N N . HIS A 1 331 ? -18.546 7.094 21.704 1.00 98.44 331 HIS A N 1
ATOM 2620 C CA . HIS A 1 331 ? -19.637 6.464 22.435 1.00 98.44 331 HIS A CA 1
ATOM 2621 C C . HIS A 1 331 ? -19.517 4.935 22.424 1.00 98.44 331 HIS A C 1
ATOM 2623 O O . HIS A 1 331 ? -19.614 4.291 23.471 1.00 98.44 331 HIS A O 1
ATOM 2629 N N . PHE A 1 332 ? -19.291 4.340 21.252 1.00 98.38 332 PHE A N 1
ATOM 2630 C CA . PHE A 1 332 ? -19.175 2.893 21.102 1.00 98.38 332 PHE A CA 1
ATOM 2631 C C . PHE A 1 332 ? -18.013 2.325 21.933 1.00 98.38 332 PHE A C 1
ATOM 2633 O O . PHE A 1 332 ? -18.204 1.360 22.679 1.00 98.38 332 PHE A O 1
ATOM 2640 N N . ILE A 1 333 ? -16.835 2.948 21.861 1.00 98.25 333 ILE A N 1
ATOM 2641 C CA . ILE A 1 333 ? -15.620 2.454 22.514 1.00 98.25 333 ILE A CA 1
ATOM 2642 C C . ILE A 1 333 ? -15.582 2.788 24.004 1.00 98.25 333 ILE A C 1
ATOM 2644 O O . ILE A 1 333 ? -15.126 1.942 24.759 1.00 98.25 333 ILE A O 1
ATOM 2648 N N . LEU A 1 334 ? -16.090 3.940 24.454 1.00 98.00 334 LEU A N 1
ATOM 2649 C CA . LEU A 1 334 ? -15.857 4.436 25.821 1.00 98.00 334 LEU A CA 1
ATOM 2650 C C . LEU A 1 334 ? -17.122 4.634 26.669 1.00 98.00 334 LEU A C 1
ATOM 2652 O O . LEU A 1 334 ? -17.062 4.406 27.875 1.00 98.00 334 LEU A O 1
ATOM 2656 N N . HIS A 1 335 ? -18.285 4.971 26.086 1.00 97.81 335 HIS A N 1
ATOM 2657 C CA . HIS A 1 335 ? -19.436 5.439 26.892 1.00 97.81 335 HIS A CA 1
ATOM 2658 C C . HIS A 1 335 ? -20.738 4.626 26.819 1.00 97.81 335 HIS A C 1
ATOM 2660 O O . HIS A 1 335 ? -21.554 4.706 27.731 1.00 97.81 335 HIS A O 1
ATOM 2666 N N . CYS A 1 336 ? -20.946 3.762 25.822 1.00 98.19 336 CYS A N 1
ATOM 2667 C CA . CYS A 1 336 ? -22.157 2.938 25.712 1.00 98.19 336 CYS A CA 1
ATOM 2668 C C . CYS A 1 336 ? -22.416 2.067 26.958 1.00 98.19 336 CYS A C 1
ATOM 2670 O O . CYS A 1 336 ? -21.727 1.073 27.190 1.00 98.19 336 CYS A O 1
ATOM 2672 N N . THR A 1 337 ? -23.447 2.398 27.737 1.00 98.06 337 THR A N 1
ATOM 2673 C CA . THR A 1 337 ? -23.743 1.750 29.030 1.00 98.06 337 THR A CA 1
ATOM 2674 C C . THR A 1 337 ? -24.048 0.258 28.902 1.00 98.06 337 THR A C 1
ATOM 2676 O O . THR A 1 337 ? -23.681 -0.530 29.770 1.00 98.06 337 THR A O 1
ATOM 2679 N N . LYS A 1 338 ? -24.647 -0.171 27.784 1.00 98.12 338 LYS A N 1
ATOM 2680 C CA . LYS A 1 338 ? -24.928 -1.591 27.509 1.00 98.12 338 LYS A CA 1
ATOM 2681 C C . LYS A 1 338 ? -23.671 -2.425 27.261 1.00 98.12 338 LYS A C 1
ATOM 2683 O O . LYS A 1 338 ? -23.698 -3.630 27.485 1.00 98.12 338 LYS A O 1
ATOM 2688 N N . LEU A 1 339 ? -22.576 -1.792 26.847 1.00 98.12 339 LEU A N 1
ATOM 2689 C CA . LEU A 1 339 ? -21.292 -2.449 26.603 1.00 98.12 339 LEU A CA 1
ATOM 2690 C C . LEU A 1 339 ? -20.320 -2.311 27.785 1.00 98.12 339 LEU A C 1
ATOM 2692 O O . LEU A 1 339 ? -19.218 -2.850 27.734 1.00 98.12 339 LEU A O 1
ATOM 2696 N N . GLN A 1 340 ? -20.721 -1.632 28.866 1.00 97.88 340 GLN A N 1
ATOM 2697 C CA . GLN A 1 340 ? -19.837 -1.317 29.990 1.00 97.88 340 GLN A CA 1
ATOM 2698 C C . GLN A 1 340 ? -19.203 -2.563 30.617 1.00 97.88 340 GLN A C 1
ATOM 2700 O O . GLN A 1 340 ? -17.998 -2.585 30.849 1.00 97.88 340 GLN A O 1
ATOM 2705 N N . HIS A 1 341 ? -19.993 -3.620 30.819 1.00 97.81 341 HIS A N 1
ATOM 2706 C CA . HIS A 1 341 ? -19.531 -4.874 31.421 1.00 97.81 341 HIS A CA 1
ATOM 2707 C C . HIS A 1 341 ? -18.408 -5.565 30.621 1.00 97.81 341 HIS A C 1
ATOM 2709 O O . HIS A 1 341 ? -17.592 -6.267 31.206 1.00 97.81 341 HIS A O 1
ATOM 2715 N N . VAL A 1 342 ? -18.334 -5.345 29.301 1.00 97.88 342 VAL A N 1
ATOM 2716 C CA . VAL A 1 342 ? -17.246 -5.856 28.447 1.00 97.88 342 VAL A CA 1
ATOM 2717 C C . VAL A 1 342 ? -15.988 -5.003 28.593 1.00 97.88 342 VAL A C 1
ATOM 2719 O O . VAL A 1 342 ? -14.872 -5.517 28.551 1.00 97.88 342 VAL A O 1
ATOM 2722 N N . ARG A 1 343 ? -16.161 -3.686 28.742 1.00 97.38 343 ARG A N 1
ATOM 2723 C CA . ARG A 1 343 ? -15.060 -2.720 28.709 1.00 97.38 343 ARG A CA 1
ATOM 2724 C C . ARG A 1 343 ? -14.262 -2.657 29.989 1.00 97.38 343 ARG A C 1
ATOM 2726 O O . ARG A 1 343 ? -13.048 -2.589 29.887 1.00 97.38 343 ARG A O 1
ATOM 2733 N N . VAL A 1 344 ? -14.923 -2.651 31.150 1.00 96.69 344 VAL A N 1
ATOM 2734 C CA . VAL A 1 344 ? -14.288 -2.325 32.442 1.00 96.69 344 VAL A CA 1
ATOM 2735 C C . VAL A 1 344 ? -13.001 -3.118 32.642 1.00 96.69 344 VAL A C 1
ATOM 2737 O O . VAL A 1 344 ? -11.944 -2.516 32.785 1.00 96.69 344 VAL A O 1
ATOM 2740 N N . GLN A 1 345 ? -13.067 -4.448 32.535 1.00 96.62 345 GLN A N 1
ATOM 2741 C CA . GLN A 1 345 ? -11.884 -5.283 32.731 1.00 96.62 345 GLN A CA 1
ATOM 2742 C C . GLN A 1 345 ? -10.798 -5.017 31.682 1.00 96.62 345 GLN A C 1
ATOM 2744 O O . GLN A 1 345 ? -9.631 -4.891 32.025 1.00 96.62 345 GLN A O 1
ATOM 2749 N N . ILE A 1 346 ? -11.161 -4.910 30.400 1.00 97.81 346 ILE A N 1
ATOM 2750 C CA . ILE A 1 346 ? -10.167 -4.763 29.328 1.00 97.81 346 ILE A CA 1
ATOM 2751 C C . ILE A 1 346 ? -9.526 -3.367 29.356 1.00 97.81 346 ILE A C 1
ATOM 2753 O O . ILE A 1 346 ? -8.345 -3.239 29.061 1.00 97.81 346 ILE A O 1
ATOM 2757 N N . LEU A 1 347 ? -10.274 -2.322 29.723 1.00 97.06 347 LEU A N 1
ATOM 2758 C CA . LEU A 1 347 ? -9.731 -0.977 29.923 1.00 97.06 347 LEU A CA 1
ATOM 2759 C C . LEU A 1 347 ? -8.800 -0.925 31.138 1.00 97.06 347 LEU A C 1
ATOM 2761 O O . LEU A 1 347 ? -7.779 -0.250 31.060 1.00 97.06 347 LEU A O 1
ATOM 2765 N N . CYS A 1 348 ? -9.098 -1.664 32.214 1.00 96.38 348 CYS A N 1
ATOM 2766 C CA . CYS A 1 348 ? -8.150 -1.858 33.312 1.00 96.38 348 CYS A CA 1
ATOM 2767 C C . CYS A 1 348 ? -6.870 -2.547 32.820 1.00 96.38 348 CYS A C 1
ATOM 2769 O O . CYS A 1 348 ? -5.790 -2.035 33.086 1.00 96.38 348 CYS A O 1
ATOM 2771 N N . ASP A 1 349 ? -6.979 -3.627 32.035 1.00 96.44 349 ASP A N 1
ATOM 2772 C CA . ASP A 1 349 ? -5.809 -4.306 31.459 1.00 96.44 349 ASP A CA 1
ATOM 2773 C C . ASP A 1 349 ? -4.975 -3.351 30.573 1.00 96.44 349 ASP A C 1
ATOM 2775 O O . ASP A 1 349 ? -3.748 -3.357 30.637 1.00 96.44 349 ASP A O 1
ATOM 2779 N N . ILE A 1 350 ? -5.627 -2.507 29.757 1.00 95.44 350 ILE A N 1
ATOM 2780 C CA . ILE A 1 350 ? -4.957 -1.487 28.927 1.00 95.44 350 ILE A CA 1
ATOM 2781 C C . ILE A 1 350 ? -4.245 -0.462 29.810 1.00 95.44 350 ILE A C 1
ATOM 2783 O O . ILE A 1 350 ? -3.076 -0.175 29.572 1.00 95.44 350 ILE A O 1
ATOM 2787 N N . ALA A 1 351 ? -4.921 0.066 30.833 1.00 94.38 351 ALA A N 1
ATOM 2788 C CA . ALA A 1 351 ? -4.339 1.035 31.755 1.00 94.38 351 ALA A CA 1
ATOM 2789 C C . ALA A 1 351 ? -3.120 0.457 32.489 1.00 94.38 351 ALA A C 1
ATOM 2791 O O . ALA A 1 351 ? -2.099 1.130 32.595 1.00 94.38 351 ALA A O 1
ATOM 2792 N N . SER A 1 352 ? -3.187 -0.804 32.926 1.00 94.00 352 SER A N 1
ATOM 2793 C CA . SER A 1 352 ? -2.046 -1.506 33.521 1.00 94.00 352 SER A CA 1
ATOM 2794 C C . SER A 1 352 ? -0.894 -1.684 32.529 1.00 94.00 352 SER A C 1
ATOM 2796 O O . SER A 1 352 ? 0.254 -1.443 32.890 1.00 94.00 352 SER A O 1
ATOM 2798 N N . ALA A 1 353 ? -1.183 -2.047 31.274 1.00 92.62 353 ALA A N 1
ATOM 2799 C CA . ALA A 1 353 ? -0.170 -2.203 30.226 1.00 92.62 353 ALA A CA 1
ATOM 2800 C C . ALA A 1 353 ? 0.490 -0.873 29.813 1.00 92.62 353 ALA A C 1
ATOM 2802 O O . ALA A 1 353 ? 1.639 -0.863 29.374 1.00 92.62 353 ALA A O 1
ATOM 2803 N N . CYS A 1 354 ? -0.210 0.255 29.965 1.00 90.50 354 CYS A N 1
ATOM 2804 C CA . CYS A 1 354 ? 0.354 1.590 29.761 1.00 90.50 354 CYS A CA 1
ATOM 2805 C C . CYS A 1 354 ? 1.404 1.977 30.827 1.00 90.50 354 CYS A C 1
ATOM 2807 O O . CYS A 1 354 ? 2.227 2.858 30.570 1.00 90.50 354 CYS A O 1
ATOM 2809 N N . GLY A 1 355 ? 1.417 1.297 31.980 1.00 88.00 355 GLY A N 1
ATOM 2810 C CA . GLY A 1 355 ? 2.350 1.534 33.082 1.00 88.00 355 GLY A CA 1
ATOM 2811 C C . GLY A 1 355 ? 2.059 2.808 33.886 1.00 88.00 355 GLY A C 1
ATOM 2812 O O . GLY A 1 355 ? 1.151 3.576 33.579 1.00 88.00 355 GLY A O 1
ATOM 2813 N N . GLU A 1 356 ? 2.860 3.055 34.927 1.00 85.00 356 GLU A N 1
ATOM 2814 C CA . GLU A 1 356 ? 2.658 4.173 35.872 1.00 85.00 356 GLU A CA 1
ATOM 2815 C C . GLU A 1 356 ? 2.786 5.562 35.226 1.00 85.00 356 GLU A C 1
ATOM 2817 O O . GLU A 1 356 ? 2.208 6.533 35.708 1.00 85.00 356 GLU A O 1
ATOM 2822 N N . ASN A 1 357 ? 3.503 5.657 34.103 1.00 82.38 357 ASN A N 1
ATOM 2823 C CA . ASN A 1 357 ? 3.757 6.924 33.416 1.00 82.38 357 ASN A CA 1
ATOM 2824 C C . ASN A 1 357 ? 2.537 7.466 32.658 1.00 82.38 357 ASN A C 1
ATOM 2826 O O . ASN A 1 357 ? 2.525 8.637 32.284 1.00 82.38 357 ASN A O 1
ATOM 2830 N N . ILE A 1 358 ? 1.529 6.632 32.386 1.00 86.00 358 ILE A N 1
ATOM 2831 C CA . ILE A 1 358 ? 0.356 7.024 31.605 1.00 86.00 358 ILE A CA 1
ATOM 2832 C C . ILE A 1 358 ? -0.891 6.614 32.370 1.00 86.00 358 ILE A C 1
ATOM 2834 O O . ILE A 1 358 ? -1.357 5.475 32.295 1.00 86.00 358 ILE A O 1
ATOM 2838 N N . ASN A 1 359 ? -1.496 7.579 33.056 1.00 91.00 359 ASN A N 1
ATOM 2839 C CA . ASN A 1 359 ? -2.802 7.365 33.654 1.00 91.00 359 ASN A CA 1
ATOM 2840 C C . ASN A 1 359 ? -3.889 7.411 32.570 1.00 91.00 359 ASN A C 1
ATOM 2842 O O . ASN A 1 359 ? -4.501 8.451 32.328 1.00 91.00 359 ASN A O 1
ATOM 2846 N N . PHE A 1 360 ? -4.134 6.267 31.924 1.00 92.00 360 PHE A N 1
ATOM 2847 C CA . PHE A 1 360 ? -5.096 6.129 30.826 1.00 92.00 360 PHE A CA 1
ATOM 2848 C C . PHE A 1 360 ? -6.469 6.739 31.157 1.00 92.00 360 PHE A C 1
ATOM 2850 O O . PHE A 1 360 ? -7.077 7.396 30.316 1.00 92.00 360 PHE A O 1
ATOM 2857 N N . SER A 1 361 ? -6.938 6.581 32.399 1.00 91.81 361 SER A N 1
ATOM 2858 C CA . SER A 1 361 ? -8.241 7.093 32.844 1.00 91.81 361 SER A CA 1
ATOM 2859 C C . SER A 1 361 ? -8.329 8.623 32.931 1.00 91.81 361 SER A C 1
ATOM 2861 O O . SER A 1 361 ? -9.426 9.165 32.838 1.00 91.81 361 SER A O 1
ATOM 2863 N N . GLN A 1 362 ? -7.191 9.309 33.077 1.00 94.06 362 GLN A N 1
ATOM 2864 C CA . GLN A 1 362 ? -7.099 10.772 33.151 1.00 94.06 362 GLN A CA 1
ATOM 2865 C C . GLN A 1 362 ? -6.817 11.427 31.794 1.00 94.06 362 GLN A C 1
ATOM 2867 O O . GLN A 1 362 ? -6.890 12.649 31.679 1.00 94.06 362 GLN A O 1
ATOM 2872 N N . LEU A 1 363 ? -6.488 10.638 30.768 1.00 93.94 363 LEU A N 1
ATOM 2873 C CA . LEU A 1 363 ? -6.309 11.151 29.414 1.00 93.94 363 LEU A CA 1
ATOM 2874 C C . LEU A 1 363 ? -7.622 11.715 28.869 1.00 93.94 363 LEU A C 1
ATOM 2876 O O . LEU A 1 363 ? -8.709 11.224 29.179 1.00 93.94 363 LEU A O 1
ATOM 2880 N N . CYS A 1 364 ? -7.517 12.712 27.991 1.00 95.31 364 CYS A N 1
ATOM 2881 C CA . CYS A 1 364 ? -8.679 13.175 27.248 1.00 95.31 364 CYS A CA 1
ATOM 2882 C C . CYS A 1 364 ? -9.201 12.063 26.320 1.00 95.31 364 CYS A C 1
ATOM 2884 O O . CYS A 1 364 ? -8.444 11.190 25.881 1.00 95.31 364 CYS A O 1
ATOM 2886 N N . THR A 1 365 ? -10.489 12.108 25.970 1.00 95.75 365 THR A N 1
ATOM 2887 C CA . THR A 1 365 ? -11.121 11.082 25.128 1.00 95.75 365 THR A CA 1
ATOM 2888 C C . THR A 1 365 ? -10.372 10.854 23.810 1.00 95.75 365 THR A C 1
ATOM 2890 O O . THR A 1 365 ? -10.183 9.712 23.390 1.00 95.75 365 THR A O 1
ATOM 2893 N N . SER A 1 366 ? -9.903 11.924 23.161 1.00 95.25 366 SER A N 1
ATOM 2894 C CA . SER A 1 366 ? -9.158 11.819 21.901 1.00 95.25 366 SER A CA 1
ATOM 2895 C C . SER A 1 366 ? -7.894 10.967 22.056 1.00 95.25 366 SER A C 1
ATOM 2897 O O . SER A 1 366 ? -7.625 10.107 21.218 1.00 95.25 366 SER A O 1
ATOM 2899 N N . ASP A 1 367 ? -7.137 11.158 23.136 1.00 94.38 367 ASP A N 1
ATOM 2900 C CA . ASP A 1 367 ? -5.903 10.406 23.372 1.00 94.38 367 ASP A CA 1
ATOM 2901 C C . ASP A 1 367 ? -6.190 8.959 23.783 1.00 94.38 367 ASP A C 1
ATOM 2903 O O . ASP A 1 367 ? -5.518 8.044 23.305 1.00 94.38 367 ASP A O 1
ATOM 2907 N N . GLN A 1 368 ? -7.246 8.723 24.571 1.00 96.25 368 GLN A N 1
ATOM 2908 C CA . GLN A 1 368 ? -7.721 7.366 24.862 1.00 96.25 368 GLN A CA 1
ATOM 2909 C C . GLN A 1 368 ? -8.066 6.609 23.573 1.00 96.25 368 GLN A C 1
ATOM 2911 O O . GLN A 1 368 ? -7.659 5.459 23.393 1.00 96.25 368 GLN A O 1
ATOM 2916 N N . LEU A 1 369 ? -8.785 7.254 22.648 1.00 97.12 369 LEU A N 1
ATOM 2917 C CA . LEU A 1 369 ? -9.146 6.661 21.361 1.00 97.12 369 LEU A CA 1
ATOM 2918 C C . LEU A 1 369 ? -7.927 6.418 20.476 1.00 97.12 369 LEU A C 1
ATOM 2920 O O . LEU A 1 369 ? -7.845 5.349 19.875 1.00 97.12 369 LEU A O 1
ATOM 2924 N N . ARG A 1 370 ? -6.965 7.346 20.427 1.00 95.62 370 ARG A N 1
ATOM 2925 C CA . ARG A 1 370 ? -5.705 7.144 19.699 1.00 95.62 370 ARG A CA 1
ATOM 2926 C C . ARG A 1 370 ? -4.950 5.923 20.216 1.00 95.62 370 ARG A C 1
ATOM 2928 O O . ARG A 1 370 ? -4.612 5.062 19.414 1.00 95.62 370 ARG A O 1
ATOM 2935 N N . ILE A 1 371 ? -4.789 5.776 21.534 1.00 95.12 371 ILE A N 1
ATOM 2936 C CA . ILE A 1 371 ? -4.149 4.592 22.136 1.00 95.12 371 ILE A CA 1
ATOM 2937 C C . ILE A 1 371 ? -4.905 3.306 21.770 1.00 95.12 371 ILE A C 1
ATOM 2939 O O . ILE A 1 371 ? -4.291 2.308 21.388 1.00 95.12 371 ILE A O 1
ATOM 2943 N N . ILE A 1 372 ? -6.241 3.314 21.858 1.00 96.94 372 ILE A N 1
ATOM 2944 C CA . ILE A 1 372 ? -7.059 2.129 21.565 1.00 96.94 372 ILE A CA 1
ATOM 2945 C C . ILE A 1 372 ? -6.991 1.742 20.081 1.00 96.94 372 ILE A C 1
ATOM 2947 O O . ILE A 1 372 ? -6.868 0.561 19.741 1.00 96.94 372 ILE A O 1
ATOM 2951 N N . LEU A 1 373 ? -7.110 2.712 19.180 1.00 97.00 373 LEU A N 1
ATOM 2952 C CA . LEU A 1 373 ? -7.275 2.461 17.750 1.00 97.00 373 LEU A CA 1
ATOM 2953 C C . LEU A 1 373 ? -5.943 2.276 17.033 1.00 97.00 373 LEU A C 1
ATOM 2955 O O . LEU A 1 373 ? -5.843 1.401 16.175 1.00 97.00 373 LEU A O 1
ATOM 2959 N N . ASP A 1 374 ? -4.927 3.039 17.418 1.00 95.50 374 ASP A N 1
ATOM 2960 C CA . ASP A 1 374 ? -3.582 2.955 16.874 1.00 95.50 374 ASP A CA 1
ATOM 2961 C C . ASP A 1 374 ? -2.561 3.451 17.905 1.00 95.50 374 ASP A C 1
ATOM 2963 O O . ASP A 1 374 ? -2.153 4.613 17.899 1.00 95.50 374 ASP A O 1
ATOM 2967 N N . VAL A 1 375 ? -2.115 2.552 18.786 1.00 93.00 375 VAL A N 1
ATOM 2968 C CA . VAL A 1 375 ? -1.123 2.855 19.836 1.00 93.00 375 VAL A CA 1
ATOM 2969 C C . VAL A 1 375 ? 0.191 3.425 19.275 1.00 93.00 375 VAL A C 1
ATOM 2971 O O . VAL A 1 375 ? 0.947 4.093 19.975 1.00 93.00 375 VAL A O 1
ATOM 2974 N N . TYR A 1 376 ? 0.460 3.214 17.985 1.00 90.06 376 TYR A N 1
ATOM 2975 C CA . TYR A 1 376 ? 1.630 3.757 17.304 1.00 90.06 376 TYR A CA 1
ATOM 2976 C C . TYR A 1 376 ? 1.423 5.206 16.841 1.00 90.06 376 TYR A C 1
ATOM 2978 O O . TYR A 1 376 ? 2.347 5.823 16.332 1.00 90.06 376 TYR A O 1
ATOM 2986 N N . SER A 1 377 ? 0.236 5.792 16.994 1.00 83.69 377 SER A N 1
ATOM 2987 C CA . SER A 1 377 ? 0.017 7.235 16.803 1.00 83.69 377 SER A CA 1
ATOM 2988 C C . SER A 1 377 ? 0.460 8.066 18.007 1.00 83.69 377 SER A C 1
ATOM 2990 O O . SER A 1 377 ? 0.717 9.257 17.868 1.00 83.69 377 SER A O 1
ATOM 2992 N N . THR A 1 378 ? 0.601 7.438 19.176 1.00 75.38 378 THR A N 1
ATOM 2993 C CA . THR A 1 378 ? 0.850 8.104 20.460 1.00 75.38 378 THR A CA 1
ATOM 2994 C C . THR A 1 378 ? 2.273 7.898 20.969 1.00 75.38 378 THR A C 1
ATOM 2996 O O . THR A 1 378 ? 2.505 7.969 22.172 1.00 75.38 378 THR A O 1
ATOM 2999 N N . VAL A 1 379 ? 3.238 7.621 20.085 1.00 63.12 379 VAL A N 1
ATOM 3000 C CA . VAL A 1 379 ? 4.635 7.333 20.474 1.00 63.12 379 VAL A CA 1
ATOM 3001 C C . VAL A 1 379 ? 5.266 8.488 21.259 1.00 63.12 379 VAL A C 1
ATOM 3003 O O . VAL A 1 379 ? 6.082 8.240 22.139 1.00 63.12 379 VAL A O 1
ATOM 3006 N N . ASP A 1 380 ? 4.831 9.728 21.032 1.00 64.62 380 ASP A N 1
ATOM 3007 C CA . ASP A 1 380 ? 5.286 10.871 21.833 1.00 64.62 380 ASP A CA 1
ATOM 3008 C C . ASP A 1 380 ? 4.734 10.837 23.273 1.00 64.62 380 ASP A C 1
ATOM 3010 O O . ASP A 1 380 ? 5.410 11.268 24.202 1.00 64.62 380 ASP A O 1
ATOM 3014 N N . VAL A 1 381 ? 3.542 10.264 23.483 1.00 59.22 381 VAL A N 1
ATOM 3015 C CA . VAL A 1 381 ? 2.899 10.104 24.803 1.00 59.22 381 VAL A CA 1
ATOM 3016 C C . VAL A 1 381 ? 3.481 8.902 25.555 1.00 59.22 381 VAL A C 1
ATOM 3018 O O . VAL A 1 381 ? 3.665 8.946 26.768 1.00 59.22 381 VAL A O 1
ATOM 3021 N N . VAL A 1 382 ? 3.825 7.831 24.835 1.00 61.50 382 VAL A N 1
ATOM 3022 C CA . VAL A 1 382 ? 4.455 6.632 25.400 1.00 61.50 382 VAL A CA 1
ATOM 3023 C C . VAL A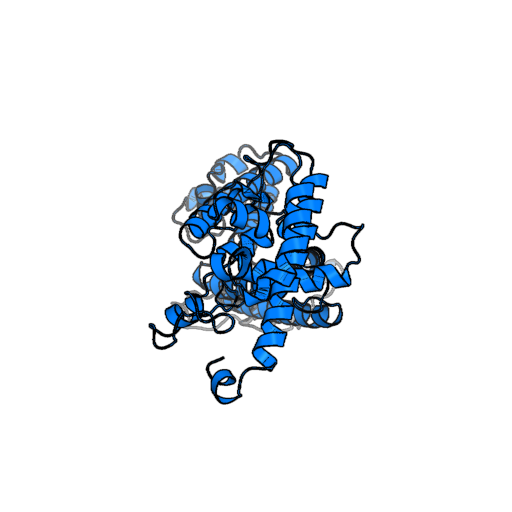 1 382 ? 5.973 6.791 25.353 1.00 61.50 382 VAL A C 1
ATOM 3025 O O . VAL A 1 382 ? 6.646 6.250 24.483 1.00 61.50 382 VAL A O 1
ATOM 3028 N N . HIS A 1 383 ? 6.520 7.545 26.310 1.00 55.72 383 HIS A N 1
ATOM 3029 C CA . HIS A 1 383 ? 7.934 7.951 26.399 1.00 55.72 383 HIS A CA 1
ATOM 3030 C C . HIS A 1 383 ? 8.987 6.819 26.499 1.00 55.72 383 HIS A C 1
ATOM 3032 O O . HIS A 1 383 ? 10.169 7.091 26.692 1.00 55.72 383 HIS A O 1
ATOM 3038 N N . ASN A 1 384 ? 8.618 5.553 26.293 1.00 56.47 384 ASN A N 1
ATOM 3039 C CA . ASN A 1 384 ? 9.546 4.429 26.227 1.00 56.47 384 ASN A CA 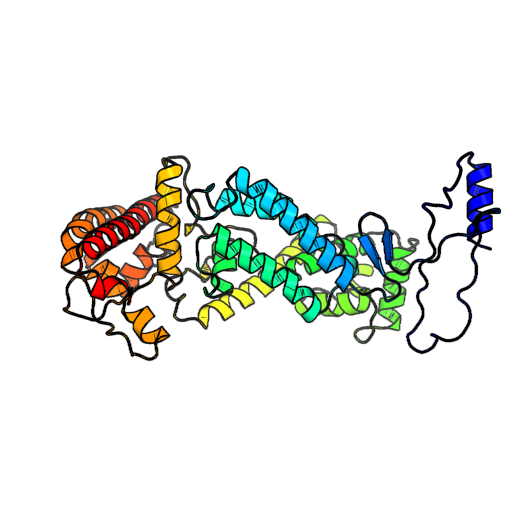1
ATOM 3040 C C . ASN A 1 384 ? 9.424 3.698 24.886 1.00 56.47 384 ASN A C 1
ATOM 3042 O O . ASN A 1 384 ? 8.429 3.040 24.598 1.00 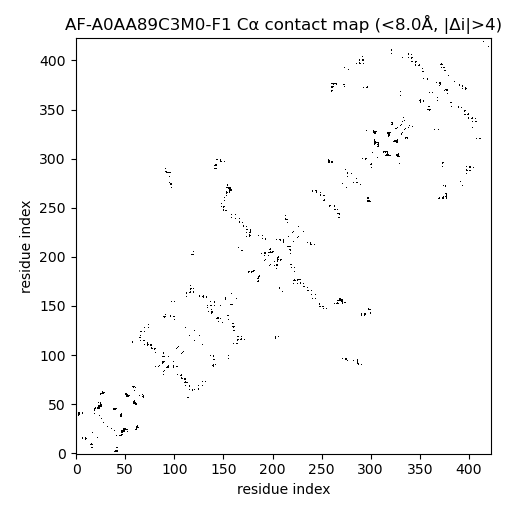56.47 384 ASN A O 1
ATOM 3046 N N . LYS A 1 385 ? 10.498 3.747 24.087 1.00 61.59 385 LYS A N 1
ATOM 3047 C CA . LYS A 1 385 ? 10.639 3.089 22.771 1.00 61.59 385 LYS A CA 1
ATOM 3048 C C . LYS A 1 385 ? 10.643 1.552 22.818 1.00 61.59 385 LYS A C 1
ATOM 3050 O O . LYS A 1 385 ? 11.024 0.928 21.828 1.00 61.59 385 LYS A O 1
ATOM 3055 N N . ASN A 1 386 ? 10.288 0.922 23.937 1.00 80.00 386 ASN A N 1
ATOM 3056 C CA . ASN A 1 386 ? 10.297 -0.530 23.996 1.00 80.00 386 ASN A CA 1
ATOM 3057 C C . ASN A 1 386 ? 9.077 -1.075 23.231 1.00 80.00 386 ASN A C 1
ATOM 3059 O O . ASN A 1 386 ? 7.921 -0.939 23.633 1.00 80.00 386 ASN A O 1
ATOM 3063 N N . THR A 1 387 ? 9.377 -1.676 22.081 1.00 82.88 387 THR A N 1
ATOM 3064 C CA . THR A 1 387 ? 8.427 -2.261 21.134 1.00 82.88 387 THR A CA 1
ATOM 3065 C C . THR A 1 387 ? 7.549 -3.344 21.751 1.00 82.88 387 THR A C 1
ATOM 3067 O O . THR A 1 387 ? 6.442 -3.564 21.260 1.00 82.88 387 THR A O 1
ATOM 3070 N N . GLU A 1 388 ? 8.010 -3.998 22.818 1.00 85.81 388 GLU A N 1
ATOM 3071 C CA . GLU A 1 388 ? 7.263 -5.049 23.511 1.00 85.81 388 GLU A CA 1
ATOM 3072 C C . GLU A 1 388 ? 6.044 -4.490 24.254 1.00 85.81 388 GLU A C 1
ATOM 3074 O O . GLU A 1 388 ? 4.950 -5.031 24.097 1.00 85.81 388 GLU A O 1
ATOM 3079 N N . TYR A 1 389 ? 6.177 -3.353 24.954 1.00 87.88 389 TYR A N 1
ATOM 3080 C CA . TYR A 1 389 ? 5.039 -2.713 25.634 1.00 87.88 389 TYR A CA 1
ATOM 3081 C C . TYR A 1 389 ? 3.962 -2.270 24.643 1.00 87.88 389 TYR A C 1
ATOM 3083 O O . TYR A 1 389 ? 2.775 -2.498 24.865 1.00 87.88 389 TYR A O 1
ATOM 3091 N N . LEU A 1 390 ? 4.362 -1.678 23.511 1.00 90.06 390 LEU A N 1
ATOM 3092 C CA . LEU A 1 390 ? 3.407 -1.271 22.476 1.00 90.06 390 LEU A CA 1
ATOM 3093 C C . LEU A 1 390 ? 2.656 -2.477 21.901 1.00 90.06 390 LEU A C 1
ATOM 3095 O O . LEU A 1 390 ? 1.453 -2.389 21.672 1.00 90.06 390 LEU A O 1
ATOM 3099 N N . ALA A 1 391 ? 3.340 -3.608 21.697 1.00 90.06 391 ALA A N 1
ATOM 3100 C CA . ALA A 1 391 ? 2.707 -4.842 21.236 1.00 90.06 391 ALA A CA 1
ATOM 3101 C C . ALA A 1 391 ? 1.726 -5.417 22.274 1.00 90.06 391 ALA A C 1
ATOM 3103 O O . ALA A 1 391 ? 0.663 -5.925 21.907 1.00 90.06 391 ALA A O 1
ATOM 3104 N N . GLU A 1 392 ? 2.044 -5.311 23.566 1.00 91.50 392 GLU A N 1
ATOM 3105 C CA . GLU A 1 392 ? 1.148 -5.716 24.647 1.00 91.50 392 GLU A CA 1
ATOM 3106 C C . GLU A 1 392 ? -0.108 -4.835 24.719 1.00 91.50 392 GLU A C 1
ATOM 3108 O O . GLU A 1 392 ? -1.225 -5.362 24.701 1.00 91.50 392 GLU A O 1
ATOM 3113 N N . ILE A 1 393 ? 0.041 -3.508 24.704 1.00 93.81 393 ILE A N 1
ATOM 3114 C CA . ILE A 1 393 ? -1.095 -2.575 24.655 1.00 93.81 393 ILE A CA 1
ATOM 3115 C C . ILE A 1 393 ? -1.941 -2.844 23.400 1.00 93.81 393 ILE A C 1
ATOM 3117 O O . ILE A 1 393 ? -3.170 -2.951 23.473 1.00 93.81 393 ILE A O 1
ATOM 3121 N N . ASP A 1 394 ? -1.307 -3.030 22.239 1.00 93.94 394 ASP A N 1
ATOM 3122 C CA . ASP A 1 394 ? -2.005 -3.329 20.987 1.00 93.94 394 ASP A CA 1
ATOM 3123 C C . ASP A 1 394 ? -2.827 -4.629 21.076 1.00 93.94 394 ASP A C 1
ATOM 3125 O O . ASP A 1 394 ? -3.975 -4.681 20.625 1.00 93.94 394 ASP A O 1
ATOM 3129 N N . ARG A 1 395 ? -2.306 -5.661 21.751 1.00 93.12 395 ARG A N 1
ATOM 3130 C CA . ARG A 1 395 ? -3.030 -6.915 22.019 1.00 93.12 395 ARG A CA 1
ATOM 3131 C C . ARG A 1 395 ? -4.300 -6.676 22.843 1.00 93.12 395 ARG A C 1
ATOM 3133 O O . ARG A 1 395 ? -5.371 -7.179 22.484 1.00 93.12 395 ARG A O 1
ATOM 3140 N N . HIS A 1 396 ? -4.219 -5.903 23.928 1.00 95.56 396 HIS A N 1
ATOM 3141 C CA . HIS A 1 396 ? -5.392 -5.602 24.760 1.00 95.56 396 HIS A CA 1
ATOM 3142 C C . HIS A 1 396 ? -6.424 -4.750 24.012 1.00 95.56 396 HIS A C 1
ATOM 3144 O O . HIS A 1 396 ? -7.626 -5.019 24.074 1.00 95.56 396 HIS A O 1
ATOM 3150 N N . THR A 1 397 ? -5.974 -3.780 23.222 1.00 96.75 397 THR A N 1
ATOM 3151 C CA . THR A 1 397 ? -6.867 -2.905 22.453 1.00 96.75 397 THR A CA 1
ATOM 3152 C C . THR A 1 397 ? -7.536 -3.624 21.271 1.00 96.75 397 THR A C 1
ATOM 3154 O O . THR A 1 397 ? -8.725 -3.407 21.017 1.00 96.75 397 THR A O 1
ATOM 3157 N N . ARG A 1 398 ? -6.851 -4.564 20.595 1.00 95.94 398 ARG A N 1
ATOM 3158 C CA . ARG A 1 398 ? -7.474 -5.488 19.620 1.00 95.94 398 ARG A CA 1
ATOM 3159 C C . ARG A 1 398 ? -8.561 -6.336 20.274 1.00 95.94 398 ARG A C 1
ATOM 3161 O O . ARG A 1 398 ? -9.661 -6.458 19.727 1.00 95.94 398 ARG A O 1
ATOM 3168 N N . ARG A 1 399 ? -8.275 -6.893 21.459 1.00 96.38 399 ARG A N 1
ATOM 3169 C CA . ARG A 1 399 ? -9.246 -7.665 22.251 1.00 96.38 399 ARG A CA 1
ATOM 3170 C C . ARG A 1 399 ? -10.469 -6.817 22.603 1.00 96.38 399 ARG A C 1
ATOM 3172 O O . ARG A 1 399 ? -11.581 -7.304 22.411 1.00 96.38 399 ARG A O 1
ATOM 3179 N N . LEU A 1 400 ? -10.276 -5.574 23.054 1.00 98.12 400 LEU A N 1
ATOM 3180 C CA . LEU A 1 400 ? -11.359 -4.632 23.355 1.00 98.12 400 LEU A CA 1
ATOM 3181 C C . LEU A 1 400 ? -12.260 -4.414 22.135 1.00 98.12 400 LEU A C 1
ATOM 3183 O O . LEU A 1 400 ? -13.459 -4.682 22.201 1.00 98.12 400 LEU A O 1
ATOM 3187 N N . CYS A 1 401 ? -11.678 -3.984 21.011 1.00 98.25 401 CYS A N 1
ATOM 3188 C CA . CYS A 1 401 ? -12.418 -3.670 19.787 1.00 98.25 401 CYS A CA 1
ATOM 3189 C C . CYS A 1 401 ? -13.274 -4.855 19.322 1.00 98.25 401 CYS A C 1
ATOM 3191 O O . CYS A 1 401 ? -14.462 -4.707 19.025 1.00 98.25 401 CYS A O 1
ATOM 3193 N N . HIS A 1 402 ? -12.684 -6.050 19.296 1.00 97.69 402 HIS A N 1
ATOM 3194 C CA . HIS A 1 402 ? -13.383 -7.256 18.875 1.00 97.69 402 HIS A CA 1
ATOM 3195 C C . HIS A 1 402 ? -14.454 -7.703 19.881 1.00 97.69 402 HIS A C 1
ATOM 3197 O O . HIS A 1 402 ? -15.553 -8.070 19.471 1.00 97.69 402 HIS A O 1
ATOM 3203 N N . ALA A 1 403 ? -14.180 -7.649 21.189 1.00 98.06 403 ALA A N 1
ATOM 3204 C CA . ALA A 1 403 ? -15.159 -8.015 22.213 1.00 98.06 403 ALA A CA 1
ATOM 3205 C C . ALA A 1 403 ? -16.397 -7.104 22.162 1.00 98.06 403 ALA A C 1
ATOM 3207 O O . ALA A 1 403 ? -17.525 -7.599 22.178 1.00 98.06 403 ALA A O 1
ATOM 3208 N N . LEU A 1 404 ? -16.195 -5.791 21.997 1.00 98.44 404 LEU A N 1
ATOM 3209 C CA . LEU A 1 404 ? -17.286 -4.832 21.814 1.00 98.44 404 LEU A CA 1
ATOM 3210 C C . LEU A 1 404 ? -18.093 -5.112 20.546 1.00 98.44 404 LEU A C 1
ATOM 3212 O O . LEU A 1 404 ? -19.322 -5.044 20.563 1.00 98.44 404 LEU A O 1
ATOM 3216 N N . HIS A 1 405 ? -17.419 -5.456 19.447 1.00 97.88 405 HIS A N 1
ATOM 3217 C CA . HIS A 1 405 ? -18.080 -5.841 18.203 1.00 97.88 405 HIS A CA 1
ATOM 3218 C C . HIS A 1 405 ? -18.960 -7.087 18.367 1.00 97.88 405 HIS A C 1
ATOM 3220 O O . HIS A 1 405 ? -20.114 -7.083 17.928 1.00 97.88 405 HIS A O 1
ATOM 3226 N N . CYS A 1 406 ? -18.438 -8.137 19.005 1.00 97.56 406 CYS A N 1
ATOM 3227 C CA . CYS A 1 406 ? -19.177 -9.371 19.259 1.00 97.56 406 CYS A CA 1
ATOM 3228 C C . CYS A 1 406 ? -20.409 -9.127 20.134 1.00 97.56 406 CYS A C 1
ATOM 3230 O O . CYS A 1 406 ? -21.504 -9.557 19.765 1.00 97.56 406 CYS A O 1
ATOM 3232 N N . GLU A 1 407 ? -20.261 -8.399 21.244 1.00 98.12 407 GLU A N 1
ATOM 3233 C CA . GLU A 1 407 ? -21.390 -8.128 22.139 1.00 98.12 407 GLU A CA 1
ATOM 3234 C C . GLU A 1 407 ? -22.431 -7.223 21.465 1.00 98.12 407 GLU A C 1
ATOM 3236 O O . GLU A 1 407 ? -23.626 -7.503 21.535 1.00 98.12 407 GLU A O 1
ATOM 3241 N N . ARG A 1 408 ? -22.008 -6.206 20.698 1.00 97.25 408 ARG A N 1
ATOM 3242 C CA . ARG A 1 408 ? -22.927 -5.384 19.888 1.00 97.25 408 ARG A CA 1
ATOM 3243 C C . ARG A 1 408 ? -23.730 -6.232 18.902 1.00 97.25 408 ARG A C 1
ATOM 3245 O O . ARG A 1 408 ? -24.946 -6.075 18.826 1.00 97.25 408 ARG A O 1
ATOM 3252 N N . LYS A 1 409 ? -23.084 -7.155 18.179 1.00 96.50 409 LYS A N 1
ATOM 3253 C CA . LYS A 1 409 ? -23.769 -8.083 17.260 1.00 96.50 409 LYS A CA 1
ATOM 3254 C C . LYS A 1 409 ? -24.778 -8.972 17.986 1.00 96.50 409 LYS A C 1
ATOM 3256 O O . LYS A 1 409 ? -25.903 -9.119 17.511 1.00 96.50 409 LYS A O 1
ATOM 3261 N N . LYS A 1 410 ? -24.397 -9.530 19.136 1.00 97.25 410 LYS A N 1
ATOM 3262 C CA . LYS A 1 410 ? -25.273 -10.362 19.971 1.00 97.25 410 LYS A CA 1
ATOM 3263 C C . LYS A 1 410 ? -26.503 -9.585 20.440 1.00 97.25 410 LYS A C 1
ATOM 3265 O O . LYS A 1 410 ? -27.619 -10.064 20.276 1.00 97.25 410 LYS A O 1
ATOM 3270 N N . LEU A 1 411 ? -26.322 -8.367 20.948 1.00 96.06 411 LEU A N 1
ATOM 3271 C CA . LEU A 1 411 ? -27.429 -7.514 21.386 1.00 96.06 411 LEU A CA 1
ATOM 3272 C C . LEU A 1 411 ? -28.328 -7.084 20.215 1.00 96.06 411 LEU A C 1
ATOM 3274 O O . LEU A 1 411 ? -29.549 -7.075 20.352 1.00 96.06 411 LEU A O 1
ATOM 3278 N N . PHE A 1 412 ? -27.762 -6.794 19.039 1.00 93.06 412 PHE A N 1
ATOM 3279 C CA . PHE A 1 412 ? -28.548 -6.509 17.831 1.00 93.06 412 PHE A CA 1
ATOM 3280 C C . PHE A 1 412 ? -29.382 -7.706 17.366 1.00 93.06 412 PHE A C 1
ATOM 3282 O O . PHE A 1 412 ? -30.515 -7.522 16.920 1.00 93.06 412 PHE A O 1
ATOM 3289 N N . ALA A 1 413 ? -28.880 -8.931 17.529 1.00 93.25 413 ALA A N 1
ATOM 3290 C CA . ALA A 1 413 ? -29.630 -10.148 17.227 1.00 93.25 413 ALA A CA 1
ATOM 3291 C C . ALA A 1 413 ? -30.839 -10.377 18.156 1.00 93.25 413 ALA A C 1
ATOM 3293 O O . ALA A 1 413 ? -31.681 -11.218 17.846 1.00 93.25 413 ALA A O 1
ATOM 3294 N N . LEU A 1 414 ? -30.967 -9.618 19.249 1.00 92.75 414 LEU A N 1
ATOM 3295 C CA . LEU A 1 414 ? -32.141 -9.620 20.129 1.00 92.75 414 LEU A CA 1
ATOM 3296 C C . LEU A 1 414 ? -33.148 -8.510 19.781 1.00 92.75 414 LEU A C 1
ATOM 3298 O O . LEU A 1 414 ? -34.277 -8.531 20.265 1.00 92.75 414 LEU A O 1
ATOM 3302 N N . LEU A 1 415 ? -32.781 -7.543 18.929 1.00 89.31 415 LEU A N 1
ATOM 3303 C CA . LEU A 1 415 ? -33.688 -6.466 18.527 1.00 89.31 415 LEU A CA 1
ATOM 3304 C C . LEU A 1 415 ? -34.760 -6.975 17.536 1.00 89.31 415 LEU A C 1
ATOM 3306 O O . LEU A 1 415 ? -34.447 -7.823 16.688 1.00 89.31 415 LEU A O 1
ATOM 3310 N N . PRO A 1 416 ? -36.004 -6.448 17.583 1.00 84.75 416 PRO A N 1
ATOM 3311 C CA . PRO A 1 416 ? -37.083 -6.830 16.668 1.00 84.75 416 PRO A CA 1
ATOM 3312 C C . PRO A 1 416 ? -36.715 -6.636 15.191 1.00 84.75 416 PRO A C 1
ATOM 3314 O O . PRO A 1 416 ? -36.101 -5.636 14.819 1.00 84.75 416 PRO A O 1
ATOM 3317 N N . THR A 1 417 ? -37.148 -7.553 14.324 1.00 67.62 417 THR A N 1
ATOM 3318 C CA . THR A 1 417 ? -36.761 -7.647 12.902 1.00 67.62 417 THR A CA 1
ATOM 3319 C C . THR A 1 417 ? -37.086 -6.403 12.071 1.00 67.62 417 THR A C 1
ATOM 3321 O O . THR A 1 417 ? -36.318 -6.072 11.174 1.00 67.62 417 THR A O 1
ATOM 3324 N N . ARG A 1 418 ? -38.145 -5.640 12.395 1.00 56.66 418 ARG A N 1
ATOM 3325 C CA . ARG A 1 418 ? -38.437 -4.347 11.730 1.00 56.66 418 ARG A CA 1
ATOM 3326 C C . ARG A 1 418 ? -37.320 -3.309 11.905 1.00 56.66 418 ARG A C 1
ATOM 3328 O O . ARG A 1 418 ? -37.192 -2.423 11.074 1.00 56.66 418 ARG A O 1
ATOM 3335 N N . ARG A 1 419 ? -36.479 -3.444 12.936 1.00 54.69 419 ARG A N 1
ATOM 3336 C CA . ARG A 1 419 ? -35.278 -2.619 13.138 1.00 54.69 419 ARG A CA 1
ATOM 3337 C C . ARG A 1 419 ? -34.027 -3.204 12.481 1.00 54.69 419 ARG A C 1
ATOM 3339 O O . ARG A 1 419 ? -33.003 -2.543 12.508 1.00 54.69 419 ARG A O 1
ATOM 3346 N N . ARG A 1 420 ? -34.091 -4.415 11.906 1.00 49.78 420 ARG A N 1
ATOM 3347 C CA . ARG A 1 420 ? -32.962 -5.083 11.228 1.00 49.78 420 ARG A CA 1
ATOM 3348 C C . ARG A 1 420 ? -32.886 -4.830 9.724 1.00 49.78 420 ARG A C 1
ATOM 3350 O O . ARG A 1 420 ? -31.840 -5.071 9.153 1.00 49.78 420 ARG A O 1
ATOM 3357 N N . TYR A 1 421 ? -33.956 -4.363 9.084 1.00 44.59 421 TYR A N 1
ATOM 3358 C CA . TYR A 1 421 ? -33.952 -4.069 7.640 1.00 44.59 421 TYR A CA 1
ATOM 3359 C C . TYR A 1 421 ? -33.656 -2.596 7.313 1.00 44.59 421 TYR A C 1
ATOM 3361 O O . TYR A 1 421 ? -33.469 -2.256 6.152 1.00 44.59 421 TYR A O 1
ATOM 3369 N N . GLY A 1 422 ? -33.556 -1.744 8.341 1.00 50.12 422 GLY A N 1
ATOM 3370 C CA . GLY A 1 422 ? -32.761 -0.510 8.297 1.00 50.12 422 GLY A CA 1
ATOM 3371 C C . GLY A 1 422 ? -31.334 -0.709 8.836 1.00 50.12 422 GLY A C 1
ATOM 3372 O O . GLY A 1 422 ? -30.627 0.276 9.060 1.00 50.12 422 GLY A O 1
ATOM 3373 N N . LEU A 1 423 ? -30.931 -1.967 9.113 1.00 44.88 423 LEU A N 1
ATOM 3374 C CA . LEU A 1 423 ? -29.563 -2.330 9.492 1.00 44.88 423 LEU A CA 1
ATOM 3375 C C . LEU A 1 423 ? -28.742 -2.818 8.302 1.00 44.88 423 LEU A C 1
ATOM 3377 O O . LEU A 1 423 ? -29.301 -3.230 7.273 1.00 44.88 423 LEU A O 1
#